Protein AF-A0A1H8M6S8-F1 (afdb_monomer_lite)

Radius of gyration: 30.57 Å; chains: 1; bounding box: 98×88×58 Å

pLDDT: mean 77.3, std 27.12, range [20.98, 98.62]

Foldseek 3Di:
DDDDDDDDDDDDPDDDDDWDWDWDFDDDPPDTDDIDIDTDDDPDPDFDFPDKDWDDADPVVRDTDIDTDTDDDDDDDDDDDDDDDDDDDDDDDDDDDDDDDDPPPDPPPPPDPPDPDPLFFFAAQDFPWWGFLDWPDFDADPVGGLQQCLFPVVLLVLLVVVQVVCVVPHDRPVHPDPSVRCDLVNLLCQCVDPPVVSVVSLVSSLLSSLVSVLVSVVVQCPDPSNDPAQEEEEAADQCVGPSNVSSQVNNQVVCVVVVNRHHYHYQPDDRLCLLFLLQVRSDDLVLCPPFQWEWEWQDDLFKIKIFIKGQPADPVSHSLVIDTPDMDMDGVNVVLDAPLVVLLVVLVRVQVRLVVCVVVVGQYRLEYEYAAAARQDRNQARQDGNVSPRHDRHDDVHHSQVSSQVSHDGHPNHRRSYHYHHNQNSSVSSCSSVCPVDQKHKYWYHHSGTIIIIIGTDDD

Secondary structure (DSSP, 8-state):
------------S-SPPPPPEEEEEEEETTEEEEEEEEE--TTS----EEEEEEEEEETTTTEEEEEEEE-PPP-------PPPP-PPP--------------------S----S---TT-TT-SB-SSEEEEEES---EETTEEGGGGGSHHHHHHHHHHHHHHHHHHS--TTTTS-GGG--HHHHHHHHTSS-HHHHHHHHHHHHHHHHHHHHHHHHHTTSGGGTT--EEEEESTTTTSHHHHHHHHHHHHHHHHTT---EEEE-SS-TTTHHHHGGGGTS-HHHHTT-SEEEEEEE-SS-EEEEEEE----TT---TT-EEEEEEEE-HHHH---HHHHHHHHHHHHHHHHHHHHHTT--EEEEEEEEESSEE-TTS-EEE--TTSSS--BSTT--HHHHHHTTSPPBTTBPPEEEEEEHHHHHHHTTGGG-TT-SEEEEEEESSSEEEEEEEEPP-

Structure (mmCIF, N/CA/C/O backbone):
data_AF-A0A1H8M6S8-F1
#
_entry.id   AF-A0A1H8M6S8-F1
#
loop_
_atom_site.group_PDB
_atom_site.id
_atom_site.type_symbol
_atom_site.label_atom_id
_atom_site.label_alt_id
_atom_site.label_comp_id
_atom_site.label_asym_id
_atom_site.label_entity_id
_atom_site.label_seq_id
_atom_site.pdbx_PDB_ins_code
_atom_site.Cartn_x
_atom_site.Cartn_y
_atom_site.Cartn_z
_atom_site.occupancy
_atom_site.B_iso_or_equiv
_atom_site.auth_seq_id
_atom_site.auth_comp_id
_atom_site.auth_asym_id
_atom_site.auth_atom_id
_atom_site.pdbx_PDB_model_num
ATOM 1 N N . MET A 1 1 ? -36.653 -21.580 -21.137 1.00 31.39 1 MET A N 1
ATOM 2 C CA . MET A 1 1 ? -37.613 -22.545 -20.557 1.00 31.39 1 MET A CA 1
ATOM 3 C C . MET A 1 1 ? -39.016 -22.078 -20.901 1.00 31.39 1 MET A C 1
ATOM 5 O O . MET A 1 1 ? -39.333 -20.941 -20.593 1.00 31.39 1 MET A O 1
ATOM 9 N N . GLN A 1 2 ? -39.829 -22.898 -21.565 1.00 21.34 2 GLN A N 1
ATOM 10 C CA . GLN A 1 2 ? -41.267 -22.637 -21.699 1.00 21.34 2 GLN A CA 1
ATOM 11 C C . GLN A 1 2 ? -41.998 -23.574 -20.738 1.00 21.34 2 GLN A C 1
ATOM 13 O O . GLN A 1 2 ? -41.839 -24.789 -20.835 1.00 21.34 2 GLN A O 1
ATOM 18 N N . PHE A 1 3 ? -42.768 -23.013 -19.808 1.00 25.53 3 PHE A N 1
ATOM 19 C CA . PHE A 1 3 ? -43.665 -23.776 -18.945 1.00 25.53 3 PHE A CA 1
ATOM 20 C C . PHE A 1 3 ? -45.050 -23.793 -19.594 1.00 25.53 3 PHE A C 1
ATOM 22 O O . PHE A 1 3 ? -45.657 -22.741 -19.775 1.00 25.53 3 PHE A O 1
ATOM 29 N N . ALA A 1 4 ? -45.547 -24.974 -19.963 1.00 23.89 4 ALA A N 1
ATOM 30 C CA . ALA A 1 4 ? -46.930 -25.154 -20.393 1.00 23.89 4 ALA A CA 1
ATOM 31 C C . ALA A 1 4 ? -47.717 -25.812 -19.253 1.00 23.89 4 ALA A C 1
ATOM 33 O O . ALA A 1 4 ? -47.432 -26.948 -18.877 1.00 23.89 4 ALA A O 1
ATOM 34 N N . ALA A 1 5 ? -48.697 -25.098 -18.697 1.00 26.52 5 ALA A N 1
ATOM 35 C CA . ALA A 1 5 ? -49.656 -25.667 -17.760 1.00 26.52 5 ALA A CA 1
ATOM 36 C C . ALA A 1 5 ? -50.760 -26.386 -18.552 1.00 26.52 5 ALA A C 1
ATOM 38 O O . ALA A 1 5 ? -51.519 -25.754 -19.284 1.00 26.52 5 ALA A O 1
ATOM 39 N N . LEU A 1 6 ? -50.844 -27.711 -18.421 1.00 24.84 6 LEU A N 1
ATOM 40 C CA . LEU A 1 6 ? -51.990 -28.481 -18.902 1.00 24.84 6 LEU A CA 1
ATOM 41 C C . LEU A 1 6 ? -53.147 -28.284 -17.916 1.00 24.84 6 LEU A C 1
ATOM 43 O O . LEU A 1 6 ? -53.099 -28.789 -16.797 1.00 24.84 6 LEU A O 1
ATOM 47 N N . SER A 1 7 ? -54.175 -27.542 -18.325 1.00 31.61 7 SER A N 1
ATOM 48 C CA . SER A 1 7 ? -55.458 -27.498 -17.624 1.00 31.61 7 SER A CA 1
ATOM 49 C C . SER A 1 7 ? -56.360 -28.632 -18.112 1.00 31.61 7 SER A C 1
ATOM 51 O O . SER A 1 7 ? -56.378 -28.946 -19.300 1.00 31.61 7 SER A O 1
ATOM 53 N N . LYS A 1 8 ? -57.127 -29.229 -17.199 1.00 31.64 8 LYS A N 1
ATOM 54 C CA . LYS A 1 8 ? -58.383 -29.962 -17.440 1.00 31.64 8 LYS A CA 1
ATOM 55 C C . LYS A 1 8 ? -59.079 -30.116 -16.086 1.00 31.64 8 LYS A C 1
ATOM 57 O O . LYS A 1 8 ? -58.393 -30.182 -15.076 1.00 31.64 8 LYS A O 1
ATOM 62 N N . ALA A 1 9 ? -60.385 -30.282 -15.950 1.00 26.91 9 ALA A N 1
ATOM 63 C CA . ALA A 1 9 ? -61.607 -30.072 -16.732 1.00 26.91 9 ALA A CA 1
ATOM 64 C C . ALA A 1 9 ? -62.713 -30.588 -15.778 1.00 26.91 9 ALA A C 1
ATOM 66 O O . ALA A 1 9 ? -62.442 -31.487 -14.984 1.00 26.91 9 ALA A O 1
ATOM 67 N N . GLY A 1 10 ? -63.913 -30.006 -15.801 1.00 32.91 10 GLY A N 1
ATOM 68 C CA . GLY A 1 10 ? -64.978 -30.280 -14.823 1.00 32.91 10 GLY A CA 1
ATOM 69 C C . GLY A 1 10 ? -65.394 -31.753 -14.657 1.00 32.91 10 GLY A C 1
ATOM 70 O O . GLY A 1 10 ? -65.395 -32.521 -15.618 1.00 32.91 10 GLY A O 1
ATOM 71 N N . GLY A 1 11 ? -65.807 -32.095 -13.431 1.00 27.08 11 GLY A N 1
ATOM 72 C CA . GLY A 1 11 ? -66.444 -33.354 -13.033 1.00 27.08 11 GLY A CA 1
ATOM 73 C C . GLY A 1 11 ? -67.078 -33.239 -11.634 1.00 27.08 11 GLY A C 1
ATOM 74 O O . GLY A 1 11 ? -66.533 -32.556 -10.774 1.00 27.08 11 GLY A O 1
ATOM 75 N N . SER A 1 12 ? -68.256 -33.848 -11.473 1.00 28.97 12 SER A N 1
ATOM 76 C CA . SER A 1 12 ? -69.196 -33.877 -10.328 1.00 28.97 12 SER A CA 1
ATOM 77 C C . SER A 1 12 ? -68.586 -34.330 -8.980 1.00 28.97 12 SER A C 1
ATOM 79 O O . SER A 1 12 ? -67.591 -35.052 -9.003 1.00 28.97 12 SER A O 1
ATOM 81 N N . PRO A 1 13 ? -69.167 -33.965 -7.812 1.00 35.94 13 PRO A N 1
ATOM 82 C CA . PRO A 1 13 ? -68.616 -34.305 -6.504 1.00 35.94 13 PRO A CA 1
ATOM 83 C C . PRO A 1 13 ? -69.117 -35.685 -6.076 1.00 35.94 13 PRO A C 1
ATOM 85 O O . PRO A 1 13 ? -70.292 -35.818 -5.771 1.00 35.94 13 PRO A O 1
ATOM 88 N N . ASP A 1 14 ? -68.256 -36.696 -6.164 1.00 35.78 14 ASP A N 1
ATOM 89 C CA . ASP A 1 14 ? -68.254 -37.946 -5.380 1.00 35.78 14 ASP A CA 1
ATOM 90 C C . ASP A 1 14 ? -67.374 -38.956 -6.125 1.00 35.78 14 ASP A C 1
ATOM 92 O O . ASP A 1 14 ? -67.864 -39.848 -6.803 1.00 35.78 14 ASP A O 1
ATOM 96 N N . ASP A 1 15 ? -66.054 -38.775 -6.052 1.00 30.12 15 ASP A N 1
ATOM 97 C CA . ASP A 1 15 ? -65.079 -39.805 -6.418 1.00 30.12 15 ASP A CA 1
ATOM 98 C C . ASP A 1 15 ? -63.737 -39.505 -5.735 1.00 30.12 15 ASP A C 1
ATOM 100 O O . ASP A 1 15 ? -63.281 -38.361 -5.667 1.00 30.12 15 ASP A O 1
ATOM 104 N N . VAL A 1 16 ? -63.117 -40.548 -5.184 1.00 34.69 16 VAL A N 1
ATOM 105 C CA . VAL A 1 16 ? -61.827 -40.512 -4.481 1.00 34.69 16 VAL A CA 1
ATOM 106 C C . VAL A 1 16 ? -60.769 -39.843 -5.370 1.00 34.69 16 VAL A C 1
ATOM 108 O O . VAL A 1 16 ? -60.471 -40.326 -6.461 1.00 34.69 16 VAL A O 1
ATOM 111 N N . ALA A 1 17 ? -60.196 -38.726 -4.909 1.00 33.12 17 ALA A N 1
ATOM 112 C CA . ALA A 1 17 ? -59.212 -37.960 -5.672 1.00 33.12 17 ALA A CA 1
ATOM 113 C C . ALA A 1 17 ? -57.986 -38.827 -6.043 1.00 33.12 17 ALA A C 1
ATOM 115 O O . ALA A 1 17 ? -57.390 -39.445 -5.154 1.00 33.12 17 ALA A O 1
ATOM 116 N N . PRO A 1 18 ? -57.561 -38.881 -7.320 1.00 32.94 18 PRO A N 1
ATOM 117 C CA . PRO A 1 18 ? -56.380 -39.642 -7.695 1.00 32.94 18 PRO A CA 1
ATOM 118 C C . PRO A 1 18 ? -55.102 -38.896 -7.286 1.00 32.94 18 PRO A C 1
ATOM 120 O O . PRO A 1 18 ? -55.025 -37.669 -7.359 1.00 32.94 18 PRO A O 1
ATOM 123 N N . LEU A 1 19 ? -54.079 -39.658 -6.885 1.00 31.25 19 LEU A N 1
ATOM 124 C CA . LEU A 1 19 ? -52.720 -39.179 -6.610 1.00 31.25 19 LEU A CA 1
ATOM 125 C C . LEU A 1 19 ? -52.225 -38.259 -7.743 1.00 31.25 19 LEU A C 1
ATOM 127 O O . LEU A 1 19 ? -52.161 -38.671 -8.904 1.00 31.25 19 LEU A O 1
ATOM 131 N N . ALA A 1 20 ? -51.843 -37.023 -7.416 1.00 36.19 20 ALA A N 1
ATOM 132 C CA . ALA A 1 20 ? -51.288 -36.093 -8.392 1.00 36.19 20 ALA A CA 1
ATOM 133 C C . ALA A 1 20 ? -49.833 -36.473 -8.714 1.00 36.19 20 ALA A C 1
ATOM 135 O O . ALA A 1 20 ? -48.957 -36.432 -7.852 1.00 36.19 20 ALA A O 1
ATOM 136 N N . ARG A 1 21 ? -49.563 -36.838 -9.972 1.00 31.94 21 ARG A N 1
ATOM 137 C CA . ARG A 1 21 ? -48.203 -37.053 -10.487 1.00 31.94 21 ARG A CA 1
ATOM 138 C C . ARG A 1 21 ? -47.682 -35.745 -11.072 1.00 31.94 21 ARG A C 1
ATOM 140 O O . ARG A 1 21 ? -48.231 -35.250 -12.054 1.00 31.94 21 ARG A O 1
ATOM 147 N N . VAL A 1 22 ? -46.604 -35.211 -10.505 1.00 37.09 22 VAL A N 1
ATOM 148 C CA . VAL A 1 22 ? -45.872 -34.079 -11.089 1.00 37.09 22 VAL A CA 1
ATOM 149 C C . VAL A 1 22 ? -44.601 -34.620 -11.729 1.00 37.09 22 VAL A C 1
ATOM 151 O O . VAL A 1 22 ? -43.763 -35.204 -11.041 1.00 37.09 22 VAL A O 1
ATOM 154 N N . SER A 1 23 ? -44.468 -34.441 -13.044 1.00 33.94 23 SER A N 1
ATOM 155 C CA . SER A 1 23 ? -43.299 -34.874 -13.811 1.00 33.94 23 SER A CA 1
ATOM 156 C C . SER A 1 23 ? -42.551 -33.663 -14.361 1.00 33.94 23 SER A C 1
ATOM 158 O O . SER A 1 23 ? -43.132 -32.842 -15.069 1.00 33.94 23 SER A O 1
ATOM 160 N N . CYS A 1 24 ? -41.255 -33.565 -14.064 1.00 35.41 24 CYS A N 1
ATOM 161 C CA . CYS A 1 24 ? -40.372 -32.568 -14.667 1.00 35.41 24 CYS A CA 1
ATOM 162 C C . CYS A 1 24 ? -39.568 -33.230 -15.791 1.00 35.41 24 CYS A C 1
ATOM 164 O O . CYS A 1 24 ? -38.924 -34.258 -15.569 1.00 35.41 24 CYS A O 1
ATOM 166 N N . VAL A 1 25 ? -39.640 -32.666 -17.000 1.00 39.12 25 VAL A N 1
ATOM 167 C CA . VAL A 1 25 ? -38.978 -33.197 -18.199 1.00 39.12 25 VAL A CA 1
ATOM 168 C C . VAL A 1 25 ? -37.913 -32.211 -18.655 1.00 39.12 25 VAL A C 1
ATOM 170 O O . VAL A 1 25 ? -38.226 -31.080 -19.026 1.00 39.12 25 VAL A O 1
ATOM 173 N N . VAL A 1 26 ? -36.658 -32.656 -18.676 1.00 35.97 26 VAL A N 1
ATOM 174 C CA . VAL A 1 26 ? -35.537 -31.867 -19.203 1.00 35.97 26 VAL A CA 1
ATOM 175 C C . VAL A 1 26 ? -35.274 -32.292 -20.650 1.00 35.97 26 VAL A C 1
ATOM 177 O O . VAL A 1 26 ? -35.052 -33.473 -20.931 1.00 35.97 26 VAL A O 1
ATOM 180 N N . ARG A 1 27 ? -35.328 -31.330 -21.582 1.00 35.59 27 ARG A N 1
ATOM 181 C CA . ARG A 1 27 ? -34.993 -31.520 -23.003 1.00 35.59 27 ARG A CA 1
ATOM 182 C C . ARG A 1 27 ? -33.782 -30.673 -23.380 1.00 35.59 27 ARG A C 1
ATOM 184 O O . ARG A 1 27 ? -33.786 -29.465 -23.155 1.00 35.59 27 ARG A O 1
ATOM 191 N N . LEU A 1 28 ? -32.806 -31.299 -24.028 1.00 33.97 28 LEU A N 1
ATOM 192 C CA . LEU A 1 28 ? -31.677 -30.652 -24.697 1.00 33.97 28 LEU A CA 1
ATOM 193 C C . LEU A 1 28 ? -31.716 -31.069 -26.173 1.00 33.97 28 LEU A C 1
ATOM 195 O O . LEU A 1 28 ? -31.823 -32.253 -26.480 1.00 33.97 28 LEU A O 1
ATOM 199 N N . GLY A 1 29 ? -31.705 -30.101 -27.095 1.00 32.81 29 GLY A N 1
ATOM 200 C CA . GLY A 1 29 ? -31.598 -30.374 -28.537 1.00 32.81 29 GLY A CA 1
ATOM 201 C C . GLY A 1 29 ? -32.727 -31.214 -29.159 1.00 32.81 29 GLY A C 1
ATOM 202 O O . GLY A 1 29 ? -32.492 -31.907 -30.141 1.00 32.81 29 GLY A O 1
ATOM 203 N N . GLY A 1 30 ? -33.943 -31.188 -28.601 1.00 39.06 30 GLY A N 1
ATOM 204 C CA . GLY A 1 30 ? -35.108 -31.883 -29.173 1.00 39.06 30 GLY A CA 1
ATOM 205 C C . GLY A 1 30 ? -35.330 -33.330 -28.711 1.00 39.06 30 GLY A C 1
ATOM 206 O O . GLY A 1 30 ? -36.375 -33.890 -29.033 1.00 39.06 30 GLY A O 1
ATOM 207 N N . PHE A 1 31 ? -34.444 -33.908 -27.891 1.00 30.59 31 PHE A N 1
ATOM 208 C CA . PHE A 1 31 ? -34.622 -35.248 -27.310 1.00 30.59 31 PHE A CA 1
ATOM 209 C C . PHE A 1 31 ? -34.883 -35.196 -25.792 1.00 30.59 31 PHE A C 1
ATOM 211 O O . PHE A 1 31 ? -34.401 -34.307 -25.087 1.00 30.59 31 PHE A O 1
ATOM 218 N N . VAL A 1 32 ? -35.696 -36.133 -25.284 1.00 36.91 32 VAL A N 1
ATOM 219 C CA . VAL A 1 32 ? -36.000 -36.297 -23.848 1.00 36.91 32 VAL A CA 1
ATOM 220 C C . VAL A 1 32 ? -34.941 -37.203 -23.222 1.00 36.91 32 VAL A C 1
ATOM 222 O O . VAL A 1 32 ? -34.809 -38.342 -23.657 1.00 36.91 32 VAL A O 1
ATOM 225 N N . GLN A 1 33 ? -34.212 -36.725 -22.207 1.00 41.03 33 GLN A N 1
ATOM 226 C CA . GLN A 1 33 ? -33.146 -37.509 -21.557 1.00 41.03 33 GLN A CA 1
ATOM 227 C C . GLN A 1 33 ? -33.447 -37.933 -20.112 1.00 41.03 33 GLN A C 1
ATOM 229 O O . GLN A 1 33 ? -32.894 -38.931 -19.665 1.00 41.03 33 GLN A O 1
ATOM 234 N N . ALA A 1 34 ? -34.337 -37.250 -19.383 1.00 36.44 34 ALA A N 1
ATOM 235 C CA . ALA A 1 34 ? -34.740 -37.680 -18.042 1.00 36.44 34 ALA A CA 1
ATOM 236 C C . ALA A 1 34 ? -36.137 -37.168 -17.662 1.00 36.44 34 ALA A C 1
ATOM 238 O O . ALA A 1 34 ? -36.517 -36.047 -18.015 1.00 36.44 34 ALA A O 1
ATOM 239 N N . ALA A 1 35 ? -36.878 -37.990 -16.913 1.00 31.95 35 ALA A N 1
ATOM 240 C CA . ALA A 1 35 ? -38.143 -37.633 -16.279 1.00 31.95 35 ALA A CA 1
ATOM 241 C C . ALA A 1 35 ? -38.077 -37.990 -14.789 1.00 31.95 35 ALA A C 1
ATOM 243 O O . ALA A 1 35 ? -37.890 -39.153 -14.438 1.00 31.95 35 ALA A O 1
ATOM 244 N N . VAL A 1 36 ? -38.250 -36.996 -13.916 1.00 35.16 36 VAL A N 1
ATOM 245 C CA . VAL A 1 36 ? -38.366 -37.208 -12.464 1.00 35.16 36 VAL A CA 1
ATOM 246 C C . VAL A 1 36 ? -39.832 -37.037 -12.088 1.00 35.16 36 VAL A C 1
ATOM 248 O O . VAL A 1 36 ? -40.436 -36.027 -12.452 1.00 35.16 36 VAL A O 1
ATOM 251 N N . SER A 1 37 ? -40.413 -38.032 -11.412 1.00 32.91 37 SER A N 1
ATOM 252 C CA . SER A 1 37 ? -41.811 -38.014 -10.966 1.00 32.91 37 SER A CA 1
ATOM 253 C C . SER A 1 37 ? -41.895 -38.176 -9.454 1.00 32.91 37 SER A C 1
ATOM 255 O O . SER A 1 37 ? -41.237 -39.053 -8.900 1.00 32.91 37 SER A O 1
ATOM 257 N N . TRP A 1 38 ? -42.746 -37.378 -8.815 1.00 40.31 38 TRP A N 1
ATOM 258 C CA . TRP A 1 38 ? -43.012 -37.438 -7.375 1.00 40.31 38 TRP A CA 1
ATOM 259 C C . TRP A 1 38 ? -44.455 -37.899 -7.122 1.00 40.31 38 TRP A C 1
ATOM 261 O O . TRP A 1 38 ? -45.334 -37.657 -7.954 1.00 40.31 38 TRP A O 1
ATOM 271 N N . MET A 1 39 ? -44.696 -38.560 -5.987 1.00 30.00 39 MET A N 1
ATOM 272 C CA . MET A 1 39 ? -46.035 -38.839 -5.453 1.00 30.00 39 MET A CA 1
ATOM 273 C C . MET A 1 39 ? -46.141 -38.185 -4.076 1.00 30.00 39 MET A C 1
ATOM 275 O O . MET A 1 39 ? -45.273 -38.416 -3.240 1.00 30.00 39 MET A O 1
ATOM 279 N N . SER A 1 40 ? -47.187 -37.395 -3.835 1.00 38.12 40 SER A N 1
ATOM 280 C CA . SER A 1 40 ? -47.488 -36.832 -2.511 1.00 38.12 40 SER A CA 1
ATOM 281 C C . SER A 1 40 ? -48.840 -37.340 -2.004 1.00 38.12 40 SER A C 1
ATOM 283 O O . SER A 1 40 ? -49.791 -37.453 -2.781 1.00 38.12 40 SER A O 1
ATOM 285 N N . ALA A 1 41 ? -48.929 -37.638 -0.705 1.00 30.56 41 ALA A N 1
ATOM 286 C CA . ALA A 1 41 ? -50.190 -37.948 -0.027 1.00 30.56 41 ALA A CA 1
ATOM 287 C C . ALA A 1 41 ? -51.030 -36.664 0.193 1.00 30.56 41 ALA A C 1
ATOM 289 O O . ALA A 1 41 ? -50.464 -35.571 0.207 1.00 30.56 41 ALA A O 1
ATOM 290 N N . PRO A 1 42 ? -52.367 -36.749 0.358 1.00 32.84 42 PRO A N 1
ATOM 291 C CA . PRO A 1 42 ? -53.267 -35.603 0.168 1.00 32.84 42 PRO A CA 1
ATOM 292 C C . PRO A 1 42 ? -53.278 -34.545 1.286 1.00 32.84 42 PRO A C 1
ATOM 294 O O . PRO A 1 42 ? -54.082 -33.621 1.213 1.00 32.84 42 PRO A O 1
ATOM 297 N N . THR A 1 43 ? -52.452 -34.666 2.328 1.00 32.81 43 THR A N 1
ATOM 298 C CA . THR A 1 43 ? -52.573 -33.844 3.550 1.00 32.81 43 THR A CA 1
ATOM 299 C C . THR A 1 43 ? -51.349 -32.988 3.882 1.00 32.81 43 THR A C 1
ATOM 301 O O . THR A 1 43 ? -51.282 -32.450 4.982 1.00 32.81 43 THR A O 1
ATOM 304 N N . GLU A 1 44 ? -50.405 -32.807 2.956 1.00 35.03 44 GLU A N 1
ATOM 305 C CA . GLU A 1 44 ? -49.246 -31.921 3.152 1.00 35.03 44 GLU A CA 1
ATOM 306 C C . GLU A 1 44 ? -49.244 -30.753 2.147 1.00 35.03 44 GLU A C 1
ATOM 308 O O . GLU A 1 44 ? -49.647 -30.933 0.991 1.00 35.03 44 GLU A O 1
ATOM 313 N N . PRO A 1 45 ? -48.817 -29.539 2.554 1.00 33.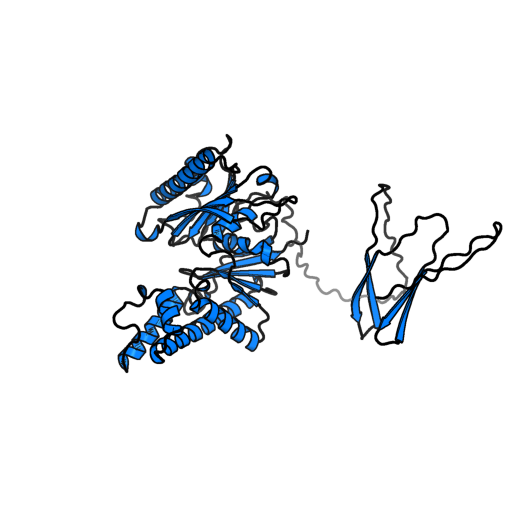38 45 PRO A N 1
ATOM 314 C CA . PRO A 1 45 ? -48.768 -28.387 1.664 1.00 33.38 45 PRO A CA 1
ATOM 315 C C . PRO A 1 45 ? -47.807 -28.648 0.496 1.00 33.38 45 PRO A C 1
ATOM 317 O O . PRO A 1 45 ? -46.700 -29.155 0.654 1.00 33.38 45 PRO A O 1
ATOM 320 N N . CYS A 1 46 ? -48.269 -28.314 -0.707 1.00 34.31 46 CYS A N 1
ATOM 321 C CA . CYS A 1 46 ? -47.618 -28.615 -1.977 1.00 34.31 46 CYS A CA 1
ATOM 322 C C . CYS A 1 46 ? -46.237 -27.930 -2.073 1.00 34.31 46 CYS A C 1
ATOM 324 O O . CYS A 1 46 ? -46.152 -26.749 -2.414 1.00 34.31 46 CYS A O 1
ATOM 326 N N . ILE A 1 47 ? -45.155 -28.666 -1.801 1.00 38.16 47 ILE A N 1
ATOM 327 C CA . ILE A 1 47 ? -43.775 -28.195 -1.981 1.00 38.16 47 ILE A CA 1
ATOM 328 C C . ILE A 1 47 ? -43.524 -28.014 -3.484 1.00 38.16 47 ILE A C 1
ATOM 330 O O . ILE A 1 47 ? -43.357 -28.985 -4.225 1.00 38.16 47 ILE A O 1
ATOM 334 N N . ARG A 1 48 ? -43.523 -26.766 -3.963 1.00 36.72 48 ARG A N 1
ATOM 335 C CA . ARG A 1 48 ? -43.171 -26.441 -5.352 1.00 36.72 48 ARG A CA 1
ATOM 336 C C . ARG A 1 48 ? -41.703 -26.009 -5.424 1.00 36.72 48 ARG A C 1
ATOM 338 O O . ARG A 1 48 ? -41.361 -25.007 -4.802 1.00 36.72 48 ARG A O 1
ATOM 345 N N . PRO A 1 49 ? -40.839 -26.695 -6.195 1.00 39.94 49 PRO A N 1
ATOM 346 C CA . PRO A 1 49 ? -39.498 -26.189 -6.465 1.00 39.94 49 PRO A CA 1
ATOM 347 C C . PRO A 1 49 ? -39.603 -24.913 -7.311 1.00 39.94 49 PRO A C 1
ATOM 349 O O . PRO A 1 49 ? -40.241 -24.914 -8.365 1.00 39.94 49 PRO A O 1
ATOM 352 N N . THR A 1 50 ? -39.003 -23.818 -6.845 1.00 40.06 50 THR A N 1
ATOM 353 C CA . THR A 1 50 ? -39.056 -22.507 -7.517 1.00 40.06 50 THR A CA 1
ATOM 354 C C . THR A 1 50 ? -37.990 -22.367 -8.604 1.00 40.06 50 THR A C 1
ATOM 356 O O . THR A 1 50 ? -38.201 -21.640 -9.572 1.00 40.06 50 THR A O 1
ATOM 359 N N . ALA A 1 51 ? -36.890 -23.120 -8.513 1.00 38.78 51 ALA A N 1
ATOM 360 C CA . ALA A 1 51 ? -35.891 -23.258 -9.570 1.00 38.78 51 ALA A CA 1
ATOM 361 C C . ALA A 1 51 ? -35.099 -24.565 -9.402 1.00 38.78 51 ALA A C 1
ATOM 363 O O . ALA A 1 51 ? -34.857 -25.014 -8.283 1.00 38.78 51 ALA A O 1
ATOM 364 N N . CYS A 1 52 ? -34.674 -25.179 -10.511 1.00 37.69 52 CYS A N 1
ATOM 365 C CA . CYS A 1 52 ? -33.736 -26.299 -10.472 1.00 37.69 52 CYS A CA 1
ATOM 366 C C . CYS A 1 52 ? -32.636 -26.091 -11.522 1.00 37.69 52 CYS A C 1
ATOM 368 O O . CYS A 1 52 ? -32.932 -25.808 -12.685 1.00 37.69 52 CYS A O 1
ATOM 370 N N . SER A 1 53 ? -31.374 -26.197 -11.104 1.00 39.97 53 SER A N 1
ATOM 371 C CA . SER A 1 53 ? -30.197 -25.987 -11.954 1.00 39.97 53 SER A CA 1
ATOM 372 C C . SER A 1 53 ? -29.272 -27.208 -11.939 1.00 39.97 53 SER A C 1
ATOM 374 O O . SER A 1 53 ? -29.145 -27.915 -10.936 1.00 39.97 53 SER A O 1
ATOM 376 N N . ILE A 1 54 ? -28.649 -27.486 -13.087 1.00 37.62 54 ILE A N 1
ATOM 377 C CA . ILE A 1 54 ? -27.662 -28.562 -13.241 1.00 37.62 54 ILE A CA 1
ATOM 378 C C . ILE A 1 54 ? -26.331 -28.048 -12.702 1.00 37.62 54 ILE A C 1
ATOM 380 O O . ILE A 1 54 ? -25.842 -27.026 -13.176 1.00 37.62 54 ILE A O 1
ATOM 384 N N . ARG A 1 55 ? -25.738 -28.756 -11.734 1.00 42.34 55 ARG A N 1
ATOM 385 C CA . ARG A 1 55 ? -24.411 -28.394 -11.211 1.00 42.34 55 ARG A CA 1
ATOM 386 C C . ARG A 1 55 ? -23.281 -29.067 -11.977 1.00 42.34 55 ARG A C 1
ATOM 388 O O . ARG A 1 55 ? -22.305 -28.406 -12.304 1.00 42.34 55 ARG A O 1
ATOM 395 N N . THR A 1 56 ? -23.406 -30.360 -12.269 1.00 37.22 56 THR A N 1
ATOM 396 C CA . THR A 1 56 ? -22.373 -31.130 -12.974 1.00 37.22 56 THR A CA 1
ATOM 397 C C . THR A 1 56 ? -22.984 -32.286 -13.765 1.00 37.22 56 THR A C 1
ATOM 399 O O . THR A 1 56 ? -23.994 -32.875 -13.368 1.00 37.22 56 THR A O 1
ATOM 402 N N . TRP A 1 57 ? -22.350 -32.621 -14.889 1.00 38.06 57 TRP A N 1
ATOM 403 C CA . TRP A 1 57 ? -22.611 -33.838 -15.656 1.00 38.06 57 TRP A CA 1
ATOM 404 C C . TRP A 1 57 ? -21.320 -34.652 -15.752 1.00 38.06 57 TRP A C 1
ATOM 406 O O . TRP A 1 57 ? -20.283 -34.123 -16.150 1.00 38.06 57 TRP A O 1
ATOM 416 N N . SER A 1 58 ? -21.385 -35.932 -15.377 1.00 36.81 58 SER A N 1
ATOM 417 C CA . SER A 1 58 ? -20.272 -36.874 -15.516 1.00 36.81 58 SER A CA 1
ATOM 418 C C . SER A 1 58 ? -20.549 -37.834 -16.668 1.00 36.81 58 SER A C 1
ATOM 420 O O . SER A 1 58 ? -21.408 -38.712 -16.565 1.00 36.81 58 SER A O 1
ATOM 422 N N . ALA A 1 59 ? -19.782 -37.703 -17.751 1.00 33.72 59 ALA A N 1
ATOM 423 C CA . ALA A 1 59 ? -19.856 -38.613 -18.893 1.00 33.72 59 ALA A CA 1
ATOM 424 C C . ALA A 1 59 ? -19.431 -40.051 -18.536 1.00 33.72 59 ALA A C 1
ATOM 426 O O . ALA A 1 59 ? -19.915 -41.004 -19.138 1.00 33.72 59 ALA A O 1
ATOM 427 N N . ALA A 1 60 ? -18.551 -40.217 -17.540 1.00 32.06 60 ALA A N 1
ATOM 428 C CA . ALA A 1 60 ? -17.996 -41.517 -17.158 1.00 32.06 60 ALA A CA 1
ATOM 429 C C . ALA A 1 60 ? -18.984 -42.395 -16.373 1.00 32.06 60 ALA A C 1
ATOM 431 O O . ALA A 1 60 ? -18.918 -43.618 -16.448 1.00 32.06 60 ALA A O 1
ATOM 432 N N . THR A 1 61 ? -19.901 -41.781 -15.623 1.00 36.25 61 THR A N 1
ATOM 433 C CA . THR A 1 61 ? -20.875 -42.495 -14.776 1.00 36.25 61 THR A CA 1
ATOM 434 C C . THR A 1 61 ? -22.318 -42.318 -15.238 1.00 36.25 61 THR A C 1
ATOM 436 O O . THR A 1 61 ? -23.222 -42.907 -14.653 1.00 36.25 61 THR A O 1
ATOM 439 N N . ASN A 1 62 ? -22.539 -41.510 -16.281 1.00 37.50 62 ASN A N 1
ATOM 440 C CA . ASN A 1 62 ? -23.851 -41.115 -16.790 1.00 37.50 62 ASN A CA 1
ATOM 441 C C . ASN A 1 62 ? -24.806 -40.630 -15.677 1.00 37.50 62 ASN A C 1
ATOM 443 O O . ASN A 1 62 ? -26.007 -40.898 -15.697 1.00 37.50 62 ASN A O 1
ATOM 447 N N . ALA A 1 63 ? -24.243 -39.937 -14.682 1.00 35.78 63 ALA A N 1
ATOM 448 C CA . ALA A 1 63 ? -24.948 -39.430 -13.513 1.00 35.78 63 ALA A CA 1
ATOM 449 C C . ALA A 1 63 ? -25.125 -37.909 -13.612 1.00 35.78 63 ALA A C 1
ATOM 451 O O . ALA A 1 63 ? -24.201 -37.182 -13.996 1.00 35.78 63 ALA A O 1
ATOM 452 N N . LEU A 1 64 ? -26.323 -37.439 -13.261 1.00 34.34 64 LEU A N 1
ATOM 453 C CA . LEU A 1 64 ? -26.702 -36.029 -13.276 1.00 34.34 64 LEU A CA 1
ATOM 454 C C . LEU A 1 64 ? -26.979 -35.556 -11.847 1.00 34.34 64 LEU A C 1
ATOM 456 O O . LEU A 1 64 ? -27.851 -36.109 -11.177 1.00 34.34 64 LEU A O 1
ATOM 460 N N . THR A 1 65 ? -26.288 -34.502 -11.413 1.00 38.69 65 THR A N 1
ATOM 461 C CA . THR A 1 65 ? -26.514 -33.893 -10.097 1.00 38.69 65 THR A CA 1
ATOM 462 C C . THR A 1 65 ? -27.273 -32.579 -10.262 1.00 38.69 65 THR A C 1
ATOM 464 O O . THR A 1 65 ? -26.780 -31.624 -10.872 1.00 38.69 65 THR A O 1
ATOM 467 N N . LEU A 1 66 ? -28.489 -32.532 -9.718 1.00 36.06 66 LEU A N 1
ATOM 468 C CA . LEU A 1 66 ? -29.373 -31.367 -9.749 1.00 36.06 66 LEU A CA 1
ATOM 469 C C . LEU A 1 66 ? -29.409 -30.692 -8.375 1.00 36.06 66 LEU A C 1
ATOM 471 O O . LEU A 1 66 ? -29.457 -31.375 -7.354 1.00 36.06 66 LEU A O 1
ATOM 475 N N . ARG A 1 67 ? -29.441 -29.356 -8.352 1.00 37.03 67 ARG A N 1
ATOM 476 C CA . ARG A 1 67 ? -29.811 -28.577 -7.164 1.00 37.03 67 ARG A CA 1
ATOM 477 C C . ARG A 1 67 ? -31.184 -27.970 -7.414 1.00 37.03 67 ARG A C 1
ATOM 479 O O . ARG A 1 67 ? -31.331 -27.199 -8.361 1.00 37.03 67 ARG A O 1
ATOM 486 N N . CYS A 1 68 ? -32.164 -28.320 -6.590 1.00 39.09 68 CYS A N 1
ATOM 487 C CA . CYS A 1 68 ? -33.456 -27.644 -6.578 1.00 39.09 68 CYS A CA 1
ATOM 488 C C . CYS A 1 68 ? -33.540 -26.769 -5.325 1.00 39.09 68 CYS A C 1
ATOM 490 O O . CYS A 1 68 ? -33.261 -27.250 -4.227 1.00 39.09 68 CYS A O 1
ATOM 492 N N . ASP A 1 69 ? -33.931 -25.510 -5.500 1.00 37.94 69 ASP A N 1
ATOM 493 C CA . ASP A 1 69 ? -34.196 -24.599 -4.391 1.00 37.94 69 ASP A CA 1
ATOM 494 C C . ASP A 1 69 ? -35.660 -24.765 -3.961 1.00 37.94 69 ASP A C 1
ATOM 496 O O . ASP A 1 69 ? -36.585 -24.720 -4.782 1.00 37.94 69 ASP A O 1
ATOM 500 N N . ILE A 1 70 ? -35.860 -25.010 -2.666 1.00 38.84 70 ILE A N 1
ATOM 501 C CA . ILE A 1 70 ? -37.175 -25.125 -2.038 1.00 38.84 70 ILE A CA 1
ATOM 502 C C . ILE A 1 70 ? -37.326 -23.923 -1.112 1.00 38.84 70 ILE A C 1
ATOM 504 O O . ILE A 1 70 ? -36.524 -23.741 -0.201 1.00 38.84 70 ILE A O 1
ATOM 508 N N . ALA A 1 71 ? -38.343 -23.097 -1.348 1.00 32.88 71 ALA A N 1
ATOM 509 C CA . ALA A 1 71 ? -38.713 -22.048 -0.408 1.00 32.88 71 ALA A CA 1
ATOM 510 C C . ALA A 1 71 ? -39.431 -22.695 0.790 1.00 32.88 71 ALA A C 1
ATOM 512 O O . ALA A 1 71 ? -40.527 -23.230 0.624 1.00 32.88 71 ALA A O 1
ATOM 513 N N . GLN A 1 72 ? -38.814 -22.677 1.973 1.00 36.50 72 GLN A N 1
ATOM 514 C CA . GLN A 1 72 ? -39.511 -22.915 3.238 1.00 36.50 72 GLN A CA 1
ATOM 515 C C . GLN A 1 72 ? -39.841 -21.559 3.869 1.00 36.50 72 GLN A C 1
ATOM 517 O O . GLN A 1 72 ? -38.938 -20.781 4.165 1.00 36.50 72 GLN A O 1
ATOM 522 N N . GLU A 1 73 ? -41.131 -21.276 4.060 1.00 28.73 73 GLU A N 1
ATOM 523 C CA . GLU A 1 73 ? -41.571 -20.328 5.087 1.00 28.73 73 GLU A CA 1
ATOM 524 C C . GLU A 1 73 ? -41.354 -20.994 6.454 1.00 28.73 73 GLU A C 1
ATOM 526 O O . GLU A 1 73 ? -41.805 -22.120 6.682 1.00 28.73 73 GLU A O 1
ATOM 531 N N . GLU A 1 74 ? -40.616 -20.323 7.338 1.00 26.47 74 GLU A N 1
ATOM 532 C CA . GLU A 1 74 ? -40.304 -20.792 8.689 1.00 26.47 74 GLU A CA 1
ATOM 533 C C . GLU A 1 74 ? -41.583 -21.034 9.502 1.00 26.47 74 GLU A C 1
ATOM 535 O O . GLU A 1 74 ? -42.339 -20.112 9.803 1.00 26.47 74 GLU A O 1
ATOM 540 N N . THR A 1 75 ? -41.793 -22.281 9.924 1.00 24.81 75 THR A N 1
ATOM 541 C CA . THR A 1 75 ? -42.554 -22.594 11.138 1.00 24.81 75 THR A CA 1
ATOM 542 C C . THR A 1 75 ? -41.783 -23.633 11.948 1.00 24.81 75 THR A C 1
ATOM 544 O O . THR A 1 75 ? -41.347 -24.665 11.443 1.00 24.81 75 THR A O 1
ATOM 547 N N . ASP A 1 76 ? -41.562 -23.285 13.209 1.00 25.73 76 ASP A N 1
ATOM 548 C CA . ASP A 1 76 ? -40.639 -23.889 14.163 1.00 25.73 76 ASP A CA 1
ATOM 549 C C . ASP A 1 76 ? -41.231 -25.176 14.772 1.00 25.73 76 ASP A C 1
ATOM 551 O O . ASP A 1 76 ? -42.137 -25.097 15.601 1.00 25.73 76 ASP A O 1
ATOM 555 N N . ILE A 1 77 ? -40.771 -26.368 14.358 1.00 24.52 77 ILE A N 1
ATOM 556 C CA . ILE A 1 77 ? -41.056 -27.643 15.049 1.00 24.52 77 ILE A CA 1
ATOM 557 C C . ILE A 1 77 ? -39.842 -28.580 14.933 1.00 24.52 77 ILE A C 1
ATOM 559 O O . ILE A 1 77 ? -39.502 -29.074 13.858 1.00 24.52 77 ILE A O 1
ATOM 563 N N . GLY A 1 78 ? -39.188 -28.841 16.067 1.00 27.66 78 GLY A N 1
ATOM 564 C CA . GLY A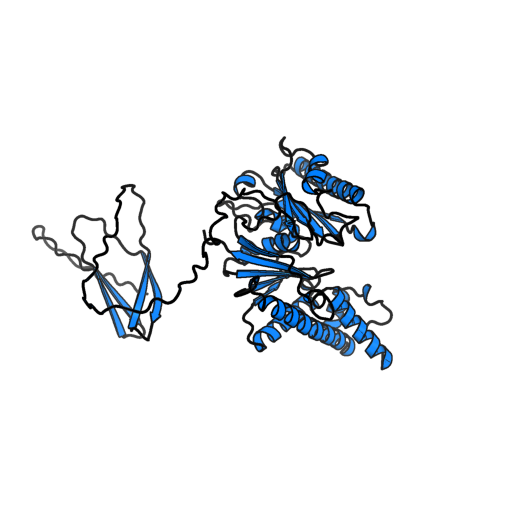 1 78 ? -37.995 -29.679 16.156 1.00 27.66 78 GLY A CA 1
ATOM 565 C C . GLY A 1 78 ? -38.240 -31.165 15.878 1.00 27.66 78 GLY A C 1
ATOM 566 O O . GLY A 1 78 ? -39.146 -31.781 16.436 1.00 27.66 78 GLY A O 1
ATOM 567 N N . LEU A 1 79 ? -37.344 -31.770 15.095 1.00 24.12 79 LEU A N 1
ATOM 568 C CA . LEU A 1 79 ? -37.167 -33.219 15.014 1.00 24.12 79 LEU A CA 1
ATOM 569 C C . LEU A 1 79 ? -35.679 -33.559 14.864 1.00 24.12 79 LEU A C 1
ATOM 571 O O . LEU A 1 79 ? -35.039 -33.261 13.859 1.00 24.12 79 LEU A O 1
ATOM 575 N N . ARG A 1 80 ? -35.131 -34.209 15.899 1.00 22.83 80 ARG A N 1
ATOM 576 C CA . ARG A 1 80 ? -33.841 -34.907 15.857 1.00 22.83 80 ARG A CA 1
ATOM 577 C C . ARG A 1 80 ? -33.971 -36.126 14.946 1.00 22.83 80 ARG A C 1
ATOM 579 O O . ARG A 1 80 ? -34.808 -36.984 15.211 1.00 22.83 80 ARG A O 1
ATOM 586 N N . ALA A 1 81 ? -33.087 -36.254 13.962 1.00 25.25 81 ALA A N 1
ATOM 587 C CA . ALA A 1 81 ? -32.869 -37.499 13.235 1.00 25.25 81 ALA A CA 1
ATOM 588 C C . ALA A 1 81 ? -31.414 -37.950 13.432 1.00 25.25 81 ALA A C 1
ATOM 590 O O . ALA A 1 81 ? -30.477 -37.299 12.978 1.00 25.25 81 ALA A O 1
ATOM 591 N N . THR A 1 82 ? -31.224 -39.055 14.151 1.00 20.98 82 THR A N 1
ATOM 592 C CA . THR A 1 82 ? -29.958 -39.792 14.229 1.00 20.98 82 THR A CA 1
ATOM 593 C C . THR A 1 82 ? -29.829 -40.713 13.010 1.00 20.98 82 THR A C 1
ATOM 595 O O . THR A 1 82 ? -30.790 -41.416 12.686 1.00 20.98 82 THR A O 1
ATOM 598 N N . PRO A 1 83 ? -28.671 -40.783 12.329 1.00 25.17 83 PRO A N 1
ATOM 599 C CA . PRO A 1 83 ? -28.483 -41.747 11.256 1.00 25.17 83 PRO A CA 1
ATOM 600 C C . PRO A 1 83 ? -28.119 -43.115 11.846 1.00 25.17 83 PRO A C 1
ATOM 602 O O . PRO A 1 83 ? -27.153 -43.258 12.592 1.00 25.17 83 PRO A O 1
ATOM 605 N N . THR A 1 84 ? -28.907 -44.132 11.500 1.00 22.47 84 THR A N 1
ATOM 606 C CA . THR A 1 84 ? -28.601 -45.537 11.792 1.00 22.47 84 THR A CA 1
ATOM 607 C C . THR A 1 84 ? -27.863 -46.113 10.586 1.00 22.47 84 THR A C 1
ATOM 609 O O . THR A 1 84 ? -28.421 -46.157 9.493 1.00 22.47 84 THR A O 1
ATOM 612 N N . VAL A 1 85 ? -26.609 -46.534 10.769 1.00 23.41 85 VAL A N 1
ATOM 613 C CA . VAL A 1 85 ? -25.812 -47.236 9.750 1.00 23.41 85 VAL A CA 1
ATOM 614 C C . VAL A 1 85 ? -26.032 -48.738 9.914 1.00 23.41 85 VAL A C 1
ATOM 616 O O . VAL A 1 85 ? -25.708 -49.306 10.956 1.00 23.41 85 VAL A O 1
ATOM 619 N N . THR A 1 86 ? -26.573 -49.396 8.891 1.00 23.19 86 THR A N 1
ATOM 620 C CA . THR A 1 86 ? -26.623 -50.858 8.793 1.00 23.19 86 THR A CA 1
ATOM 621 C C . THR A 1 86 ? -25.369 -51.369 8.082 1.00 23.19 86 THR A C 1
ATOM 623 O O . THR A 1 86 ? -25.136 -51.076 6.913 1.00 23.19 86 THR A O 1
ATOM 626 N N . ALA A 1 87 ? -24.543 -52.126 8.809 1.00 24.19 87 ALA A N 1
ATOM 627 C CA . ALA A 1 87 ? -23.382 -52.835 8.279 1.00 24.19 87 ALA A CA 1
ATOM 628 C C . ALA A 1 87 ? -23.794 -54.229 7.780 1.00 24.19 87 ALA A C 1
ATOM 630 O O . ALA A 1 87 ? -24.386 -55.007 8.533 1.00 24.19 87 ALA A O 1
ATOM 631 N N . ASP A 1 88 ? -23.465 -54.538 6.526 1.00 25.27 88 ASP A N 1
ATOM 632 C CA . ASP A 1 88 ? -23.646 -55.862 5.933 1.00 25.27 88 ASP A CA 1
ATOM 633 C C . ASP A 1 88 ? -22.436 -56.767 6.235 1.00 25.27 88 ASP A C 1
ATOM 635 O O . ASP A 1 88 ? -21.284 -56.324 6.252 1.00 25.27 88 ASP A O 1
ATOM 639 N N . ARG A 1 89 ? -22.712 -58.039 6.535 1.00 27.34 89 ARG A N 1
ATOM 640 C CA . ARG A 1 89 ? -21.748 -59.044 7.005 1.00 27.34 89 ARG A CA 1
ATOM 641 C C . ARG A 1 89 ? -21.232 -59.872 5.827 1.00 27.34 89 ARG A C 1
ATOM 643 O O . ARG A 1 89 ? -21.984 -60.650 5.254 1.00 27.34 89 ARG A O 1
ATOM 650 N N . GLY A 1 90 ? -19.926 -59.825 5.566 1.00 26.09 90 GLY A N 1
ATOM 651 C CA . GLY A 1 90 ? -19.225 -60.784 4.704 1.00 26.09 90 GLY A CA 1
ATOM 652 C C . GLY A 1 90 ? -17.947 -61.285 5.377 1.00 26.09 90 GLY A C 1
ATOM 653 O O . GLY A 1 90 ? -17.017 -60.514 5.585 1.00 26.09 90 GLY A O 1
ATOM 654 N N . GLY A 1 91 ? -17.935 -62.560 5.774 1.00 25.16 91 GLY A N 1
ATOM 655 C CA . GLY A 1 91 ? -16.859 -63.198 6.535 1.00 25.16 91 GLY A CA 1
ATOM 656 C C . GLY A 1 91 ? -15.604 -63.557 5.734 1.00 25.16 91 GLY A C 1
ATOM 657 O O . GLY A 1 91 ? -15.656 -63.826 4.537 1.00 25.16 91 GLY A O 1
ATOM 658 N N . GLY A 1 92 ? -14.484 -63.645 6.455 1.00 25.50 92 GLY A N 1
ATOM 659 C CA . GLY A 1 92 ? -13.227 -64.235 6.000 1.00 25.50 92 GLY A CA 1
ATOM 660 C C . GLY A 1 92 ? -12.224 -64.325 7.152 1.00 25.50 92 GLY A C 1
ATOM 661 O O . GLY A 1 92 ? -11.723 -63.311 7.623 1.00 25.50 92 GLY A O 1
ATOM 662 N N . VAL A 1 93 ? -11.964 -65.544 7.629 1.00 27.14 93 VAL A N 1
ATOM 663 C CA . VAL A 1 93 ? -10.955 -65.888 8.646 1.00 27.14 93 VAL A CA 1
ATOM 664 C C . VAL A 1 93 ? -9.663 -66.265 7.927 1.00 27.14 93 VAL A C 1
ATOM 666 O O . VAL A 1 93 ? -9.728 -67.171 7.108 1.00 27.14 93 VAL A O 1
ATOM 669 N N . PHE A 1 94 ? -8.514 -65.658 8.260 1.00 26.25 94 PHE A N 1
ATOM 670 C CA . PHE A 1 94 ? -7.191 -66.295 8.122 1.00 26.25 94 PHE A CA 1
ATOM 671 C C . PHE A 1 94 ? -6.123 -65.679 9.058 1.00 26.25 94 PHE A C 1
ATOM 673 O O . PHE A 1 94 ? -5.754 -64.515 8.948 1.00 26.25 94 PHE A O 1
ATOM 680 N N . ASP A 1 95 ? -5.709 -66.524 10.005 1.00 27.80 95 ASP A N 1
ATOM 681 C CA . ASP A 1 95 ? -4.385 -66.828 10.579 1.00 27.80 95 ASP A CA 1
ATOM 682 C C . ASP A 1 95 ? -3.238 -65.782 10.660 1.00 27.80 95 ASP A C 1
ATOM 684 O O . ASP A 1 95 ? -2.608 -65.403 9.678 1.00 27.80 95 ASP A O 1
ATOM 688 N N . GLY A 1 96 ? -2.909 -65.415 11.905 1.00 26.41 96 GLY A N 1
ATOM 689 C CA . GLY A 1 96 ? -1.619 -65.675 12.564 1.00 26.41 96 GLY A CA 1
ATOM 690 C C . GLY A 1 96 ? -0.275 -65.413 11.861 1.00 26.41 96 GLY A C 1
ATOM 691 O O . GLY A 1 96 ? 0.199 -66.197 11.048 1.00 26.41 96 GLY A O 1
ATOM 692 N N . ARG A 1 97 ? 0.463 -64.462 12.460 1.00 28.17 97 ARG A N 1
ATOM 693 C CA . ARG A 1 97 ? 1.933 -64.250 12.455 1.00 28.17 97 ARG A CA 1
ATOM 694 C C . ARG A 1 97 ? 2.505 -63.353 11.351 1.00 28.17 97 ARG A C 1
ATOM 696 O O . ARG A 1 97 ? 2.957 -63.819 10.313 1.00 28.17 97 ARG A O 1
ATOM 703 N N . ARG A 1 98 ? 2.702 -62.079 11.711 1.00 28.20 98 ARG A N 1
ATOM 704 C CA . ARG A 1 98 ? 3.989 -61.351 11.615 1.00 28.20 98 ARG A CA 1
ATOM 705 C C . ARG A 1 98 ? 3.848 -60.005 12.328 1.00 28.20 98 ARG A C 1
ATOM 707 O O . ARG A 1 98 ? 3.299 -59.058 11.783 1.00 28.20 98 ARG A O 1
ATOM 714 N N . ALA A 1 99 ? 4.349 -59.940 13.558 1.00 29.45 99 ALA A N 1
ATOM 715 C CA . ALA A 1 99 ? 4.582 -58.681 14.247 1.00 29.45 99 ALA A CA 1
ATOM 716 C C . ALA A 1 99 ? 5.779 -57.978 13.585 1.00 29.45 99 ALA A C 1
ATOM 718 O O . ALA A 1 99 ? 6.885 -58.519 13.567 1.00 29.45 99 ALA A O 1
ATOM 719 N N . ARG A 1 100 ? 5.542 -56.795 13.020 1.00 29.75 100 ARG A N 1
ATOM 720 C CA . ARG A 1 100 ? 6.568 -55.802 12.698 1.00 29.75 100 ARG A CA 1
ATOM 721 C C . ARG A 1 100 ? 6.082 -54.464 13.245 1.00 29.75 100 ARG A C 1
ATOM 723 O O . ARG A 1 100 ? 5.160 -53.875 12.701 1.00 29.75 100 ARG A O 1
ATOM 730 N N . GLU A 1 101 ? 6.644 -54.122 14.400 1.00 26.67 101 GLU A N 1
ATOM 731 C CA . GLU A 1 101 ? 7.031 -52.781 14.846 1.00 26.67 101 GLU A CA 1
ATOM 732 C C . GLU A 1 101 ? 6.261 -51.613 14.206 1.00 26.67 101 GLU A C 1
ATOM 734 O O . GLU A 1 101 ? 6.660 -51.049 13.189 1.00 26.67 101 GLU A O 1
ATOM 739 N N . LEU A 1 102 ? 5.139 -51.258 14.837 1.00 24.53 102 LEU A N 1
ATOM 740 C CA . LEU A 1 102 ? 4.461 -49.988 14.620 1.00 24.53 102 LEU A CA 1
ATOM 741 C C . LEU A 1 102 ? 5.206 -48.939 15.458 1.00 24.53 102 LEU A C 1
ATOM 743 O O . LEU A 1 102 ? 5.059 -48.887 16.679 1.00 24.53 102 LEU A O 1
ATOM 747 N N . VAL A 1 103 ? 6.040 -48.130 14.810 1.00 25.83 103 VAL A N 1
ATOM 748 C CA . VAL A 1 103 ? 6.528 -46.881 15.400 1.00 25.83 103 VAL A CA 1
ATOM 749 C C . VAL A 1 103 ? 5.320 -45.950 15.485 1.00 25.83 103 VAL A C 1
ATOM 751 O O . VAL A 1 103 ? 4.814 -45.486 14.466 1.00 25.83 103 VAL A O 1
ATOM 754 N N . LEU A 1 104 ? 4.822 -45.731 16.701 1.00 26.31 104 LEU A N 1
ATOM 755 C CA . LEU A 1 104 ? 3.819 -44.714 17.003 1.00 26.31 104 LEU A CA 1
ATOM 756 C C . LEU A 1 104 ? 4.465 -43.337 16.803 1.00 26.31 104 LEU A C 1
ATOM 758 O O . LEU A 1 104 ? 5.111 -42.806 17.703 1.00 26.31 104 LEU A O 1
ATOM 762 N N . SER A 1 105 ? 4.334 -42.769 15.606 1.00 27.95 105 SER A N 1
ATOM 763 C CA . SER A 1 105 ? 4.509 -41.333 15.412 1.00 27.95 105 SER A CA 1
ATOM 764 C C . SER A 1 105 ? 3.257 -40.645 15.952 1.00 27.95 105 SER A C 1
ATOM 766 O O . SER A 1 105 ? 2.182 -40.811 15.377 1.00 27.95 105 SER A O 1
ATOM 768 N N . ASN A 1 106 ? 3.392 -39.918 17.061 1.00 27.69 106 ASN A N 1
ATOM 769 C CA . ASN A 1 106 ? 2.336 -39.078 17.621 1.00 27.69 106 ASN A CA 1
ATOM 770 C C . ASN A 1 106 ? 1.851 -38.077 16.562 1.00 27.69 106 ASN A C 1
ATOM 772 O O . ASN A 1 106 ? 2.510 -37.078 16.291 1.00 27.69 106 ASN A O 1
ATOM 776 N N . THR A 1 107 ? 0.701 -38.350 15.959 1.00 32.22 107 THR A N 1
ATOM 777 C CA . THR A 1 107 ? -0.088 -37.380 15.202 1.00 32.22 107 THR A CA 1
ATOM 778 C C . THR A 1 107 ? -1.132 -36.797 16.145 1.00 32.22 107 THR A C 1
ATOM 780 O O . THR A 1 107 ? -2.278 -37.215 16.091 1.00 32.22 107 THR A O 1
ATOM 783 N N . ASP A 1 108 ? -0.714 -35.893 17.031 1.00 29.34 108 ASP A N 1
ATOM 784 C CA . ASP A 1 108 ? -1.596 -35.128 17.931 1.00 29.34 108 ASP A CA 1
ATOM 785 C C . ASP A 1 108 ? -1.027 -33.707 18.169 1.00 29.34 108 ASP A C 1
ATOM 787 O O . ASP A 1 108 ? -0.979 -33.203 19.285 1.00 29.34 108 ASP A O 1
ATOM 791 N N . GLU A 1 109 ? -0.574 -33.037 17.103 1.00 31.41 109 GLU A N 1
ATOM 792 C CA . GLU A 1 109 ? -0.231 -31.598 17.121 1.00 31.41 109 GLU A CA 1
ATOM 793 C C . GLU A 1 109 ? -0.889 -30.850 15.947 1.00 31.41 109 GLU A C 1
ATOM 795 O O . GLU A 1 109 ? -0.254 -30.075 15.239 1.00 31.41 109 GLU A O 1
ATOM 800 N N . ALA A 1 110 ? -2.177 -31.102 15.697 1.00 36.25 110 ALA A N 1
ATOM 801 C CA . ALA A 1 110 ? -2.921 -30.401 14.643 1.00 36.25 110 ALA A CA 1
ATOM 802 C C . ALA A 1 110 ? -4.207 -29.703 15.115 1.00 36.25 110 ALA A C 1
ATOM 804 O O . ALA A 1 110 ? -4.918 -29.164 14.276 1.00 36.25 110 ALA A O 1
ATOM 805 N N . ASP A 1 111 ? -4.508 -29.664 16.419 1.00 36.03 111 ASP A N 1
ATOM 806 C CA . ASP A 1 111 ? -5.781 -29.087 16.886 1.00 36.03 111 ASP A CA 1
ATOM 807 C C . ASP A 1 111 ? -5.691 -28.405 18.268 1.00 36.03 111 ASP A C 1
ATOM 809 O O . ASP A 1 111 ? -6.528 -28.591 19.149 1.00 36.03 111 ASP A O 1
ATOM 813 N N . ALA A 1 112 ? -4.625 -27.626 18.491 1.00 33.06 112 ALA A N 1
ATOM 814 C CA . ALA A 1 112 ? -4.352 -26.968 19.777 1.00 33.06 112 ALA A CA 1
ATOM 815 C C . ALA A 1 112 ? -4.613 -25.447 19.804 1.00 33.06 112 ALA A C 1
ATOM 817 O O . ALA A 1 112 ? -4.162 -24.784 20.739 1.00 33.06 112 ALA A O 1
ATOM 818 N N . ASP A 1 113 ? -5.347 -24.881 18.838 1.00 39.09 113 ASP A N 1
ATOM 819 C CA . ASP A 1 113 ? -5.633 -23.433 18.829 1.00 39.09 113 ASP A CA 1
ATOM 820 C C . ASP A 1 113 ? -7.100 -23.060 18.572 1.00 39.09 113 ASP A C 1
ATOM 822 O O . ASP A 1 113 ? -7.419 -22.052 17.952 1.00 39.09 113 ASP A O 1
ATOM 826 N N . ALA A 1 114 ? -8.030 -23.843 19.119 1.00 39.06 114 ALA A N 1
ATOM 827 C CA . ALA A 1 114 ? -9.432 -23.441 19.234 1.00 39.06 114 ALA A CA 1
ATOM 828 C C . ALA A 1 114 ? -9.671 -22.585 20.497 1.00 39.06 114 ALA A C 1
ATOM 830 O O . ALA A 1 114 ? -10.550 -22.880 21.312 1.00 39.06 114 ALA A O 1
ATOM 831 N N . ARG A 1 115 ? -8.878 -21.523 20.702 1.00 33.94 115 ARG A N 1
ATOM 832 C CA . ARG A 1 115 ? -9.261 -20.457 21.645 1.00 33.94 115 ARG A CA 1
ATOM 833 C C . ARG A 1 115 ? -10.190 -19.487 20.913 1.00 33.94 115 ARG A C 1
ATOM 835 O O . ARG A 1 115 ? -9.942 -19.200 19.745 1.00 33.94 115 ARG A O 1
ATOM 842 N N . PRO A 1 116 ? -11.246 -18.953 21.552 1.00 34.97 116 PRO A N 1
ATOM 843 C CA . PRO A 1 116 ? -12.057 -17.910 20.935 1.00 34.97 116 PRO A CA 1
ATOM 844 C C . PRO A 1 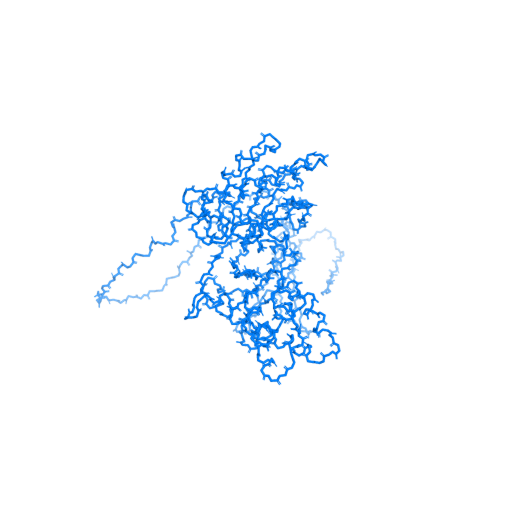116 ? -11.152 -16.719 20.600 1.00 34.97 116 PRO A C 1
ATOM 846 O O . PRO A 1 116 ? -10.647 -16.047 21.498 1.00 34.97 116 PRO A O 1
ATOM 849 N N . HIS A 1 117 ? -10.903 -16.505 19.307 1.00 47.12 117 HIS A N 1
ATOM 850 C CA . HIS A 1 117 ? -10.083 -15.402 18.825 1.00 47.12 117 HIS A CA 1
ATOM 851 C C . HIS A 1 117 ? -10.684 -14.085 19.313 1.00 47.12 117 HIS A C 1
ATOM 853 O O . HIS A 1 117 ? -11.852 -13.792 19.048 1.00 47.12 117 HIS A O 1
ATOM 859 N N . THR A 1 118 ? -9.891 -13.286 20.024 1.00 47.81 118 THR A N 1
ATOM 860 C CA . THR A 1 118 ? -10.278 -11.924 20.387 1.00 47.81 118 THR A CA 1
ATOM 861 C C . THR A 1 118 ? -10.486 -11.149 19.081 1.00 47.81 118 THR A C 1
ATOM 863 O O . THR A 1 118 ? -9.521 -11.001 18.331 1.00 47.81 118 THR A O 1
ATOM 866 N N . PRO A 1 119 ? -11.692 -10.633 18.774 1.00 54.97 119 PRO A N 1
ATOM 867 C CA . PRO A 1 119 ? -12.000 -10.011 17.475 1.00 54.97 119 PRO A CA 1
ATOM 868 C C . PRO A 1 119 ? -11.192 -8.742 17.149 1.00 54.97 119 PRO A C 1
ATOM 870 O O . PRO A 1 119 ? -11.423 -8.110 16.124 1.00 54.97 119 PRO A O 1
ATOM 873 N N . LEU A 1 120 ? -10.296 -8.333 18.049 1.00 74.19 120 LEU A N 1
ATOM 874 C CA . LEU A 1 120 ? -9.647 -7.029 18.110 1.00 74.19 120 LEU A CA 1
ATOM 875 C C . LEU A 1 120 ? -8.175 -7.151 18.538 1.00 74.19 120 LEU A C 1
ATOM 877 O O . LEU A 1 120 ? -7.698 -6.387 19.372 1.00 74.19 120 LEU A O 1
ATOM 881 N N . ALA A 1 121 ? -7.462 -8.145 18.009 1.00 88.38 121 ALA A N 1
ATOM 882 C CA . ALA A 1 121 ? -6.010 -8.233 18.159 1.00 88.38 121 ALA A CA 1
ATOM 883 C C . ALA A 1 121 ? -5.297 -7.427 17.061 1.00 88.38 121 ALA A C 1
ATOM 885 O O . ALA A 1 121 ? -5.783 -7.328 15.924 1.00 88.38 121 ALA A O 1
ATOM 886 N N . HIS A 1 122 ? -4.132 -6.868 17.390 1.00 94.19 122 HIS A N 1
ATOM 887 C CA . HIS A 1 122 ? -3.222 -6.330 16.380 1.00 94.19 122 HIS A CA 1
ATOM 888 C C . HIS A 1 122 ? -2.714 -7.466 15.482 1.00 94.19 122 HIS A C 1
ATOM 890 O O . HIS A 1 122 ? -2.719 -8.628 15.883 1.00 94.19 122 HIS A O 1
ATOM 896 N N . GLY A 1 123 ? -2.366 -7.159 14.231 1.00 93.75 123 GLY A N 1
ATOM 897 C CA . GLY A 1 123 ? -1.815 -8.155 13.302 1.00 93.75 123 GLY A CA 1
ATOM 898 C C . GLY A 1 123 ? -2.699 -9.392 13.064 1.00 93.75 123 GLY A C 1
ATOM 899 O O . GLY A 1 123 ? -2.197 -10.411 12.591 1.00 93.75 123 GLY A O 1
ATOM 900 N N . SER A 1 124 ? -4.002 -9.338 13.389 1.00 93.19 124 SER A N 1
ATOM 901 C CA . SER A 1 124 ? -4.876 -10.517 13.354 1.00 93.19 124 SER A CA 1
ATOM 902 C C . SER A 1 124 ? -4.867 -11.187 11.981 1.00 93.19 124 SER A C 1
ATOM 904 O O . SER A 1 124 ? -5.020 -10.538 10.943 1.00 93.19 124 SER A O 1
ATOM 906 N N . ARG A 1 125 ? -4.732 -12.515 11.980 1.00 93.88 125 ARG A N 1
ATOM 907 C CA . ARG A 1 125 ? -4.848 -13.334 10.768 1.00 93.88 125 ARG A CA 1
ATOM 908 C C . ARG A 1 125 ? -6.290 -13.608 10.383 1.00 93.88 125 ARG A C 1
ATOM 910 O O . ARG A 1 125 ? -6.553 -13.921 9.234 1.00 93.88 125 ARG A O 1
ATOM 917 N N . VAL A 1 126 ? -7.223 -13.504 11.318 1.00 93.56 126 VAL A N 1
ATOM 918 C CA . VAL A 1 126 ? -8.634 -13.808 11.086 1.00 93.56 126 VAL A CA 1
ATOM 919 C C . VAL A 1 126 ? -9.403 -12.496 11.188 1.00 93.56 126 VAL A C 1
ATOM 921 O O . VAL A 1 126 ? -9.618 -11.975 12.281 1.00 93.56 126 VAL A O 1
ATOM 924 N N . LEU A 1 127 ? -9.772 -11.940 10.034 1.00 93.12 127 LEU A N 1
ATOM 925 C CA . LEU A 1 127 ? -10.521 -10.689 9.901 1.00 93.12 127 LEU A CA 1
ATOM 926 C C . LEU A 1 127 ? -11.977 -10.988 9.511 1.00 93.12 127 LEU A C 1
ATOM 928 O O . LEU A 1 127 ? -12.272 -12.121 9.117 1.00 93.12 127 LEU A O 1
ATOM 932 N N . PRO A 1 128 ? -12.909 -10.021 9.616 1.00 90.38 128 PRO A N 1
ATOM 933 C CA . PRO A 1 128 ? -14.324 -10.267 9.337 1.00 90.38 128 PRO A CA 1
ATOM 934 C C . PRO A 1 128 ? -14.586 -10.896 7.960 1.00 90.38 128 PRO A C 1
ATOM 936 O O . PRO A 1 128 ? -15.282 -11.901 7.883 1.00 90.38 128 PRO A O 1
ATOM 939 N N . ALA A 1 129 ? -13.980 -10.359 6.896 1.00 92.06 129 ALA A N 1
ATOM 940 C CA . ALA A 1 129 ? -14.225 -10.810 5.522 1.00 92.06 129 ALA A CA 1
ATOM 941 C C . ALA A 1 129 ? -13.199 -11.829 4.990 1.00 92.06 129 ALA A C 1
ATOM 943 O O . ALA A 1 129 ? -13.485 -12.571 4.050 1.00 92.06 129 ALA A O 1
ATOM 944 N N . VAL A 1 130 ? -11.990 -11.863 5.560 1.00 95.75 130 VAL A N 1
ATOM 945 C CA . VAL A 1 130 ? -10.863 -12.641 5.025 1.00 95.75 130 VAL A CA 1
ATOM 946 C C . VAL A 1 130 ? -10.009 -13.254 6.128 1.00 95.75 130 VAL A C 1
ATOM 948 O O . VAL A 1 130 ? -9.944 -12.748 7.247 1.00 95.75 130 VAL A O 1
ATOM 951 N N . THR A 1 131 ? -9.300 -14.321 5.786 1.00 96.81 131 THR A N 1
ATOM 952 C CA . THR A 1 131 ? -8.144 -14.808 6.539 1.00 96.81 131 THR A CA 1
ATOM 953 C C . THR A 1 131 ? -6.872 -14.329 5.841 1.00 96.81 131 THR A C 1
ATOM 955 O O . THR A 1 131 ? -6.742 -14.496 4.633 1.00 96.81 131 THR A O 1
ATOM 958 N N . VAL A 1 132 ? -5.937 -13.735 6.581 1.00 97.44 132 VAL A N 1
ATOM 959 C CA . VAL A 1 132 ? -4.597 -13.354 6.119 1.00 97.44 132 VAL A CA 1
ATOM 960 C C . VAL A 1 132 ? -3.670 -14.563 6.264 1.00 97.44 132 VAL A C 1
ATOM 962 O O . VAL A 1 132 ? -3.223 -14.906 7.364 1.00 97.44 132 VAL A O 1
ATOM 965 N N . ASP A 1 133 ? -3.377 -15.229 5.151 1.00 96.50 133 ASP A N 1
ATOM 966 C CA . ASP A 1 133 ? -2.589 -16.466 5.151 1.00 96.50 133 ASP A CA 1
ATOM 967 C C . ASP A 1 133 ? -1.097 -16.182 5.334 1.00 96.50 133 ASP A C 1
ATOM 969 O O . ASP A 1 133 ? -0.398 -16.888 6.063 1.00 96.50 133 ASP A O 1
ATOM 973 N N . THR A 1 134 ? -0.600 -15.113 4.713 1.00 95.62 134 THR A N 1
ATOM 974 C CA . THR A 1 134 ? 0.769 -14.630 4.907 1.00 95.62 134 THR A CA 1
ATOM 975 C C . THR A 1 134 ? 0.895 -13.160 4.523 1.00 95.62 134 THR A C 1
ATOM 977 O O . THR A 1 134 ? 0.080 -12.636 3.764 1.00 95.62 134 THR A O 1
ATOM 980 N N . TYR A 1 135 ? 1.919 -12.496 5.044 1.00 95.06 135 TYR A N 1
ATOM 981 C CA . TYR A 1 135 ? 2.330 -11.151 4.658 1.00 95.06 135 TYR A CA 1
ATOM 982 C C . TYR A 1 135 ? 3.797 -10.935 5.013 1.00 95.06 135 TYR A C 1
ATOM 984 O O . TYR A 1 135 ? 4.361 -11.668 5.829 1.00 95.06 135 TYR A O 1
ATOM 992 N N . ASN A 1 136 ? 4.402 -9.910 4.412 1.00 89.38 136 ASN A N 1
ATOM 993 C CA . ASN A 1 136 ? 5.809 -9.568 4.626 1.00 89.38 136 ASN A CA 1
ATOM 994 C C . ASN A 1 136 ? 6.751 -10.760 4.335 1.00 89.38 136 ASN A C 1
ATOM 996 O O . ASN A 1 136 ? 7.721 -10.998 5.057 1.00 89.38 136 ASN A O 1
ATOM 1000 N N . GLU A 1 137 ? 6.452 -11.531 3.282 1.00 88.56 137 GLU A N 1
ATOM 1001 C CA . GLU A 1 137 ? 7.314 -12.626 2.833 1.00 88.56 137 GLU A CA 1
ATOM 1002 C C . GLU A 1 137 ? 8.627 -12.066 2.282 1.00 88.56 137 GLU A C 1
ATOM 1004 O O . GLU A 1 137 ? 8.645 -11.210 1.391 1.00 88.56 137 GLU A O 1
ATOM 1009 N N . GLU A 1 138 ? 9.733 -12.586 2.803 1.00 84.19 138 GLU A N 1
ATOM 1010 C CA . GLU A 1 138 ? 11.097 -12.171 2.488 1.00 84.19 138 GLU A CA 1
ATOM 1011 C C . GLU A 1 138 ? 11.773 -13.227 1.599 1.00 84.19 138 GLU A C 1
ATOM 1013 O O . GLU A 1 138 ? 12.609 -14.014 2.047 1.00 84.19 138 GLU A O 1
ATOM 1018 N N . LEU A 1 139 ? 11.409 -13.271 0.315 1.00 85.69 139 LEU A N 1
ATOM 1019 C CA . LEU A 1 139 ? 12.095 -14.132 -0.654 1.00 85.69 139 LEU A CA 1
ATOM 1020 C C . LEU A 1 139 ? 13.488 -13.583 -0.965 1.00 85.69 139 LEU A C 1
ATOM 1022 O O . LEU A 1 139 ? 13.619 -12.425 -1.362 1.00 85.69 139 LEU A O 1
ATOM 1026 N N . ARG A 1 140 ? 14.509 -14.439 -0.867 1.00 86.56 140 ARG A N 1
ATOM 1027 C CA . ARG A 1 140 ? 15.900 -14.107 -1.201 1.00 86.56 140 ARG A CA 1
ATOM 1028 C C . ARG A 1 140 ? 16.455 -14.971 -2.334 1.00 86.56 140 ARG A C 1
ATOM 1030 O O . ARG A 1 140 ? 16.038 -16.118 -2.519 1.00 86.56 140 ARG A O 1
ATOM 1037 N N . ASP A 1 141 ? 17.378 -14.400 -3.089 1.00 83.31 141 ASP A N 1
ATOM 1038 C CA . ASP A 1 141 ? 18.300 -15.074 -4.001 1.00 83.31 141 ASP A CA 1
ATOM 1039 C C . ASP A 1 141 ? 19.741 -14.609 -3.716 1.00 83.31 141 ASP A C 1
ATOM 1041 O O . ASP A 1 141 ? 19.984 -13.915 -2.724 1.00 83.31 141 ASP A O 1
ATOM 1045 N N . ASP A 1 142 ? 20.700 -15.040 -4.538 1.00 79.25 142 ASP A N 1
ATOM 1046 C CA . ASP A 1 142 ? 22.120 -14.708 -4.356 1.00 79.25 142 ASP A CA 1
ATOM 1047 C C . ASP A 1 142 ? 22.393 -13.193 -4.478 1.00 79.25 142 ASP A C 1
ATOM 1049 O O . ASP A 1 142 ? 23.374 -12.701 -3.921 1.00 79.25 142 ASP A O 1
ATOM 1053 N N . ASP A 1 143 ? 21.497 -12.449 -5.137 1.00 75.25 143 ASP A N 1
ATOM 1054 C CA . ASP A 1 143 ? 21.615 -11.011 -5.401 1.00 75.25 143 ASP A CA 1
ATOM 1055 C C . ASP A 1 143 ? 20.854 -10.142 -4.376 1.00 75.25 143 ASP A C 1
ATOM 1057 O O . ASP A 1 143 ? 20.959 -8.913 -4.397 1.00 75.25 143 ASP A O 1
ATOM 1061 N N . GLY A 1 144 ? 20.101 -10.750 -3.450 1.00 84.12 144 GLY A N 1
ATOM 1062 C CA . GLY A 1 144 ? 19.386 -10.047 -2.383 1.00 84.12 144 GLY A CA 1
ATOM 1063 C C . GLY A 1 144 ? 17.925 -10.465 -2.248 1.00 84.12 144 GLY A C 1
ATOM 1064 O O . GLY A 1 144 ? 17.597 -11.648 -2.276 1.00 84.12 144 GLY A O 1
ATOM 1065 N N . PHE A 1 145 ? 17.028 -9.504 -2.003 1.00 85.62 145 PHE A N 1
ATOM 1066 C CA . PHE A 1 145 ? 15.595 -9.787 -1.944 1.00 85.62 145 PHE A CA 1
ATOM 1067 C C . PHE A 1 145 ? 15.003 -9.838 -3.351 1.00 85.62 145 PHE A C 1
ATOM 1069 O O . PHE A 1 145 ? 15.067 -8.869 -4.104 1.00 85.62 145 PHE A O 1
ATOM 1076 N N . VAL A 1 146 ? 14.308 -10.930 -3.666 1.00 86.19 146 VAL A N 1
ATOM 1077 C CA . VAL A 1 146 ? 13.635 -11.118 -4.959 1.00 86.19 146 VAL A CA 1
ATOM 1078 C C . VAL A 1 146 ? 12.634 -9.990 -5.218 1.00 86.19 146 VAL A C 1
ATOM 1080 O O . VAL A 1 146 ? 12.521 -9.514 -6.343 1.00 86.19 146 VAL A O 1
ATOM 1083 N N . GLY A 1 147 ? 11.928 -9.529 -4.181 1.00 83.44 147 GLY A N 1
ATOM 1084 C CA . GLY A 1 147 ? 10.942 -8.456 -4.304 1.00 83.44 147 GLY A CA 1
ATOM 1085 C C . GLY A 1 147 ? 11.527 -7.108 -4.739 1.00 83.44 147 GLY A C 1
ATOM 1086 O O . GLY A 1 147 ? 10.843 -6.341 -5.417 1.00 83.44 147 GLY A O 1
ATOM 1087 N N . ASP A 1 148 ? 12.801 -6.834 -4.441 1.00 86.81 148 ASP A N 1
ATOM 1088 C CA . ASP A 1 148 ? 13.436 -5.558 -4.790 1.00 86.81 148 ASP A CA 1
ATOM 1089 C C . ASP A 1 148 ? 13.587 -5.376 -6.304 1.00 86.81 148 ASP A C 1
ATOM 1091 O O . ASP A 1 148 ? 13.592 -4.239 -6.783 1.00 86.81 148 ASP A O 1
ATOM 1095 N N . ARG A 1 149 ? 13.597 -6.481 -7.061 1.00 88.94 149 ARG A N 1
ATOM 1096 C CA . ARG A 1 149 ? 13.604 -6.511 -8.533 1.00 88.94 149 ARG A CA 1
ATOM 1097 C C . ARG A 1 149 ? 12.321 -5.945 -9.151 1.00 88.94 149 ARG A C 1
ATOM 1099 O O . ARG A 1 149 ? 12.343 -5.447 -10.269 1.00 88.94 149 ARG A O 1
ATOM 1106 N N . ALA A 1 150 ? 11.215 -5.956 -8.406 1.00 89.81 150 ALA A N 1
ATOM 1107 C CA . ALA A 1 150 ? 9.926 -5.389 -8.806 1.00 89.81 150 ALA A CA 1
ATOM 1108 C C . ALA A 1 150 ? 9.556 -4.166 -7.948 1.00 89.81 150 ALA A C 1
ATOM 1110 O O . ALA A 1 150 ? 8.419 -4.014 -7.507 1.00 89.81 150 ALA A O 1
ATOM 1111 N N . SER A 1 151 ? 10.527 -3.282 -7.701 1.00 90.81 151 SER A N 1
ATOM 1112 C CA . SER A 1 151 ? 10.348 -2.049 -6.926 1.00 90.81 151 SER A CA 1
ATOM 1113 C C . SER A 1 151 ? 10.412 -0.790 -7.798 1.00 90.81 151 SER A C 1
ATOM 1115 O O . SER A 1 151 ? 10.884 -0.806 -8.939 1.00 90.81 151 SER A O 1
ATOM 1117 N N . ARG A 1 152 ? 10.026 0.366 -7.232 1.00 88.44 152 ARG A N 1
ATOM 1118 C CA . ARG A 1 152 ? 10.275 1.667 -7.881 1.00 88.44 152 ARG A CA 1
ATOM 1119 C C . ARG A 1 152 ? 11.767 1.879 -8.158 1.00 88.44 152 ARG A C 1
ATOM 1121 O O . ARG A 1 152 ? 12.104 2.515 -9.154 1.00 88.44 152 ARG A O 1
ATOM 1128 N N . ARG A 1 153 ? 12.644 1.382 -7.280 1.00 88.94 153 ARG A N 1
ATOM 1129 C CA . ARG A 1 153 ? 14.101 1.491 -7.433 1.00 88.94 153 ARG A CA 1
ATOM 1130 C C . ARG A 1 153 ? 14.592 0.656 -8.610 1.00 88.94 153 ARG A C 1
ATOM 1132 O O . ARG A 1 153 ? 15.364 1.173 -9.404 1.00 88.94 153 ARG A O 1
ATOM 1139 N N . ALA A 1 154 ? 14.079 -0.562 -8.783 1.00 92.38 154 ALA A N 1
ATOM 1140 C CA . ALA A 1 154 ? 14.421 -1.402 -9.931 1.00 92.38 154 ALA A CA 1
ATOM 1141 C C . ALA A 1 154 ? 14.018 -0.757 -11.261 1.00 92.38 154 ALA A C 1
ATOM 1143 O O . ALA A 1 154 ? 14.846 -0.654 -12.160 1.00 92.38 154 ALA A O 1
ATOM 1144 N N . PHE A 1 155 ? 12.800 -0.211 -11.362 1.00 93.81 155 PHE A N 1
ATOM 1145 C CA . PHE A 1 155 ? 12.386 0.527 -12.563 1.00 93.81 155 PHE A CA 1
ATOM 1146 C C . PHE A 1 155 ? 13.347 1.690 -12.883 1.00 93.81 155 PHE A C 1
ATOM 1148 O O . PHE A 1 155 ? 13.704 1.927 -14.036 1.00 93.81 155 PHE A O 1
ATOM 1155 N N . ARG A 1 156 ? 13.786 2.428 -11.854 1.00 92.56 156 ARG A N 1
ATOM 1156 C CA . ARG A 1 156 ? 14.746 3.534 -12.008 1.00 92.56 156 ARG A CA 1
ATOM 1157 C C . ARG A 1 156 ? 16.136 3.053 -12.401 1.00 92.56 156 ARG A C 1
ATOM 1159 O O . ARG A 1 156 ? 16.765 3.713 -13.220 1.00 92.56 156 ARG A O 1
ATOM 1166 N N . ALA A 1 157 ? 16.586 1.929 -11.853 1.00 93.88 157 ALA A N 1
ATOM 1167 C CA . ALA A 1 157 ? 17.870 1.325 -12.181 1.00 93.88 157 ALA A CA 1
ATOM 1168 C C . ALA A 1 157 ? 17.915 0.878 -13.648 1.00 93.88 157 ALA A C 1
ATOM 1170 O O . ALA A 1 157 ? 18.853 1.240 -14.348 1.00 93.88 157 ALA A O 1
ATOM 1171 N N . ILE A 1 158 ? 16.859 0.214 -14.135 1.00 95.56 158 ILE A N 1
ATOM 1172 C CA . ILE A 1 158 ? 16.715 -0.159 -15.553 1.00 95.56 158 ILE A CA 1
ATOM 1173 C C . ILE A 1 158 ? 16.800 1.091 -16.440 1.00 95.56 158 ILE A C 1
ATOM 1175 O O . ILE A 1 158 ? 17.564 1.136 -17.400 1.00 95.56 158 ILE A O 1
ATOM 1179 N N . LEU A 1 159 ? 16.061 2.153 -16.095 1.00 95.50 159 LEU A N 1
ATOM 1180 C CA . LEU A 1 159 ? 16.128 3.408 -16.845 1.00 95.50 159 LEU A CA 1
ATOM 1181 C C . LEU A 1 159 ? 17.534 4.031 -16.815 1.00 95.50 159 LEU A C 1
ATOM 1183 O O . LEU A 1 159 ? 17.989 4.546 -17.831 1.00 95.50 159 LEU A O 1
ATOM 1187 N N . ALA A 1 160 ? 18.210 4.028 -15.666 1.00 94.56 160 ALA A N 1
ATOM 1188 C CA . ALA A 1 160 ? 19.551 4.592 -15.528 1.00 94.56 160 ALA A CA 1
ATOM 1189 C C . ALA A 1 160 ? 20.585 3.839 -16.377 1.00 94.56 160 ALA A C 1
ATOM 1191 O O . ALA A 1 160 ? 21.337 4.489 -17.101 1.00 94.56 160 ALA A O 1
ATOM 1192 N N . ASP A 1 161 ? 20.566 2.506 -16.338 1.00 95.31 161 ASP A N 1
ATOM 1193 C CA . ASP A 1 161 ? 21.450 1.636 -17.121 1.00 95.31 161 ASP A CA 1
ATOM 1194 C C . ASP A 1 161 ? 21.274 1.880 -18.628 1.00 95.31 161 ASP A C 1
ATOM 1196 O O . ASP A 1 161 ? 22.239 2.140 -19.347 1.00 95.31 161 ASP A O 1
ATOM 1200 N N . TRP A 1 162 ? 20.032 1.957 -19.115 1.00 94.75 162 TRP A N 1
ATOM 1201 C CA . TRP A 1 162 ? 19.785 2.290 -20.521 1.00 94.75 162 TRP A CA 1
ATOM 1202 C C . TRP A 1 162 ? 20.278 3.679 -20.917 1.00 94.75 162 TRP A C 1
ATOM 1204 O O . TRP A 1 162 ? 20.811 3.856 -22.013 1.00 94.75 162 TRP A O 1
ATOM 1214 N N . ARG A 1 163 ? 20.134 4.677 -20.043 1.00 93.56 163 ARG A N 1
ATOM 1215 C CA . ARG A 1 163 ? 20.666 6.018 -20.313 1.00 93.56 163 ARG A CA 1
ATOM 1216 C C . ARG A 1 163 ? 22.187 6.032 -20.382 1.00 93.56 163 ARG A C 1
ATOM 1218 O O . ARG A 1 163 ? 22.731 6.788 -21.180 1.00 93.56 163 ARG A O 1
ATOM 1225 N N . GLU A 1 164 ? 22.867 5.242 -19.557 1.00 92.62 164 GLU A N 1
ATOM 1226 C CA . GLU A 1 164 ? 24.325 5.102 -19.592 1.00 92.62 164 GLU A CA 1
ATOM 1227 C C . GLU A 1 164 ? 24.778 4.468 -20.910 1.00 92.62 164 GLU A C 1
ATOM 1229 O O . GLU A 1 164 ? 25.523 5.100 -21.659 1.00 92.62 164 GLU A O 1
ATOM 1234 N N . ARG A 1 165 ? 24.203 3.317 -21.279 1.00 91.75 165 ARG A N 1
ATOM 1235 C CA . ARG A 1 165 ? 24.477 2.635 -22.559 1.00 91.75 165 ARG A CA 1
ATOM 1236 C C . ARG A 1 165 ? 24.234 3.530 -23.776 1.00 91.75 165 ARG A C 1
ATOM 1238 O O . ARG A 1 165 ? 24.994 3.504 -24.741 1.00 91.75 165 ARG A O 1
ATOM 1245 N N . LEU A 1 166 ? 23.172 4.341 -23.750 1.00 90.69 166 LEU A N 1
ATOM 1246 C CA . LEU A 1 166 ? 22.882 5.279 -24.838 1.00 90.69 166 LEU A CA 1
ATOM 1247 C C . LEU A 1 166 ? 23.900 6.422 -24.911 1.00 90.69 166 LEU A C 1
ATOM 1249 O O . LEU A 1 166 ? 24.238 6.828 -26.017 1.00 90.69 166 LEU A O 1
ATOM 1253 N N . LYS A 1 167 ? 24.426 6.913 -23.782 1.00 89.50 167 LYS A N 1
ATOM 1254 C CA . LYS A 1 167 ? 25.463 7.964 -23.764 1.00 89.50 167 LYS A CA 1
ATOM 1255 C C . LYS A 1 167 ? 26.802 7.490 -24.317 1.00 89.50 167 LYS A C 1
ATOM 1257 O O . LYS A 1 167 ? 27.529 8.295 -24.891 1.00 89.50 167 LYS A O 1
ATOM 1262 N N . GLU A 1 168 ? 27.130 6.209 -24.164 1.00 87.12 168 GLU A N 1
ATOM 1263 C CA . GLU A 1 168 ? 28.365 5.635 -24.714 1.00 87.12 168 GLU A CA 1
ATOM 1264 C C . GLU A 1 168 ? 28.387 5.645 -26.249 1.00 87.12 168 GLU A C 1
ATOM 1266 O O . GLU A 1 168 ? 29.453 5.700 -26.867 1.00 87.12 168 GLU A O 1
ATOM 1271 N N . HIS A 1 169 ? 27.210 5.600 -26.879 1.00 80.44 169 HIS A N 1
ATOM 1272 C CA . HIS A 1 169 ? 27.076 5.351 -28.315 1.00 80.44 169 HIS A CA 1
ATOM 1273 C C . HIS A 1 169 ? 26.151 6.338 -29.048 1.00 80.44 169 HIS A C 1
ATOM 1275 O O . HIS A 1 169 ? 25.887 6.167 -30.240 1.00 80.44 169 HIS A O 1
ATOM 1281 N N . GLY A 1 170 ? 25.661 7.379 -28.372 1.00 81.56 170 GLY A N 1
ATOM 1282 C CA . GLY A 1 170 ? 24.711 8.333 -28.934 1.00 81.56 170 GLY A CA 1
ATOM 1283 C C . GLY A 1 170 ? 24.186 9.362 -27.931 1.00 81.56 170 GLY A C 1
ATOM 1284 O O . GLY A 1 170 ? 24.820 9.686 -26.930 1.00 81.56 170 GLY A O 1
ATOM 1285 N N . GLU A 1 171 ? 23.015 9.916 -28.243 1.00 84.62 171 GLU A N 1
ATOM 1286 C CA . GLU A 1 171 ? 22.344 10.914 -27.407 1.00 84.62 171 GLU A CA 1
ATOM 1287 C C . GLU A 1 171 ? 21.332 10.257 -26.463 1.00 84.62 171 GLU A C 1
ATOM 1289 O O . GLU A 1 171 ? 20.531 9.420 -26.881 1.00 84.62 171 GLU A O 1
ATOM 1294 N N . ASP A 1 172 ? 21.342 10.684 -25.198 1.00 88.19 172 ASP A N 1
ATOM 1295 C CA . ASP A 1 172 ? 20.332 10.338 -24.196 1.00 88.19 172 ASP A CA 1
ATOM 1296 C C . ASP A 1 172 ? 19.026 11.112 -24.473 1.00 88.19 172 ASP A C 1
ATOM 1298 O O . ASP A 1 172 ? 19.018 12.339 -24.316 1.00 88.19 172 ASP A O 1
ATOM 1302 N N . PRO A 1 173 ? 17.904 10.440 -24.807 1.00 87.12 173 PRO A N 1
ATOM 1303 C CA . PRO A 1 173 ? 16.621 11.103 -25.065 1.00 87.12 173 PRO A CA 1
ATOM 1304 C C . PRO A 1 173 ? 16.074 11.887 -23.861 1.00 87.12 173 PRO A C 1
ATOM 1306 O O . PRO A 1 173 ? 15.253 12.791 -24.014 1.00 87.12 173 PRO A O 1
ATOM 1309 N N . LEU A 1 174 ? 16.520 11.570 -22.640 1.00 86.75 174 LEU A N 1
ATOM 1310 C CA . LEU A 1 174 ? 16.149 12.304 -21.427 1.00 86.75 174 LEU A CA 1
ATOM 1311 C C . LEU A 1 174 ? 17.023 13.538 -21.169 1.00 86.75 174 LEU A C 1
ATOM 1313 O O . LEU A 1 174 ? 16.699 14.333 -20.275 1.00 86.75 174 LEU A O 1
ATOM 1317 N N . GLY A 1 175 ? 18.089 13.716 -21.951 1.00 86.12 175 GLY A N 1
ATOM 1318 C CA . GLY A 1 175 ? 19.028 14.823 -21.854 1.00 86.12 175 GLY A CA 1
ATOM 1319 C C . GLY A 1 175 ? 19.711 14.899 -20.488 1.00 86.12 175 GLY A C 1
ATOM 1320 O O . GLY A 1 175 ? 20.059 13.891 -19.874 1.00 86.12 175 GLY A O 1
ATOM 1321 N N . ALA A 1 176 ? 19.896 16.121 -19.989 1.00 85.44 176 ALA A N 1
ATOM 1322 C CA . ALA A 1 176 ? 20.626 16.372 -18.747 1.00 85.44 176 ALA A CA 1
ATOM 1323 C C . ALA A 1 176 ? 19.822 16.098 -17.460 1.00 85.44 176 ALA A C 1
ATOM 1325 O O . ALA A 1 176 ? 20.404 16.119 -16.380 1.00 85.44 176 ALA A O 1
ATOM 1326 N N . THR A 1 177 ? 18.506 15.849 -17.534 1.00 88.31 177 THR A N 1
ATOM 1327 C CA . THR A 1 177 ? 17.683 15.627 -16.330 1.00 88.31 177 THR A CA 1
ATOM 1328 C C . THR A 1 177 ? 18.174 14.384 -15.577 1.00 88.31 177 THR A C 1
ATOM 1330 O O . THR A 1 177 ? 18.181 13.307 -16.175 1.00 88.31 177 THR A O 1
ATOM 1333 N N . PRO A 1 178 ? 18.550 14.460 -14.290 1.00 88.31 178 PRO A N 1
ATOM 1334 C CA . PRO A 1 178 ? 18.920 13.285 -13.501 1.00 88.31 178 PRO A CA 1
ATOM 1335 C C . PRO A 1 178 ? 17.805 12.234 -13.475 1.00 88.31 178 PRO A C 1
ATOM 1337 O O . PRO A 1 178 ? 16.626 12.583 -13.457 1.00 88.31 178 PRO A O 1
ATOM 1340 N N . THR A 1 179 ? 18.147 10.940 -13.472 1.00 89.50 179 THR A N 1
ATOM 1341 C CA . THR A 1 179 ? 17.142 9.856 -13.554 1.00 89.50 179 THR A CA 1
ATOM 1342 C C . THR A 1 179 ? 16.122 9.937 -12.426 1.00 89.50 179 THR A C 1
ATOM 1344 O O . THR A 1 179 ? 14.944 9.698 -12.667 1.00 89.50 179 THR A O 1
ATOM 1347 N N . GLU A 1 180 ? 16.533 10.346 -11.228 1.00 85.19 180 GLU A N 1
ATOM 1348 C CA . GLU A 1 180 ? 15.647 10.489 -10.066 1.00 85.19 180 GLU A CA 1
ATOM 1349 C C . GLU A 1 180 ? 14.614 11.616 -10.208 1.00 85.19 180 GLU A C 1
ATOM 1351 O O . GLU A 1 180 ? 13.519 11.534 -9.651 1.00 85.19 180 GLU A O 1
ATOM 1356 N N . GLU A 1 181 ? 14.921 12.636 -11.010 1.00 87.00 181 GLU A N 1
ATOM 1357 C CA . GLU A 1 181 ? 14.059 13.801 -11.234 1.00 87.00 181 GLU A CA 1
ATOM 1358 C C . GLU A 1 181 ? 13.074 13.599 -12.392 1.00 87.00 181 GLU A C 1
ATOM 1360 O O . GLU A 1 181 ? 12.127 14.368 -12.566 1.00 87.00 181 GLU A O 1
ATOM 1365 N N . VAL A 1 182 ? 13.255 12.548 -13.197 1.00 89.25 182 VAL A N 1
ATOM 1366 C CA . VAL A 1 182 ? 12.348 12.245 -14.307 1.00 89.25 182 VAL A CA 1
ATOM 1367 C C . VAL A 1 182 ? 10.986 11.825 -13.745 1.00 89.25 182 VAL A C 1
ATOM 1369 O O . VAL A 1 182 ? 10.837 10.750 -13.169 1.00 89.25 182 VAL A O 1
ATOM 1372 N N . SER A 1 183 ? 9.953 12.648 -13.895 1.00 90.50 183 SER A N 1
ATOM 1373 C CA . SER A 1 183 ? 8.617 12.304 -13.396 1.00 90.50 183 SER A CA 1
ATOM 1374 C C . SER A 1 183 ? 7.972 11.170 -14.207 1.00 90.50 183 SER A C 1
ATOM 1376 O O . SER A 1 183 ? 8.278 10.975 -15.383 1.00 90.50 183 SER A O 1
ATOM 1378 N N . LYS A 1 184 ? 7.034 10.433 -13.596 1.00 90.38 184 LYS A N 1
ATOM 1379 C CA . LYS A 1 184 ? 6.243 9.404 -14.303 1.00 90.38 184 LYS A CA 1
ATOM 1380 C C . LYS A 1 184 ? 5.457 10.013 -15.464 1.00 90.38 184 LYS A C 1
ATOM 1382 O O . LYS A 1 184 ? 5.532 9.514 -16.572 1.00 90.38 184 LYS A O 1
ATOM 1387 N N . ALA A 1 185 ? 4.854 11.182 -15.236 1.00 90.25 185 ALA A N 1
ATOM 1388 C CA . ALA A 1 185 ? 4.158 11.937 -16.272 1.00 90.25 185 ALA A CA 1
ATOM 1389 C C . ALA A 1 185 ? 5.068 12.329 -17.453 1.00 90.25 185 ALA A C 1
ATOM 1391 O O . ALA A 1 185 ? 4.592 12.421 -18.582 1.00 90.25 185 ALA A O 1
ATOM 1392 N N . LYS A 1 186 ? 6.371 12.568 -17.227 1.00 92.31 186 LYS A N 1
ATOM 1393 C CA . LYS A 1 186 ? 7.332 12.787 -18.321 1.00 92.31 186 LYS A CA 1
ATOM 1394 C C . LYS A 1 186 ? 7.543 11.501 -19.124 1.00 92.31 186 LYS A C 1
ATOM 1396 O O . LYS A 1 186 ? 7.509 11.567 -20.345 1.00 92.31 186 LYS A O 1
ATOM 1401 N N . LEU A 1 187 ? 7.707 10.357 -18.458 1.00 93.50 187 LEU A N 1
ATOM 1402 C CA . LEU A 1 187 ? 7.839 9.054 -19.123 1.00 93.50 187 LEU A CA 1
ATOM 1403 C C . LEU A 1 187 ? 6.575 8.673 -19.906 1.00 93.50 187 LEU A C 1
ATOM 1405 O O . LEU A 1 187 ? 6.688 8.251 -21.050 1.00 93.50 187 LEU A O 1
ATOM 1409 N N . ASP A 1 188 ? 5.386 8.901 -19.341 1.00 92.25 188 ASP A N 1
ATOM 1410 C CA . ASP A 1 188 ? 4.108 8.671 -20.026 1.00 92.25 188 ASP A CA 1
ATOM 1411 C C . ASP A 1 188 ? 4.006 9.528 -21.304 1.00 92.25 188 ASP A C 1
ATOM 1413 O O . ASP A 1 188 ? 3.652 9.031 -22.371 1.00 92.25 188 ASP A O 1
ATOM 1417 N N . LYS A 1 189 ? 4.388 10.812 -21.226 1.00 92.81 189 LYS A N 1
ATOM 1418 C CA . LYS A 1 189 ? 4.431 11.709 -22.395 1.00 92.81 189 LYS A CA 1
ATOM 1419 C C . LYS A 1 189 ? 5.460 11.275 -23.435 1.00 92.81 189 LYS A C 1
ATOM 1421 O O . LYS A 1 189 ? 5.193 11.404 -24.620 1.00 92.81 189 LYS A O 1
ATOM 1426 N N . MET A 1 190 ? 6.628 10.800 -23.002 1.00 93.19 190 MET A N 1
ATOM 1427 C CA . MET A 1 190 ? 7.674 10.316 -23.906 1.00 93.19 190 MET A CA 1
ATOM 1428 C C . MET A 1 190 ? 7.273 9.032 -24.619 1.00 93.19 190 MET A C 1
ATOM 1430 O O . MET A 1 190 ? 7.609 8.870 -25.782 1.00 93.19 190 MET A O 1
ATOM 1434 N N . MET A 1 191 ? 6.541 8.142 -23.951 1.00 92.38 191 MET A N 1
ATOM 1435 C CA . MET A 1 191 ? 6.000 6.946 -24.589 1.00 92.38 191 MET A CA 1
ATOM 1436 C C . MET A 1 191 ? 4.995 7.296 -25.692 1.00 92.38 191 MET A C 1
ATOM 1438 O O . MET A 1 191 ? 4.968 6.642 -26.726 1.00 92.38 191 MET A O 1
ATOM 1442 N N . ALA A 1 192 ? 4.173 8.324 -25.472 1.00 91.19 192 ALA A N 1
ATOM 1443 C CA . ALA A 1 192 ? 3.176 8.788 -26.433 1.00 91.19 192 ALA A CA 1
ATOM 1444 C C . ALA A 1 192 ? 3.714 9.829 -27.434 1.00 91.19 192 ALA A C 1
ATOM 1446 O O . ALA A 1 192 ? 2.918 10.425 -28.160 1.00 91.19 192 ALA A O 1
ATOM 1447 N N . SER A 1 193 ? 5.020 10.116 -27.436 1.00 90.44 193 SER A N 1
ATOM 1448 C CA . SER A 1 193 ? 5.586 11.158 -28.291 1.00 90.44 193 SER A CA 1
ATOM 1449 C C . SER A 1 193 ? 5.846 10.654 -29.710 1.00 90.44 193 SER A C 1
ATOM 1451 O O . SER A 1 193 ? 6.072 9.467 -29.940 1.00 90.44 193 SER A O 1
ATOM 1453 N N . ASP A 1 194 ? 5.885 11.590 -30.659 1.00 90.62 194 ASP A N 1
ATOM 1454 C CA . ASP A 1 194 ? 6.258 11.305 -32.048 1.00 90.62 194 ASP A CA 1
ATOM 1455 C C . ASP A 1 194 ? 7.775 11.111 -32.239 1.00 90.62 194 ASP A C 1
ATOM 1457 O O . ASP A 1 194 ? 8.209 10.832 -33.354 1.00 90.62 194 ASP A O 1
ATOM 1461 N N . ASP A 1 195 ? 8.596 11.266 -31.187 1.00 91.56 195 ASP A N 1
ATOM 1462 C CA . ASP A 1 195 ? 10.030 10.963 -31.248 1.00 91.56 195 ASP A CA 1
ATOM 1463 C C . ASP A 1 195 ? 10.261 9.456 -31.033 1.00 91.56 195 ASP A C 1
ATOM 1465 O O . ASP A 1 195 ? 10.175 8.977 -29.893 1.00 91.56 195 ASP A O 1
ATOM 1469 N N . PRO A 1 196 ? 10.626 8.693 -32.085 1.00 91.94 196 PRO A N 1
ATOM 1470 C CA . PRO A 1 196 ? 10.713 7.243 -31.990 1.00 91.94 196 PRO A CA 1
ATOM 1471 C C . PRO A 1 196 ? 11.766 6.774 -30.986 1.00 91.94 196 PRO A C 1
ATOM 1473 O O . PRO A 1 196 ? 11.600 5.713 -30.391 1.00 91.94 196 PRO A O 1
ATOM 1476 N N . LYS A 1 197 ? 12.845 7.543 -30.773 1.00 90.69 197 LYS A N 1
ATOM 1477 C CA . LYS A 1 197 ? 13.908 7.163 -29.829 1.00 90.69 197 LYS A CA 1
ATOM 1478 C C . LYS A 1 197 ? 13.453 7.314 -28.381 1.00 90.69 197 LYS A C 1
ATOM 1480 O O . LYS A 1 197 ? 13.675 6.403 -27.584 1.00 90.69 197 LYS A O 1
ATOM 1485 N N . SER A 1 198 ? 12.798 8.427 -28.047 1.00 91.12 198 SER A N 1
ATOM 1486 C CA . SER A 1 198 ? 12.194 8.630 -26.727 1.00 91.12 198 SER A CA 1
ATOM 1487 C C . SER A 1 198 ? 11.159 7.558 -26.412 1.00 91.12 198 SER A C 1
ATOM 1489 O O . SER A 1 198 ? 11.227 6.950 -25.344 1.00 91.12 198 SER A O 1
ATOM 1491 N N . ALA A 1 199 ? 10.241 7.291 -27.345 1.00 93.50 199 ALA A N 1
ATOM 1492 C CA . ALA A 1 199 ? 9.222 6.267 -27.157 1.00 93.50 199 ALA A CA 1
ATOM 1493 C C . ALA A 1 199 ? 9.852 4.873 -27.003 1.00 93.50 199 ALA A C 1
ATOM 1495 O O . ALA A 1 199 ? 9.522 4.152 -26.060 1.00 93.50 199 ALA A O 1
ATOM 1496 N N . ALA A 1 200 ? 10.815 4.518 -27.866 1.00 93.56 200 ALA A N 1
ATOM 1497 C CA . ALA A 1 200 ? 11.512 3.234 -27.807 1.00 93.56 200 ALA A CA 1
ATOM 1498 C C . ALA A 1 200 ? 12.237 3.021 -26.472 1.00 93.56 200 ALA A C 1
ATOM 1500 O O . ALA A 1 200 ? 12.120 1.942 -25.900 1.00 93.56 200 ALA A O 1
ATOM 1501 N N . LEU A 1 201 ? 12.920 4.041 -25.934 1.00 94.94 201 LEU A N 1
ATOM 1502 C CA . LEU A 1 201 ? 13.567 3.949 -24.620 1.00 94.94 201 LEU A CA 1
ATOM 1503 C C . LEU A 1 201 ? 12.559 3.575 -23.527 1.00 94.94 201 LEU A C 1
ATOM 1505 O O . LEU A 1 201 ? 12.807 2.658 -22.746 1.00 94.94 201 LEU A O 1
ATOM 1509 N N . VAL A 1 202 ? 11.411 4.257 -23.473 1.00 95.56 202 VAL A N 1
ATOM 1510 C CA . VAL A 1 202 ? 10.402 3.966 -22.445 1.00 95.56 202 VAL A CA 1
ATOM 1511 C C . VAL A 1 202 ? 9.799 2.573 -22.647 1.00 95.56 202 VAL A C 1
ATOM 1513 O O . VAL A 1 202 ? 9.621 1.851 -21.667 1.00 95.56 202 VAL A O 1
ATOM 1516 N N . HIS A 1 203 ? 9.537 2.161 -23.891 1.00 95.62 203 HIS A N 1
ATOM 1517 C CA . HIS A 1 203 ? 9.072 0.805 -24.196 1.00 95.62 203 HIS A CA 1
ATOM 1518 C C . HIS A 1 203 ? 10.052 -0.272 -23.726 1.00 95.62 203 HIS A C 1
ATOM 1520 O O . HIS A 1 203 ? 9.620 -1.238 -23.101 1.00 95.62 203 HIS A O 1
ATOM 1526 N N . THR A 1 204 ? 11.352 -0.091 -23.963 1.00 96.31 204 THR A N 1
ATOM 1527 C CA . THR A 1 204 ? 12.390 -1.025 -23.509 1.00 96.31 204 THR A CA 1
ATOM 1528 C C . THR A 1 204 ? 12.403 -1.149 -21.987 1.00 96.31 204 THR A C 1
ATOM 1530 O O . THR A 1 204 ? 12.376 -2.256 -21.458 1.00 96.31 204 THR A O 1
ATOM 1533 N N . VAL A 1 205 ? 12.358 -0.023 -21.270 1.00 96.94 205 VAL A N 1
ATOM 1534 C CA . VAL A 1 205 ? 12.339 -0.022 -19.797 1.00 96.94 205 VAL A CA 1
ATOM 1535 C C . VAL A 1 205 ? 11.080 -0.705 -19.253 1.00 96.94 205 VAL A C 1
ATOM 1537 O O . VAL A 1 205 ? 11.152 -1.451 -18.278 1.00 96.94 205 VAL A O 1
ATOM 1540 N N . VAL A 1 206 ? 9.923 -0.476 -19.883 1.00 97.06 206 VAL A N 1
ATOM 1541 C CA . VAL A 1 206 ? 8.658 -1.130 -19.515 1.00 97.06 206 VAL A CA 1
ATOM 1542 C C . VAL A 1 206 ? 8.716 -2.637 -19.754 1.00 97.06 206 VAL A C 1
ATOM 1544 O O . VAL A 1 206 ? 8.263 -3.391 -18.895 1.00 97.06 206 VAL A O 1
ATOM 1547 N N . GLU A 1 207 ? 9.283 -3.080 -20.877 1.00 97.69 207 GLU A N 1
ATOM 1548 C CA . GLU A 1 207 ? 9.452 -4.502 -21.191 1.00 97.69 207 GLU A CA 1
ATOM 1549 C C . GLU A 1 207 ? 10.356 -5.197 -20.167 1.00 97.69 207 GLU A C 1
ATOM 1551 O O . GLU A 1 207 ? 9.974 -6.222 -19.603 1.00 97.69 207 GLU A O 1
ATOM 1556 N N . GLU A 1 208 ? 11.525 -4.626 -19.876 1.00 98.00 208 GLU A N 1
ATOM 1557 C CA . GLU A 1 208 ? 12.463 -5.211 -18.914 1.00 98.00 208 GLU A CA 1
ATOM 1558 C C . GLU A 1 208 ? 11.876 -5.257 -17.504 1.00 98.00 208 GLU A C 1
ATOM 1560 O O . GLU A 1 208 ? 11.921 -6.296 -16.843 1.00 98.00 208 GLU A O 1
ATOM 1565 N N . PHE A 1 209 ? 11.223 -4.179 -17.061 1.00 97.25 209 PHE A N 1
ATOM 1566 C CA . PHE A 1 209 ? 10.549 -4.182 -15.766 1.00 97.25 209 PHE A CA 1
ATOM 1567 C C . PHE A 1 209 ? 9.400 -5.203 -15.710 1.00 97.25 209 PHE A C 1
ATOM 1569 O O . PHE A 1 209 ? 9.193 -5.841 -14.679 1.00 97.25 209 PHE A O 1
ATOM 1576 N N . ALA A 1 210 ? 8.663 -5.406 -16.805 1.00 98.00 210 ALA A N 1
ATOM 1577 C CA . ALA A 1 210 ? 7.606 -6.413 -16.871 1.00 98.00 210 ALA A CA 1
ATOM 1578 C C . ALA A 1 210 ? 8.147 -7.848 -16.747 1.00 98.00 210 ALA A C 1
ATOM 1580 O O . ALA A 1 210 ? 7.524 -8.686 -16.090 1.00 98.00 210 ALA A O 1
ATOM 1581 N N . VAL A 1 211 ? 9.310 -8.136 -17.341 1.00 98.19 211 VAL A N 1
ATOM 1582 C CA . VAL A 1 211 ? 10.006 -9.426 -17.189 1.00 98.19 211 VAL A CA 1
ATOM 1583 C C . VAL A 1 211 ? 10.425 -9.652 -15.736 1.00 98.19 211 VAL A C 1
ATOM 1585 O O . VAL A 1 211 ? 10.243 -10.754 -15.203 1.00 98.19 211 VAL A O 1
ATOM 1588 N N . GLU A 1 212 ? 10.934 -8.613 -15.076 1.00 97.00 212 GLU A N 1
ATOM 1589 C CA . GLU A 1 212 ? 11.291 -8.659 -13.658 1.00 97.00 212 GLU A CA 1
ATOM 1590 C C . GLU A 1 212 ? 10.062 -8.889 -12.773 1.00 97.00 212 GLU A C 1
ATOM 1592 O O . GLU A 1 212 ? 10.037 -9.835 -11.984 1.00 97.00 212 GLU A O 1
ATOM 1597 N N . LEU A 1 213 ? 8.985 -8.129 -12.980 1.00 97.25 213 LEU A N 1
ATOM 1598 C CA . LEU A 1 213 ? 7.718 -8.310 -12.271 1.00 97.25 213 LEU A CA 1
ATOM 1599 C C . LEU A 1 213 ? 7.155 -9.729 -12.451 1.00 97.25 213 LEU A C 1
ATOM 1601 O O . LEU A 1 213 ? 6.800 -10.382 -11.470 1.00 97.25 213 LEU A O 1
ATOM 1605 N N . ALA A 1 214 ? 7.128 -10.255 -13.680 1.00 97.94 214 ALA A N 1
ATOM 1606 C CA . ALA A 1 214 ? 6.697 -11.628 -13.943 1.00 97.94 214 ALA A CA 1
ATOM 1607 C C . ALA A 1 214 ? 7.605 -12.662 -13.254 1.00 97.94 214 ALA A C 1
ATOM 1609 O O . ALA A 1 214 ? 7.150 -13.719 -12.813 1.00 97.94 214 ALA A O 1
ATOM 1610 N N . THR A 1 215 ? 8.903 -12.383 -13.141 1.00 96.38 215 THR A N 1
ATOM 1611 C CA . THR A 1 215 ? 9.845 -13.235 -12.408 1.00 96.38 215 THR A CA 1
ATOM 1612 C C . THR A 1 215 ? 9.542 -13.241 -10.918 1.00 96.38 215 THR A C 1
ATOM 1614 O O . THR A 1 215 ? 9.430 -14.324 -10.342 1.00 96.38 215 THR A O 1
ATOM 1617 N N . VAL A 1 216 ? 9.317 -12.073 -10.320 1.00 95.88 216 VAL A N 1
ATOM 1618 C CA . VAL A 1 216 ? 8.918 -11.951 -8.916 1.00 95.88 216 VAL A CA 1
ATOM 1619 C C . VAL A 1 216 ? 7.611 -12.698 -8.658 1.00 95.88 216 VAL A C 1
ATOM 1621 O O . VAL A 1 216 ? 7.588 -13.589 -7.810 1.00 95.88 216 VAL A O 1
ATOM 1624 N N . VAL A 1 217 ? 6.559 -12.450 -9.447 1.00 97.06 217 VAL A N 1
ATOM 1625 C CA . VAL A 1 217 ? 5.266 -13.144 -9.300 1.00 97.06 217 VAL A CA 1
ATOM 1626 C C . VAL A 1 217 ? 5.437 -14.663 -9.378 1.00 97.06 217 VAL A C 1
ATOM 1628 O O . VAL A 1 217 ? 4.945 -15.381 -8.511 1.00 97.06 217 VAL A O 1
ATOM 1631 N N . ARG A 1 218 ? 6.207 -15.185 -10.344 1.00 96.12 218 ARG A N 1
ATOM 1632 C CA . ARG A 1 218 ? 6.487 -16.633 -10.436 1.00 96.12 218 ARG A CA 1
ATOM 1633 C C . ARG A 1 218 ? 7.175 -17.191 -9.199 1.00 96.12 218 ARG A C 1
ATOM 1635 O O . ARG A 1 218 ? 6.927 -18.339 -8.842 1.00 96.12 218 ARG A O 1
ATOM 1642 N N . ARG A 1 219 ? 8.073 -16.427 -8.574 1.00 95.19 219 ARG A N 1
ATOM 1643 C CA . ARG A 1 219 ? 8.774 -16.854 -7.356 1.00 95.19 219 ARG A CA 1
ATOM 1644 C C . ARG A 1 219 ? 7.816 -16.927 -6.173 1.00 95.19 219 ARG A C 1
ATOM 1646 O O . ARG A 1 219 ? 7.851 -17.927 -5.465 1.00 95.19 219 ARG A O 1
ATOM 1653 N N . PHE A 1 220 ? 6.928 -15.947 -6.028 1.00 95.31 220 PHE A N 1
ATOM 1654 C CA . PHE A 1 220 ? 5.862 -15.982 -5.027 1.00 95.31 220 PHE A CA 1
ATOM 1655 C C . PHE A 1 220 ? 4.909 -17.157 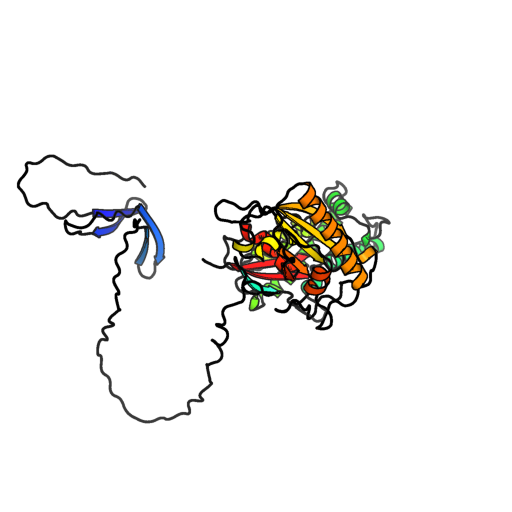-5.253 1.00 95.31 220 PHE A C 1
ATOM 1657 O O . PHE A 1 220 ? 4.712 -17.946 -4.341 1.00 95.31 220 PHE A O 1
ATOM 1664 N N . MET A 1 221 ? 4.426 -17.375 -6.479 1.00 95.56 221 MET A N 1
ATOM 1665 C CA . MET A 1 221 ? 3.508 -18.479 -6.813 1.00 95.56 221 MET A CA 1
ATOM 1666 C C . MET A 1 221 ? 4.083 -19.890 -6.572 1.00 95.56 221 MET A C 1
ATOM 1668 O O . MET A 1 221 ? 3.340 -20.868 -6.599 1.00 95.56 221 MET A O 1
ATOM 1672 N N . ARG A 1 222 ? 5.399 -20.026 -6.348 1.00 94.31 222 ARG A N 1
ATOM 1673 C CA . ARG A 1 222 ? 6.041 -21.295 -5.956 1.00 94.31 222 ARG A CA 1
ATOM 1674 C C . ARG A 1 222 ? 6.016 -21.548 -4.448 1.00 94.31 222 ARG A C 1
ATOM 1676 O O . ARG A 1 222 ? 6.294 -22.671 -4.034 1.00 94.31 222 ARG A O 1
ATOM 1683 N N . LEU A 1 223 ? 5.736 -20.532 -3.634 1.00 94.94 223 LEU A N 1
ATOM 1684 C CA . LEU A 1 223 ? 5.615 -20.687 -2.190 1.00 94.94 223 LEU A CA 1
ATOM 1685 C C . LEU A 1 223 ? 4.355 -21.482 -1.852 1.00 94.94 223 LEU A C 1
ATOM 1687 O O . LEU A 1 223 ? 3.290 -21.256 -2.425 1.00 94.94 223 LEU A O 1
ATOM 1691 N N . ALA A 1 224 ? 4.458 -22.365 -0.858 1.00 94.44 224 ALA A N 1
ATOM 1692 C CA . ALA A 1 224 ? 3.306 -23.114 -0.363 1.00 94.44 224 ALA A CA 1
ATOM 1693 C C . ALA A 1 224 ? 2.196 -22.180 0.158 1.00 94.44 224 ALA A C 1
ATOM 1695 O O . ALA A 1 224 ? 1.023 -22.446 -0.085 1.00 94.44 224 ALA A O 1
ATOM 1696 N N . SER A 1 225 ? 2.565 -21.058 0.789 1.00 94.69 225 SER A N 1
ATOM 1697 C CA . SER A 1 225 ? 1.637 -20.034 1.297 1.00 94.69 225 SER A CA 1
ATOM 1698 C C . SER A 1 225 ? 0.902 -19.250 0.200 1.00 94.69 225 SER A C 1
ATOM 1700 O O . SER A 1 225 ? -0.130 -18.642 0.469 1.00 94.69 225 SER A O 1
ATOM 1702 N N . TRP A 1 226 ? 1.391 -19.288 -1.043 1.00 96.69 226 TRP A N 1
ATOM 1703 C CA . TRP A 1 226 ? 0.806 -18.598 -2.202 1.00 96.69 226 TRP A CA 1
ATOM 1704 C C . TRP A 1 226 ? 0.150 -19.549 -3.199 1.00 96.69 226 TRP A C 1
ATOM 1706 O O . TRP A 1 226 ? -0.339 -19.119 -4.250 1.00 96.69 226 TRP A O 1
ATOM 1716 N N . LYS A 1 227 ? 0.124 -20.844 -2.884 1.00 92.94 227 LYS A N 1
ATOM 1717 C CA . LYS A 1 227 ? -0.500 -21.851 -3.729 1.00 92.94 227 LYS A CA 1
ATOM 1718 C C . LYS A 1 227 ? -1.972 -21.499 -3.981 1.00 92.94 227 LYS A C 1
ATOM 1720 O O . LYS A 1 227 ? -2.660 -20.949 -3.116 1.00 92.94 227 LYS A O 1
ATOM 1725 N N . ASP A 1 228 ? -2.424 -21.807 -5.194 1.00 94.69 228 ASP A N 1
ATOM 1726 C CA . ASP A 1 228 ? -3.810 -21.648 -5.643 1.00 94.69 228 ASP A CA 1
ATOM 1727 C C . ASP A 1 228 ? -4.320 -20.190 -5.627 1.00 94.69 228 ASP A C 1
ATOM 1729 O O . ASP A 1 228 ? -5.521 -19.952 -5.712 1.00 94.69 228 ASP A O 1
ATOM 1733 N N . THR A 1 229 ? -3.418 -19.200 -5.553 1.00 98.19 229 THR A N 1
ATOM 1734 C CA . THR A 1 229 ? -3.765 -17.774 -5.672 1.00 98.19 229 THR A CA 1
ATOM 1735 C C . THR A 1 229 ? -4.304 -17.482 -7.071 1.00 98.19 229 THR A C 1
ATOM 1737 O O . THR A 1 229 ? -3.614 -17.688 -8.067 1.00 98.19 229 THR A O 1
ATOM 1740 N N . GLN A 1 230 ? -5.539 -16.988 -7.146 1.00 98.25 230 GLN A N 1
ATOM 1741 C CA . GLN A 1 230 ? -6.256 -16.783 -8.408 1.00 98.25 230 GLN A CA 1
ATOM 1742 C C . GLN A 1 230 ? -6.027 -15.385 -8.982 1.00 98.25 230 GLN A C 1
ATOM 1744 O O . GLN A 1 230 ? -5.951 -15.228 -10.200 1.00 98.25 230 GLN A O 1
ATOM 1749 N N . ARG A 1 231 ? -5.889 -14.378 -8.112 1.00 98.44 231 ARG A N 1
ATOM 1750 C CA . ARG A 1 231 ? -5.680 -12.979 -8.495 1.00 98.44 231 ARG A CA 1
ATOM 1751 C C . ARG A 1 231 ? -4.656 -12.312 -7.586 1.00 98.44 231 ARG A C 1
ATOM 1753 O O . ARG A 1 231 ? -4.677 -12.525 -6.377 1.00 98.44 231 ARG A O 1
ATOM 1760 N N . ILE A 1 232 ? -3.772 -11.504 -8.155 1.00 98.44 232 ILE A N 1
ATOM 1761 C CA . ILE A 1 232 ? -2.854 -10.639 -7.414 1.00 98.44 232 ILE A CA 1
ATOM 1762 C C . ILE A 1 232 ? -3.155 -9.200 -7.802 1.00 98.44 232 ILE A C 1
ATOM 1764 O O . ILE A 1 232 ? -3.023 -8.818 -8.967 1.00 98.44 232 ILE A O 1
ATOM 1768 N N . VAL A 1 233 ? -3.523 -8.402 -6.808 1.00 97.50 233 VAL A N 1
ATOM 1769 C CA . VAL A 1 233 ? -3.745 -6.978 -6.989 1.00 97.50 233 VAL A CA 1
ATOM 1770 C C . VAL A 1 233 ? -2.434 -6.221 -6.791 1.00 97.50 233 VAL A C 1
ATOM 1772 O O . VAL A 1 233 ? -1.748 -6.380 -5.780 1.00 97.50 233 VAL A O 1
ATOM 1775 N N . LEU A 1 234 ? -2.058 -5.398 -7.763 1.00 96.69 234 LEU A N 1
ATOM 1776 C CA . LEU A 1 234 ? -0.838 -4.608 -7.732 1.00 96.69 234 LEU A CA 1
ATOM 1777 C C . LEU A 1 234 ? -1.134 -3.175 -7.295 1.00 96.69 234 LEU A C 1
ATOM 1779 O O . LEU A 1 234 ? -1.877 -2.437 -7.940 1.00 96.69 234 LEU A O 1
ATOM 1783 N N . GLY A 1 235 ? -0.519 -2.784 -6.185 1.00 92.06 235 GLY A N 1
ATOM 1784 C CA . GLY A 1 235 ? -0.607 -1.451 -5.612 1.00 92.06 235 GLY A CA 1
ATOM 1785 C C . GLY A 1 235 ? 0.645 -0.613 -5.835 1.00 92.06 235 GLY A C 1
ATOM 1786 O O . GLY A 1 235 ? 1.666 -1.058 -6.363 1.00 92.06 235 GLY A O 1
ATOM 1787 N N . GLY A 1 236 ? 0.584 0.617 -5.335 1.00 87.56 236 GLY A N 1
ATOM 1788 C CA . GLY A 1 236 ? 1.709 1.543 -5.329 1.00 87.56 236 GLY A CA 1
ATOM 1789 C C . GLY A 1 236 ? 1.720 2.491 -6.523 1.00 87.56 236 GLY A C 1
ATOM 1790 O O . GLY A 1 236 ? 1.175 2.237 -7.595 1.00 87.56 236 GLY A O 1
ATOM 1791 N N . GLY A 1 237 ? 2.358 3.646 -6.332 1.00 86.12 237 GLY A N 1
ATOM 1792 C CA . GLY A 1 237 ? 2.217 4.746 -7.281 1.00 86.12 237 GLY A CA 1
ATOM 1793 C C . GLY A 1 237 ? 2.811 4.477 -8.668 1.00 86.12 237 GLY A C 1
ATOM 1794 O O . GLY A 1 237 ? 2.572 5.282 -9.562 1.00 86.12 237 GLY A O 1
ATOM 1795 N N . LEU A 1 238 ? 3.673 3.467 -8.854 1.00 88.56 238 LEU A N 1
ATOM 1796 C CA . LEU A 1 238 ? 4.166 3.110 -10.193 1.00 88.56 238 LEU A CA 1
ATOM 1797 C C . LEU A 1 238 ? 3.042 2.482 -11.024 1.00 88.56 238 LEU A C 1
ATOM 1799 O O . LEU A 1 238 ? 2.831 2.913 -12.150 1.00 88.56 238 LEU A O 1
ATOM 1803 N N . ILE A 1 239 ? 2.295 1.536 -10.452 1.00 91.31 239 ILE A N 1
ATOM 1804 C CA . ILE A 1 239 ? 1.209 0.825 -11.139 1.00 91.31 239 ILE A CA 1
ATOM 1805 C C . ILE A 1 239 ? 0.077 1.772 -11.545 1.00 91.31 239 ILE A C 1
ATOM 1807 O O . ILE A 1 239 ? -0.473 1.613 -12.623 1.00 91.31 239 ILE A O 1
ATOM 1811 N N . ALA A 1 240 ? -0.181 2.823 -10.763 1.00 87.88 240 ALA A N 1
ATOM 1812 C CA . ALA A 1 240 ? -1.163 3.858 -11.103 1.00 87.88 240 ALA A CA 1
ATOM 1813 C C . ALA A 1 240 ? -0.753 4.806 -12.253 1.00 87.88 240 ALA A C 1
ATOM 1815 O O . ALA A 1 240 ? -1.494 5.728 -12.579 1.00 87.88 240 ALA A O 1
ATOM 1816 N N . SER A 1 241 ? 0.440 4.647 -12.838 1.00 91.38 241 SER A N 1
ATOM 1817 C CA . SER A 1 241 ? 0.848 5.387 -14.043 1.00 91.38 241 SER A CA 1
ATOM 1818 C C . SER A 1 241 ? 0.665 4.537 -15.294 1.00 91.38 241 SER A C 1
ATOM 1820 O O . SER A 1 241 ? 0.712 3.309 -15.215 1.00 91.38 241 SER A O 1
ATOM 1822 N N . ARG A 1 242 ? 0.534 5.170 -16.467 1.00 92.19 242 ARG A N 1
ATOM 1823 C CA . ARG A 1 242 ? 0.279 4.441 -17.717 1.00 92.19 242 ARG A CA 1
ATOM 1824 C C . ARG A 1 242 ? 1.405 3.464 -18.056 1.00 92.19 242 ARG A C 1
ATOM 1826 O O . ARG A 1 242 ? 1.136 2.333 -18.458 1.00 92.19 242 ARG A O 1
ATOM 1833 N N . ILE A 1 243 ? 2.659 3.862 -17.843 1.00 93.88 243 ILE A N 1
ATOM 1834 C CA . ILE A 1 243 ? 3.811 2.956 -17.977 1.00 93.88 243 ILE A CA 1
ATOM 1835 C C . ILE A 1 243 ? 3.731 1.738 -17.039 1.00 93.88 243 ILE A C 1
ATOM 1837 O O . ILE A 1 243 ? 4.141 0.644 -17.420 1.00 93.88 243 ILE A O 1
ATOM 1841 N N . GLY A 1 244 ? 3.192 1.908 -15.827 1.00 93.62 244 GLY A N 1
ATOM 1842 C CA . GLY A 1 244 ? 3.050 0.835 -14.843 1.00 93.62 244 GLY A CA 1
ATOM 1843 C C . GLY A 1 244 ? 1.935 -0.140 -15.199 1.00 93.62 244 GLY A C 1
ATOM 1844 O O . GLY A 1 244 ? 2.149 -1.349 -15.138 1.00 93.62 244 GLY A O 1
ATOM 1845 N N . GLU A 1 245 ? 0.786 0.369 -15.648 1.00 94.00 245 GLU A N 1
ATOM 1846 C CA . GLU A 1 245 ? -0.304 -0.453 -16.187 1.00 94.00 245 GLU A CA 1
ATOM 1847 C C . GLU A 1 245 ? 0.170 -1.320 -17.357 1.00 94.00 245 GLU A C 1
ATOM 1849 O O . GLU A 1 245 ? -0.137 -2.510 -17.420 1.00 94.00 245 GLU A O 1
ATOM 1854 N N . LEU A 1 246 ? 0.947 -0.740 -18.278 1.00 95.88 246 LEU A N 1
ATOM 1855 C CA . LEU A 1 246 ? 1.498 -1.470 -19.418 1.00 95.88 246 LEU A CA 1
ATOM 1856 C C . LEU A 1 246 ? 2.504 -2.532 -18.979 1.00 95.88 246 LEU A C 1
ATOM 1858 O O . LEU A 1 246 ? 2.454 -3.650 -19.491 1.00 95.88 246 LEU A O 1
ATOM 1862 N N . ALA A 1 247 ? 3.369 -2.224 -18.009 1.00 97.06 247 ALA A N 1
ATOM 1863 C CA . ALA A 1 247 ? 4.290 -3.211 -17.459 1.00 97.06 247 ALA A CA 1
ATOM 1864 C C . ALA A 1 247 ? 3.550 -4.379 -16.786 1.00 97.06 247 ALA A C 1
ATOM 1866 O O . ALA A 1 247 ? 3.906 -5.536 -16.997 1.00 97.06 247 ALA A O 1
ATOM 1867 N N . MET A 1 248 ? 2.483 -4.101 -16.031 1.00 97.12 248 MET A N 1
ATOM 1868 C CA . MET A 1 248 ? 1.621 -5.131 -15.444 1.00 97.12 248 MET A CA 1
ATOM 1869 C C . MET A 1 248 ? 0.925 -5.970 -16.522 1.00 97.12 248 MET A C 1
ATOM 1871 O O . MET A 1 248 ? 0.960 -7.198 -16.456 1.00 97.12 248 MET A O 1
ATOM 1875 N N . GLY A 1 249 ? 0.329 -5.332 -17.533 1.00 97.12 249 GLY A N 1
ATOM 1876 C CA . GLY A 1 249 ? -0.311 -6.035 -18.647 1.00 97.12 249 GLY A CA 1
ATOM 1877 C C . GLY A 1 249 ? 0.680 -6.929 -19.393 1.00 97.12 249 GLY A C 1
ATOM 1878 O O . GLY A 1 249 ? 0.384 -8.084 -19.702 1.00 97.12 249 GLY A O 1
ATOM 1879 N N . ARG A 1 250 ? 1.905 -6.443 -19.608 1.00 98.00 250 ARG A N 1
ATOM 1880 C CA . ARG A 1 250 ? 2.979 -7.228 -20.215 1.00 98.00 250 ARG A CA 1
ATOM 1881 C C . ARG A 1 250 ? 3.424 -8.390 -19.327 1.00 98.00 250 ARG A C 1
ATOM 1883 O O . ARG A 1 250 ? 3.563 -9.504 -19.832 1.00 98.00 250 ARG A O 1
ATOM 1890 N N . ALA A 1 251 ? 3.580 -8.171 -18.023 1.00 98.38 251 ALA A N 1
ATOM 1891 C CA . ALA A 1 251 ? 3.888 -9.231 -17.067 1.00 98.38 251 ALA A CA 1
ATOM 1892 C C . ALA A 1 251 ? 2.797 -10.315 -17.063 1.00 98.38 251 ALA A C 1
ATOM 1894 O O . ALA A 1 251 ? 3.115 -11.502 -17.084 1.00 98.38 251 ALA A O 1
ATOM 1895 N N . SER A 1 252 ? 1.520 -9.926 -17.132 1.00 97.69 252 SER A N 1
ATOM 1896 C CA . SER A 1 252 ? 0.385 -10.852 -17.246 1.00 97.69 252 SER A CA 1
ATOM 1897 C C . SER A 1 252 ? 0.463 -11.720 -18.511 1.00 97.69 252 SER A C 1
ATOM 1899 O O . SER A 1 252 ? 0.280 -12.939 -18.437 1.00 97.69 252 SER A O 1
ATOM 1901 N N . LEU A 1 253 ? 0.833 -11.142 -19.661 1.00 97.94 253 LEU A N 1
ATOM 1902 C CA . LEU A 1 253 ? 1.059 -11.907 -20.895 1.00 97.94 253 LEU A CA 1
ATOM 1903 C C . LEU A 1 253 ? 2.223 -12.899 -20.763 1.00 97.94 253 LEU A C 1
ATOM 1905 O O . LEU A 1 253 ? 2.106 -14.040 -21.209 1.00 97.94 253 LEU A O 1
ATOM 1909 N N . ILE A 1 254 ? 3.331 -12.488 -20.136 1.00 98.50 254 ILE A N 1
ATOM 1910 C CA . ILE A 1 254 ? 4.492 -13.359 -19.887 1.00 98.50 254 ILE A CA 1
ATOM 1911 C C . ILE A 1 254 ? 4.097 -14.538 -18.987 1.00 98.50 254 ILE A C 1
ATOM 1913 O O . ILE A 1 254 ? 4.452 -15.681 -19.275 1.00 98.50 254 ILE A O 1
ATOM 1917 N N . LEU A 1 255 ? 3.343 -14.276 -17.917 1.00 98.19 255 LEU A N 1
ATOM 1918 C CA . LEU A 1 255 ? 2.845 -15.300 -16.995 1.00 98.19 255 LEU A CA 1
ATOM 1919 C C . LEU A 1 255 ? 1.908 -16.287 -17.697 1.00 98.19 255 LEU A C 1
ATOM 1921 O O . LEU A 1 255 ? 2.097 -17.498 -17.580 1.00 98.19 255 LEU A O 1
ATOM 1925 N N . THR A 1 256 ? 0.971 -15.770 -18.494 1.00 97.00 256 THR A N 1
ATOM 1926 C CA . THR A 1 256 ? 0.042 -16.579 -19.293 1.00 97.00 256 THR A CA 1
ATOM 1927 C C . THR A 1 256 ? 0.797 -17.473 -20.277 1.00 97.00 256 THR A C 1
ATOM 1929 O O . THR A 1 256 ? 0.553 -18.677 -20.337 1.00 97.00 256 THR A O 1
ATOM 1932 N N . GLY A 1 257 ? 1.772 -16.918 -21.005 1.00 97.00 257 GLY A N 1
ATOM 1933 C CA . GLY A 1 257 ? 2.615 -17.677 -21.934 1.00 97.00 257 GLY A CA 1
ATOM 1934 C C . GLY A 1 257 ? 3.478 -18.744 -21.251 1.00 97.00 257 GLY A C 1
ATOM 1935 O O . GLY A 1 257 ? 3.812 -19.752 -21.868 1.00 97.00 257 GLY A O 1
ATOM 1936 N N . ALA A 1 258 ? 3.800 -18.558 -19.968 1.00 96.50 258 ALA A N 1
ATOM 1937 C CA . ALA A 1 258 ? 4.504 -19.534 -19.140 1.00 96.50 258 ALA A CA 1
ATOM 1938 C C . ALA A 1 258 ? 3.573 -20.563 -18.463 1.00 96.50 258 ALA A C 1
ATOM 1940 O O . ALA A 1 258 ? 4.053 -21.383 -17.681 1.00 96.50 258 ALA A O 1
ATOM 1941 N N . GLY A 1 259 ? 2.262 -20.524 -18.731 1.00 95.88 259 GLY A N 1
ATOM 1942 C CA . GLY A 1 259 ? 1.277 -21.433 -18.138 1.00 95.88 259 GLY A CA 1
ATOM 1943 C C . GLY A 1 259 ? 0.991 -21.173 -16.656 1.00 95.88 259 GLY A C 1
ATOM 1944 O O . GLY A 1 259 ? 0.541 -22.076 -15.956 1.00 95.88 259 GLY A O 1
ATOM 1945 N N . VAL A 1 260 ? 1.276 -19.966 -16.156 1.00 96.12 260 VAL A N 1
ATOM 1946 C CA . VAL A 1 260 ? 0.983 -19.578 -14.771 1.00 96.12 260 VAL A CA 1
ATOM 1947 C C . VAL A 1 260 ? -0.430 -19.010 -14.707 1.00 96.12 260 VAL A C 1
ATOM 1949 O O . VAL A 1 260 ? -0.692 -17.923 -15.217 1.00 96.12 260 VAL A O 1
ATOM 1952 N N . THR A 1 261 ? -1.338 -19.741 -14.066 1.00 93.38 261 THR A N 1
ATOM 1953 C CA . THR A 1 261 ? -2.739 -19.333 -13.906 1.00 93.38 261 THR A CA 1
ATOM 1954 C C . THR A 1 261 ? -2.882 -18.351 -12.745 1.00 93.38 261 THR A C 1
ATOM 1956 O O . THR A 1 261 ? -3.138 -18.759 -11.616 1.00 93.38 261 THR A O 1
ATOM 1959 N N . VAL A 1 262 ? -2.692 -17.060 -13.015 1.00 97.19 262 VAL A N 1
ATOM 1960 C CA . VAL A 1 262 ? -2.963 -15.971 -12.066 1.00 97.19 262 VAL A CA 1
ATOM 1961 C C . VAL A 1 262 ? -3.365 -14.708 -12.822 1.00 97.19 262 VAL A C 1
ATOM 1963 O O . VAL A 1 262 ? -2.740 -14.343 -13.819 1.00 97.19 262 VAL A O 1
ATOM 1966 N N . GLU A 1 263 ? -4.412 -14.036 -12.358 1.00 97.88 263 GLU A N 1
ATOM 1967 C CA . GLU A 1 263 ? -4.820 -12.732 -12.876 1.00 97.88 263 GLU A CA 1
ATOM 1968 C C . GLU A 1 263 ? -4.029 -11.619 -12.174 1.00 97.88 263 GLU A C 1
ATOM 1970 O O . GLU A 1 263 ? -3.895 -11.630 -10.951 1.00 97.88 263 GLU A O 1
ATOM 1975 N N . LEU A 1 264 ? -3.512 -10.651 -12.936 1.00 98.00 264 LEU A N 1
ATOM 1976 C CA . LEU A 1 264 ? -2.939 -9.424 -12.382 1.00 98.00 264 LEU A CA 1
ATOM 1977 C C . LEU A 1 264 ? -3.901 -8.269 -12.637 1.00 98.00 264 LEU A C 1
ATOM 1979 O O . LEU A 1 264 ? -4.248 -8.005 -13.788 1.00 98.00 264 LEU A O 1
ATOM 1983 N N . SER A 1 265 ? -4.286 -7.562 -11.580 1.00 95.88 265 SER A N 1
ATOM 1984 C CA . SER A 1 265 ? -5.144 -6.379 -11.662 1.00 95.88 265 SER A CA 1
ATOM 1985 C C . SER A 1 265 ? -4.532 -5.228 -10.861 1.00 95.88 265 SER A C 1
ATOM 1987 O O . SER A 1 265 ? -3.804 -5.478 -9.903 1.00 95.88 265 SER A O 1
ATOM 1989 N N . PRO A 1 266 ? -4.785 -3.960 -11.211 1.00 95.50 266 PRO A N 1
ATOM 1990 C CA . PRO A 1 266 ? -4.356 -2.848 -10.373 1.00 95.50 266 PRO A CA 1
ATOM 1991 C C . PRO A 1 266 ? -5.283 -2.723 -9.155 1.00 95.50 266 PRO A C 1
ATOM 1993 O O . PRO A 1 266 ? -6.444 -3.132 -9.219 1.00 95.50 266 PRO A O 1
ATOM 1996 N N . ILE A 1 267 ? -4.790 -2.131 -8.063 1.00 93.44 267 ILE A N 1
ATOM 1997 C CA . ILE A 1 267 ? -5.671 -1.606 -7.006 1.00 93.44 267 ILE A CA 1
ATOM 1998 C C . ILE A 1 267 ? -6.570 -0.543 -7.646 1.00 93.44 267 ILE A C 1
ATOM 2000 O O . ILE A 1 267 ? -6.072 0.329 -8.362 1.00 93.44 267 ILE A O 1
ATOM 2004 N N . GLN A 1 268 ? -7.879 -0.637 -7.417 1.00 90.88 268 GLN A N 1
ATOM 2005 C CA . GLN A 1 268 ? -8.863 0.287 -7.981 1.00 90.88 268 GLN A CA 1
ATOM 2006 C C . GLN A 1 268 ? -8.893 1.607 -7.217 1.00 90.88 268 GLN A C 1
ATOM 2008 O O . GLN A 1 268 ? -9.014 2.675 -7.819 1.00 90.88 268 GLN A O 1
ATOM 2013 N N . ASN A 1 269 ? -8.746 1.534 -5.894 1.00 89.75 269 ASN A N 1
ATOM 2014 C CA . ASN A 1 269 ? -8.644 2.715 -5.050 1.00 89.75 269 ASN A CA 1
ATOM 2015 C C . ASN A 1 269 ? -7.368 3.508 -5.359 1.00 89.75 269 ASN A C 1
ATOM 2017 O O . ASN A 1 269 ? -6.317 2.949 -5.691 1.00 89.75 269 ASN A O 1
ATOM 2021 N N . HIS A 1 270 ? -7.422 4.831 -5.195 1.00 87.56 270 HIS A N 1
ATOM 2022 C CA . HIS A 1 270 ? -6.238 5.659 -5.396 1.00 87.56 270 HIS A CA 1
ATOM 2023 C C . HIS A 1 270 ? -5.100 5.188 -4.459 1.00 87.56 270 HIS A C 1
ATOM 2025 O O . HIS A 1 270 ? -5.343 4.965 -3.271 1.00 87.56 270 HIS A O 1
ATOM 2031 N N . PRO A 1 271 ? -3.839 5.047 -4.922 1.00 82.50 271 PRO A N 1
ATOM 2032 C CA . PRO A 1 271 ? -2.766 4.470 -4.103 1.00 82.50 271 PRO A CA 1
ATOM 2033 C C . PRO A 1 271 ? -2.482 5.204 -2.788 1.00 82.50 271 PRO A C 1
ATOM 2035 O O . PRO A 1 271 ? -1.992 4.587 -1.849 1.00 82.50 271 PRO A O 1
ATOM 2038 N N . ASP A 1 272 ? -2.761 6.510 -2.727 1.00 86.25 272 ASP A N 1
ATOM 2039 C CA . ASP A 1 272 ? -2.616 7.313 -1.502 1.00 86.25 272 ASP A CA 1
ATOM 2040 C C . ASP A 1 272 ? -3.781 7.136 -0.509 1.00 86.25 272 ASP A C 1
ATOM 2042 O O . ASP A 1 272 ? -3.725 7.668 0.597 1.00 86.25 272 ASP A O 1
ATOM 2046 N N . GLU A 1 273 ? -4.842 6.435 -0.903 1.00 93.31 273 GLU A N 1
ATOM 2047 C CA . GLU A 1 273 ? -6.097 6.313 -0.153 1.00 93.31 273 GLU A CA 1
ATOM 2048 C C . GLU A 1 273 ? -6.436 4.856 0.163 1.00 93.31 273 GLU A C 1
ATOM 2050 O O . GLU A 1 273 ? -7.022 4.593 1.206 1.00 93.31 273 GLU A O 1
ATOM 2055 N N . ALA A 1 274 ? -5.977 3.901 -0.649 1.00 94.06 274 ALA A N 1
ATOM 2056 C CA . ALA A 1 274 ? -6.198 2.469 -0.451 1.00 94.06 274 ALA A CA 1
ATOM 2057 C C . ALA A 1 274 ? -5.829 1.980 0.967 1.00 94.06 274 ALA A C 1
ATOM 2059 O O . ALA A 1 274 ? -6.598 1.252 1.587 1.00 94.06 274 ALA A O 1
ATOM 2060 N N . GLY A 1 275 ? -4.695 2.422 1.527 1.00 94.75 275 GLY A N 1
ATOM 2061 C CA . GLY A 1 275 ? -4.309 2.084 2.907 1.00 94.75 275 GLY A CA 1
ATOM 2062 C C . GLY A 1 275 ? -5.226 2.694 3.979 1.00 94.75 275 GLY A C 1
ATOM 2063 O O . GLY A 1 275 ? -5.435 2.100 5.033 1.00 94.75 275 GLY A O 1
ATOM 2064 N N . LEU A 1 276 ? -5.831 3.854 3.708 1.00 97.69 276 LEU A N 1
ATOM 2065 C CA . LEU A 1 276 ? -6.827 4.445 4.603 1.00 97.69 276 LEU A CA 1
ATOM 2066 C C . LEU A 1 276 ? -8.151 3.681 4.490 1.00 97.69 276 LEU A C 1
ATOM 2068 O O . LEU A 1 276 ? -8.671 3.222 5.501 1.00 97.69 276 LEU A O 1
ATOM 2072 N N . ILE A 1 277 ? -8.647 3.475 3.267 1.00 97.31 277 ILE A N 1
ATOM 2073 C CA . ILE A 1 277 ? -9.916 2.789 2.991 1.00 97.31 277 ILE A CA 1
ATOM 2074 C C . ILE A 1 277 ? -9.904 1.377 3.567 1.00 97.31 277 ILE A C 1
ATOM 2076 O O . ILE A 1 277 ? -10.826 1.003 4.279 1.00 97.31 277 ILE A O 1
ATOM 2080 N N . GLY A 1 278 ? -8.840 0.600 3.356 1.00 96.50 278 GLY A N 1
ATOM 2081 C CA . GLY A 1 278 ? -8.772 -0.773 3.857 1.00 96.50 278 GLY A CA 1
ATOM 2082 C C . GLY A 1 278 ? -8.842 -0.904 5.384 1.00 96.50 278 GLY A C 1
ATOM 2083 O O . GLY A 1 278 ? -9.176 -1.976 5.888 1.00 96.50 278 GLY A O 1
ATOM 2084 N N . SER A 1 279 ? -8.626 0.184 6.134 1.00 97.06 279 SER A N 1
ATOM 2085 C CA . SER A 1 279 ? -8.763 0.200 7.596 1.00 97.06 279 SER A CA 1
ATOM 2086 C C . SER A 1 279 ? -10.192 -0.091 8.070 1.00 97.06 279 SER A C 1
ATOM 2088 O O . SER A 1 279 ? -10.363 -0.612 9.172 1.00 97.06 279 SER A O 1
ATOM 2090 N N . VAL A 1 280 ? -11.219 0.168 7.247 1.00 95.12 280 VAL A N 1
ATOM 2091 C CA . VAL A 1 280 ? -12.618 -0.159 7.593 1.00 95.12 280 VAL A CA 1
ATOM 2092 C C . VAL A 1 280 ? -12.849 -1.665 7.722 1.00 95.12 280 VAL A C 1
ATOM 2094 O O . VAL A 1 280 ? -13.761 -2.085 8.423 1.00 95.12 280 VAL A O 1
ATOM 2097 N N . GLN A 1 281 ? -12.012 -2.481 7.073 1.00 94.38 281 GLN A N 1
ATOM 2098 C CA . GLN A 1 281 ? -12.126 -3.942 7.075 1.00 94.38 281 GLN A CA 1
ATOM 2099 C C . GLN A 1 281 ? -11.455 -4.595 8.292 1.00 94.38 281 GLN A C 1
ATOM 2101 O O . GLN A 1 281 ? -11.574 -5.806 8.480 1.00 94.38 281 GLN A O 1
ATOM 2106 N N . LEU A 1 282 ? -10.728 -3.822 9.109 1.00 94.25 282 LEU A N 1
ATOM 2107 C CA . LEU A 1 282 ? -10.108 -4.319 10.341 1.00 94.25 282 LEU A CA 1
ATOM 2108 C C . LEU A 1 282 ? -11.139 -4.481 11.465 1.00 94.25 282 LEU A C 1
ATOM 2110 O O . LEU A 1 282 ? -11.056 -5.421 12.257 1.00 94.25 282 LEU A O 1
ATOM 2114 N N . ALA A 1 283 ? -12.129 -3.588 11.509 1.00 88.06 283 ALA A N 1
ATOM 2115 C CA . ALA A 1 283 ? -13.157 -3.581 12.536 1.00 88.06 283 ALA A CA 1
ATOM 2116 C C . ALA A 1 283 ? -14.344 -4.488 12.168 1.00 88.06 283 ALA A C 1
ATOM 2118 O O . ALA A 1 283 ? -14.840 -4.450 11.040 1.00 88.06 283 ALA A O 1
ATOM 2119 N N . PRO A 1 284 ? -14.891 -5.249 13.130 1.00 84.12 284 PRO A N 1
ATOM 2120 C CA . PRO A 1 284 ? -16.214 -5.843 12.992 1.00 84.12 284 PRO A CA 1
ATOM 2121 C C . PRO A 1 284 ? -17.307 -4.785 12.765 1.00 84.12 284 PRO A C 1
ATOM 2123 O O . PRO A 1 284 ? -17.263 -3.695 13.338 1.00 84.12 284 PRO A O 1
ATOM 2126 N N . SER A 1 285 ? -18.357 -5.141 12.019 1.00 84.62 285 SER A N 1
ATOM 2127 C CA . SER A 1 285 ? -19.452 -4.224 11.652 1.00 84.62 285 SER A CA 1
ATOM 2128 C C . SER A 1 285 ? -20.169 -3.580 12.846 1.00 84.62 285 SER A C 1
ATOM 2130 O O . SER A 1 285 ? -20.639 -2.450 12.742 1.00 84.62 285 SER A O 1
ATOM 2132 N N . TRP A 1 286 ? -20.221 -4.247 14.004 1.00 84.12 286 TRP A N 1
ATOM 2133 C CA . TRP A 1 286 ? -20.857 -3.709 15.211 1.00 84.12 286 TRP A CA 1
ATOM 2134 C C . TRP A 1 286 ? -20.091 -2.537 15.845 1.00 84.12 286 TRP A C 1
ATOM 2136 O O . TRP A 1 286 ? -20.721 -1.719 16.508 1.00 84.12 286 TRP A O 1
ATOM 2146 N N . ILE A 1 287 ? -18.773 -2.413 15.626 1.00 86.31 287 ILE A N 1
ATOM 2147 C CA . ILE A 1 287 ? -17.998 -1.228 16.051 1.00 86.31 287 ILE A CA 1
ATOM 2148 C C . ILE A 1 287 ? -18.373 -0.015 15.200 1.00 86.31 287 ILE A C 1
ATOM 2150 O O . ILE A 1 287 ? -18.429 1.113 15.683 1.00 86.31 287 ILE A O 1
ATOM 2154 N N . LEU A 1 288 ? -18.636 -0.266 13.921 1.00 88.56 288 LEU A N 1
ATOM 2155 C CA . LEU A 1 288 ? -18.917 0.751 12.915 1.00 88.56 288 LEU A CA 1
ATOM 2156 C C . LEU A 1 288 ? -20.386 1.201 12.945 1.00 88.56 288 LEU A C 1
ATOM 2158 O O . LEU A 1 288 ? -20.717 2.302 12.510 1.00 88.56 288 LEU A O 1
ATOM 2162 N N . ALA A 1 289 ? -21.275 0.368 13.490 1.00 87.06 289 ALA A N 1
ATOM 2163 C CA . ALA A 1 289 ? -22.703 0.635 13.558 1.00 87.06 289 ALA A CA 1
ATOM 2164 C C . ALA A 1 289 ? -23.014 1.956 14.287 1.00 87.06 289 ALA A C 1
ATOM 2166 O O . ALA A 1 289 ? -22.561 2.200 15.404 1.00 87.06 289 ALA A O 1
ATOM 2167 N N . GLY A 1 290 ? -23.832 2.801 13.652 1.00 88.81 290 GLY A N 1
ATOM 2168 C CA . GLY A 1 290 ? -24.283 4.079 14.217 1.00 88.81 290 GLY A CA 1
ATOM 2169 C C . GLY A 1 290 ? -23.323 5.260 14.032 1.00 88.81 290 GLY A C 1
ATOM 2170 O O . GLY A 1 290 ? -23.666 6.367 14.456 1.00 88.81 290 GLY A O 1
ATOM 2171 N N . HIS A 1 291 ? -22.180 5.046 13.380 1.00 93.94 291 HIS A N 1
ATOM 2172 C CA . HIS A 1 291 ? -21.187 6.072 13.070 1.00 93.94 291 HIS A CA 1
ATOM 2173 C C . HIS A 1 291 ? -21.131 6.343 11.563 1.00 93.94 291 HIS A C 1
ATOM 2175 O O . HIS A 1 291 ? -21.500 5.492 10.755 1.00 93.94 291 HIS A O 1
ATOM 2181 N N . ASP A 1 292 ? -20.670 7.536 11.196 1.00 95.12 292 ASP A N 1
ATOM 2182 C CA . ASP A 1 292 ? -20.552 7.967 9.800 1.00 95.12 292 ASP A CA 1
ATOM 2183 C C . ASP A 1 292 ? -19.161 7.627 9.235 1.00 95.12 292 ASP A C 1
ATOM 2185 O O . ASP A 1 292 ? -19.020 7.324 8.049 1.00 95.12 292 ASP A O 1
ATOM 2189 N N . ALA A 1 293 ? -18.126 7.662 10.083 1.00 97.31 293 ALA A N 1
ATOM 2190 C CA . ALA A 1 293 ? -16.734 7.546 9.660 1.00 97.31 293 ALA A CA 1
ATOM 2191 C C . ALA A 1 293 ? -15.798 6.991 10.753 1.00 97.31 293 ALA A C 1
ATOM 2193 O O . ALA A 1 293 ? -16.134 6.984 11.940 1.00 97.31 293 ALA A O 1
ATOM 2194 N N . ILE A 1 294 ? -14.595 6.569 10.350 1.00 97.69 294 ILE A N 1
ATOM 2195 C CA . ILE A 1 294 ? -13.487 6.172 11.240 1.00 97.69 294 ILE A CA 1
ATOM 2196 C C . ILE A 1 294 ? -12.241 7.023 10.996 1.00 97.69 294 ILE A C 1
ATOM 2198 O O . ILE A 1 294 ? -12.085 7.628 9.933 1.00 97.69 294 ILE A O 1
ATOM 2202 N N . LEU A 1 295 ? -11.315 7.015 11.955 1.00 98.19 295 LEU A N 1
ATOM 2203 C CA . LEU A 1 295 ? -9.948 7.472 11.716 1.00 98.19 295 LEU A CA 1
ATOM 2204 C C . LEU A 1 295 ? -9.119 6.360 11.066 1.00 98.19 295 LEU A C 1
ATOM 2206 O O . LEU A 1 295 ? -9.269 5.180 11.385 1.00 98.19 295 LEU A O 1
ATOM 2210 N N . ALA A 1 296 ? -8.198 6.744 10.192 1.00 98.38 296 ALA A N 1
ATOM 2211 C CA . ALA A 1 296 ? -7.251 5.823 9.584 1.00 98.38 296 ALA A CA 1
ATOM 2212 C C . ALA A 1 296 ? -5.864 6.456 9.449 1.00 98.38 296 ALA A C 1
ATOM 2214 O O . ALA A 1 296 ? -5.735 7.669 9.251 1.00 98.38 296 ALA A O 1
ATOM 2215 N N . ALA A 1 297 ? -4.825 5.626 9.517 1.00 98.25 297 ALA A N 1
ATOM 2216 C CA . ALA A 1 297 ? -3.466 6.007 9.158 1.00 98.25 297 ALA A CA 1
ATOM 2217 C C . ALA A 1 297 ? -2.815 4.964 8.245 1.00 98.25 297 ALA A C 1
ATOM 2219 O O . ALA A 1 297 ? -2.892 3.767 8.495 1.00 98.25 297 ALA A O 1
ATOM 2220 N N . ASP A 1 298 ? -2.132 5.441 7.213 1.00 97.00 298 ASP A N 1
ATOM 2221 C CA . ASP A 1 298 ? -1.249 4.669 6.344 1.00 97.00 298 ASP A CA 1
ATOM 2222 C C . ASP A 1 298 ? 0.171 5.211 6.526 1.00 97.00 298 ASP A C 1
ATOM 2224 O O . ASP A 1 298 ? 0.514 6.312 6.078 1.00 97.00 298 ASP A O 1
ATOM 2228 N N . ILE A 1 299 ? 0.983 4.463 7.263 1.00 95.56 299 ILE A N 1
ATOM 2229 C CA . ILE A 1 299 ? 2.368 4.801 7.554 1.00 95.56 299 ILE A CA 1
ATOM 2230 C C . ILE A 1 299 ? 3.234 3.934 6.649 1.00 95.56 299 ILE A C 1
ATOM 2232 O O . ILE A 1 299 ? 3.205 2.715 6.721 1.00 95.56 299 ILE A O 1
ATOM 2236 N N . GLY A 1 300 ? 4.037 4.571 5.804 1.00 90.75 300 GLY A N 1
ATOM 2237 C CA . GLY A 1 300 ? 5.032 3.910 4.971 1.00 90.75 300 GLY A CA 1
ATOM 2238 C C . GLY A 1 300 ? 6.445 4.370 5.310 1.00 90.75 300 GLY A C 1
ATOM 2239 O O . GLY A 1 300 ? 6.660 5.348 6.027 1.00 90.75 300 GLY A O 1
ATOM 2240 N N . GLY A 1 301 ? 7.446 3.743 4.693 1.00 87.31 301 GLY A N 1
ATOM 2241 C CA . GLY A 1 301 ? 8.863 4.089 4.894 1.00 87.31 301 GLY A CA 1
ATOM 2242 C C . GLY A 1 301 ? 9.308 5.458 4.351 1.00 87.31 301 GLY A C 1
ATOM 2243 O O . GLY A 1 301 ? 10.493 5.758 4.298 1.00 87.31 301 GLY A O 1
ATOM 2244 N N . THR A 1 302 ? 8.398 6.290 3.846 1.00 88.88 302 THR A N 1
ATOM 2245 C CA . THR A 1 302 ? 8.737 7.619 3.288 1.00 88.88 302 THR A CA 1
ATOM 2246 C C . THR A 1 302 ? 7.659 8.660 3.568 1.00 88.88 302 THR A C 1
ATOM 2248 O O . THR A 1 302 ? 7.944 9.855 3.634 1.00 88.88 302 THR A O 1
ATOM 2251 N N . ASN A 1 303 ? 6.412 8.214 3.704 1.00 92.62 303 ASN A N 1
ATOM 2252 C CA . ASN A 1 303 ? 5.255 9.068 3.892 1.00 92.62 303 ASN A CA 1
ATOM 2253 C C . ASN A 1 303 ? 4.413 8.522 5.041 1.00 92.62 303 ASN A C 1
ATOM 2255 O O . ASN A 1 303 ? 4.335 7.311 5.210 1.00 92.62 303 ASN A O 1
ATOM 2259 N N . ALA A 1 304 ? 3.754 9.414 5.765 1.00 96.00 304 ALA A N 1
ATOM 2260 C CA . ALA A 1 304 ? 2.632 9.098 6.628 1.00 96.00 304 ALA A CA 1
ATOM 2261 C C . ALA A 1 304 ? 1.400 9.817 6.077 1.00 96.00 304 ALA A C 1
ATOM 2263 O O . ALA A 1 304 ? 1.457 10.996 5.709 1.00 96.00 304 ALA A O 1
ATOM 2264 N N . ARG A 1 305 ? 0.287 9.101 5.996 1.00 97.38 305 ARG A N 1
ATOM 2265 C CA . ARG A 1 305 ? -1.017 9.637 5.625 1.00 97.38 305 ARG A CA 1
ATOM 2266 C C . ARG A 1 305 ? -1.968 9.347 6.762 1.00 97.38 305 ARG A C 1
ATOM 2268 O O . ARG A 1 305 ? -1.960 8.251 7.309 1.00 97.38 305 ARG A O 1
ATOM 2275 N N . VAL A 1 306 ? -2.780 10.328 7.109 1.00 98.50 306 VAL A N 1
ATOM 2276 C CA . VAL A 1 306 ? -3.868 10.151 8.067 1.00 98.50 306 VAL A CA 1
ATOM 2277 C C . VAL A 1 306 ? -5.139 10.696 7.458 1.00 98.50 306 VAL A C 1
ATOM 2279 O O . VAL A 1 306 ? -5.095 11.660 6.690 1.00 98.50 306 VAL A O 1
ATOM 2282 N N . GLY A 1 307 ? -6.270 10.091 7.778 1.00 98.12 307 GLY A N 1
ATOM 2283 C CA . GLY A 1 307 ? -7.535 10.502 7.202 1.00 98.12 307 GLY A CA 1
ATOM 2284 C C . GLY A 1 307 ? -8.735 10.094 8.025 1.00 98.12 307 GLY A C 1
ATOM 2285 O O . GLY A 1 307 ? -8.640 9.328 8.981 1.00 98.12 307 GLY A O 1
ATOM 2286 N N . ILE A 1 308 ? -9.864 10.651 7.614 1.00 98.31 308 ILE A N 1
ATOM 2287 C CA . ILE A 1 308 ? -11.192 10.227 8.019 1.00 98.31 308 ILE A CA 1
ATOM 2288 C C . ILE A 1 308 ? -11.791 9.494 6.831 1.00 98.31 308 ILE A C 1
ATOM 2290 O O . ILE A 1 308 ? -11.844 10.048 5.730 1.00 98.31 308 ILE A O 1
ATOM 2294 N N . VAL A 1 309 ? -12.213 8.260 7.072 1.00 98.00 309 VAL A N 1
ATOM 2295 C CA . VAL A 1 309 ? -12.820 7.392 6.065 1.00 98.00 309 VAL A CA 1
ATOM 2296 C C . VAL A 1 309 ? -14.302 7.289 6.373 1.00 98.00 309 VAL A C 1
ATOM 2298 O O . VAL A 1 309 ? -14.675 6.773 7.428 1.00 98.00 309 VAL A O 1
ATOM 2301 N N . GLU A 1 310 ? -15.129 7.812 5.476 1.00 96.81 310 GLU A N 1
ATOM 2302 C CA . GLU A 1 310 ? -16.576 7.643 5.523 1.00 96.81 310 GLU A CA 1
ATOM 2303 C C . GLU A 1 310 ? -16.914 6.189 5.221 1.00 96.81 310 GLU A C 1
ATOM 2305 O O . GLU A 1 310 ? -16.388 5.587 4.288 1.00 96.81 310 GLU A O 1
ATOM 2310 N N . LEU A 1 311 ? -17.782 5.610 6.046 1.00 93.75 311 LEU A N 1
ATOM 2311 C CA . LEU A 1 311 ? -18.117 4.192 5.960 1.00 93.75 311 LEU A CA 1
ATOM 2312 C C . LEU A 1 311 ? -19.048 3.893 4.789 1.00 93.75 311 LEU A C 1
ATOM 2314 O O . LEU A 1 311 ? -19.013 2.783 4.260 1.00 93.75 311 LEU A O 1
ATOM 2318 N N . ASN A 1 312 ? -19.914 4.858 4.449 1.00 89.38 312 ASN A N 1
ATOM 2319 C CA . ASN A 1 312 ? -20.978 4.727 3.449 1.00 89.38 312 ASN A CA 1
ATOM 2320 C C . ASN A 1 312 ? -21.717 3.386 3.562 1.00 89.38 312 ASN A C 1
ATOM 2322 O O . ASN A 1 312 ? -22.027 2.728 2.568 1.00 89.38 312 ASN A O 1
ATOM 2326 N N . ALA A 1 313 ? -21.958 2.967 4.810 1.00 84.56 313 ALA A N 1
ATOM 2327 C CA . ALA A 1 313 ? -22.452 1.637 5.098 1.00 84.56 313 ALA A CA 1
ATOM 2328 C C . ALA A 1 313 ? -23.872 1.465 4.553 1.00 84.56 313 ALA A C 1
ATOM 2330 O O . ALA A 1 313 ? -24.761 2.286 4.801 1.00 84.56 313 ALA A O 1
ATOM 2331 N N . ASP A 1 314 ? -24.101 0.373 3.826 1.00 78.62 314 ASP A N 1
ATOM 2332 C CA . ASP A 1 314 ? -25.439 0.044 3.352 1.00 78.62 314 ASP A CA 1
ATOM 2333 C C . ASP A 1 314 ? -26.351 -0.433 4.502 1.00 78.62 314 ASP A C 1
ATOM 2335 O O . ASP A 1 314 ? -25.952 -0.580 5.660 1.00 78.62 314 ASP A O 1
ATOM 2339 N N . LYS A 1 315 ? -27.615 -0.737 4.184 1.00 72.00 315 LYS A N 1
ATOM 2340 C CA . LYS A 1 315 ? -28.590 -1.231 5.177 1.00 72.00 315 LYS A CA 1
ATOM 2341 C C . LYS A 1 315 ? -28.183 -2.550 5.850 1.00 72.00 315 LYS A C 1
ATOM 2343 O O . LYS A 1 315 ? -28.778 -2.905 6.863 1.00 72.00 315 LYS A O 1
ATOM 2348 N N . ARG A 1 316 ? -27.243 -3.299 5.268 1.00 70.69 316 ARG A N 1
ATOM 2349 C CA . ARG A 1 316 ? -26.713 -4.568 5.786 1.00 70.69 316 ARG A CA 1
ATOM 2350 C C . ARG A 1 316 ? -25.401 -4.365 6.555 1.00 70.69 316 ARG A C 1
ATOM 2352 O O . ARG A 1 316 ? -24.848 -5.341 7.049 1.00 70.69 316 ARG A O 1
ATOM 2359 N N . GLY A 1 317 ? -24.919 -3.126 6.673 1.00 74.00 317 GLY A N 1
ATOM 2360 C CA . GLY A 1 317 ? -23.660 -2.786 7.331 1.00 74.00 317 GLY A CA 1
ATOM 2361 C C . GLY A 1 317 ? -22.423 -3.044 6.468 1.00 74.00 317 GLY A C 1
ATOM 2362 O O . GLY A 1 317 ? -21.318 -3.091 7.005 1.00 74.00 317 GLY A O 1
ATOM 2363 N N . SER A 1 318 ? -22.581 -3.240 5.154 1.00 80.31 318 SER A N 1
ATOM 2364 C CA . SER A 1 318 ? -21.447 -3.395 4.244 1.00 80.31 318 SER A CA 1
ATOM 2365 C C . SER A 1 318 ? -20.781 -2.048 3.988 1.00 80.31 318 SER A C 1
ATOM 2367 O O . SER A 1 318 ? -21.448 -1.102 3.586 1.00 80.31 318 SER A O 1
ATOM 2369 N N . VAL A 1 319 ? -19.461 -1.994 4.161 1.00 84.31 319 VAL A N 1
ATOM 2370 C CA . VAL A 1 319 ? -18.610 -0.805 3.958 1.00 84.31 319 VAL A CA 1
ATOM 2371 C C . VAL A 1 319 ? -17.907 -0.827 2.594 1.00 84.31 319 VAL A C 1
ATOM 2373 O O . VAL A 1 319 ? -16.759 -0.420 2.456 1.00 84.31 319 VAL A O 1
ATOM 2376 N N . ALA A 1 320 ? -18.571 -1.392 1.581 1.00 85.62 320 ALA A N 1
ATOM 2377 C CA . ALA A 1 320 ? -18.005 -1.540 0.239 1.00 85.62 320 ALA A CA 1
ATOM 2378 C C . ALA A 1 320 ? -17.796 -0.199 -0.482 1.00 85.62 320 ALA A C 1
ATOM 2380 O O . ALA A 1 320 ? -16.891 -0.094 -1.299 1.00 85.62 320 ALA A O 1
ATOM 2381 N N . GLU A 1 321 ? -18.602 0.808 -0.146 1.00 89.38 321 GLU A N 1
ATOM 2382 C CA . GLU A 1 321 ? -18.565 2.155 -0.731 1.00 89.38 321 GLU A CA 1
ATOM 2383 C C . GLU A 1 321 ? -17.746 3.138 0.128 1.00 89.38 321 GLU A C 1
ATOM 2385 O O . GLU A 1 321 ? -17.931 4.352 0.038 1.00 89.38 321 GLU A O 1
ATOM 2390 N N . ALA A 1 322 ? -16.899 2.628 1.031 1.00 94.12 322 ALA A N 1
ATOM 2391 C CA . ALA A 1 322 ? -16.100 3.466 1.915 1.00 94.12 322 ALA A CA 1
ATOM 2392 C C . ALA A 1 322 ? -15.152 4.375 1.118 1.00 94.12 322 ALA A C 1
ATOM 2394 O O . ALA A 1 322 ? -14.488 3.921 0.188 1.00 94.12 322 ALA A O 1
ATOM 2395 N N . ASP A 1 323 ? -15.065 5.645 1.514 1.00 95.62 323 ASP A N 1
ATOM 2396 C CA . ASP A 1 323 ? -14.303 6.666 0.790 1.00 95.62 323 ASP A CA 1
ATOM 2397 C C . ASP A 1 323 ? -13.588 7.627 1.751 1.00 95.62 323 ASP A C 1
ATOM 2399 O O . ASP A 1 323 ? -13.946 7.770 2.924 1.00 95.62 323 ASP A O 1
ATOM 2403 N N . VAL A 1 324 ? -12.534 8.289 1.278 1.00 97.25 324 VAL A N 1
ATOM 2404 C CA . VAL A 1 324 ? -11.744 9.221 2.085 1.00 97.25 324 VAL A CA 1
ATOM 2405 C C . VAL A 1 324 ? -12.380 10.609 2.068 1.00 97.25 324 VAL A C 1
ATOM 2407 O O . VAL A 1 324 ? -12.240 11.375 1.119 1.00 97.25 324 VAL A O 1
ATOM 2410 N N . TRP A 1 325 ? -12.989 10.999 3.188 1.00 97.31 325 TRP A N 1
ATOM 2411 C CA . TRP A 1 325 ? -13.611 12.317 3.336 1.00 97.31 325 TRP A CA 1
ATOM 2412 C C . TRP A 1 325 ? -12.587 13.453 3.405 1.00 97.31 325 TRP A C 1
ATOM 2414 O O . TRP A 1 325 ? -12.680 14.478 2.715 1.00 97.31 325 TRP A O 1
ATOM 2424 N N . LYS A 1 326 ? -11.587 13.288 4.279 1.00 97.00 326 LYS A N 1
ATOM 2425 C CA . LYS A 1 326 ? -10.473 14.227 4.470 1.00 97.00 326 LYS A CA 1
ATOM 2426 C C . LYS A 1 326 ? -9.207 13.459 4.773 1.00 97.00 326 LYS A C 1
ATOM 2428 O O . LYS A 1 326 ? -9.223 12.503 5.540 1.00 97.00 326 LYS A O 1
ATOM 2433 N N . ARG A 1 327 ? -8.088 13.949 4.245 1.00 97.25 327 ARG A N 1
ATOM 2434 C CA . ARG A 1 327 ? -6.761 13.410 4.535 1.00 97.25 327 ARG A CA 1
ATOM 2435 C C . ARG A 1 327 ? -5.719 14.496 4.713 1.00 97.25 327 ARG A C 1
ATOM 2437 O O . ARG A 1 327 ? -5.804 15.567 4.115 1.00 97.25 327 ARG A O 1
ATOM 2444 N N . GLN A 1 328 ? -4.702 14.171 5.493 1.00 97.62 328 GLN A N 1
ATOM 2445 C CA . GLN A 1 328 ? -3.435 14.880 5.550 1.00 97.62 328 GLN A CA 1
ATOM 2446 C C . GLN A 1 328 ? -2.326 13.933 5.100 1.00 97.62 328 GLN A C 1
ATOM 2448 O O . GLN A 1 328 ? -2.349 12.735 5.379 1.00 97.62 328 GLN A O 1
ATOM 2453 N N . HIS A 1 329 ? -1.360 14.478 4.370 1.00 96.56 329 HIS A N 1
ATOM 2454 C CA . HIS A 1 329 ? -0.214 13.740 3.855 1.00 96.56 329 HIS A CA 1
ATOM 2455 C C . HIS A 1 329 ? 1.059 14.450 4.290 1.00 96.56 329 HIS A C 1
ATOM 2457 O O . HIS A 1 329 ? 1.203 15.659 4.114 1.00 96.56 329 HIS A O 1
ATOM 2463 N N . TRP A 1 330 ? 1.981 13.678 4.849 1.00 97.06 330 TRP A N 1
ATOM 2464 C CA . TRP A 1 330 ? 3.286 14.144 5.262 1.00 97.06 330 TRP A CA 1
ATOM 2465 C C . TRP A 1 330 ? 4.383 13.235 4.712 1.00 97.06 330 TRP A C 1
ATOM 2467 O O . TRP A 1 330 ? 4.397 12.028 4.948 1.00 97.06 330 TRP A O 1
ATOM 2477 N N . ARG A 1 331 ? 5.342 13.826 3.998 1.00 93.94 331 ARG A N 1
ATOM 2478 C CA . ARG A 1 331 ? 6.549 13.142 3.538 1.00 93.94 331 ARG A CA 1
ATOM 2479 C C . ARG A 1 331 ? 7.660 13.250 4.585 1.00 93.94 331 ARG A C 1
ATOM 2481 O O . ARG A 1 331 ? 8.572 14.058 4.456 1.00 93.94 331 ARG A O 1
ATOM 2488 N N . HIS A 1 332 ? 7.574 12.426 5.630 1.00 92.88 332 HIS A N 1
ATOM 2489 C CA . HIS A 1 332 ? 8.520 12.433 6.760 1.00 92.88 332 HIS A CA 1
ATOM 2490 C C . HIS A 1 332 ? 9.982 12.223 6.355 1.00 92.88 332 HIS A C 1
ATOM 2492 O O . HIS A 1 332 ? 10.879 12.729 7.025 1.00 92.88 332 HIS A O 1
ATOM 2498 N N . PHE A 1 333 ? 10.225 11.559 5.223 1.00 89.62 333 PHE A N 1
ATOM 2499 C CA . PHE A 1 333 ? 11.566 11.350 4.681 1.00 89.62 333 PHE A CA 1
ATOM 2500 C C . PHE A 1 333 ? 12.334 12.652 4.425 1.00 89.62 333 PHE A C 1
ATOM 2502 O O . PHE A 1 333 ? 13.559 12.674 4.553 1.00 89.62 333 PHE A O 1
ATOM 2509 N N . ASP A 1 334 ? 11.623 13.722 4.065 1.00 91.94 334 ASP A N 1
ATOM 2510 C CA . ASP A 1 334 ? 12.238 15.018 3.772 1.00 91.94 334 ASP A CA 1
ATOM 2511 C C . ASP A 1 334 ? 12.665 15.737 5.066 1.00 91.94 334 ASP A C 1
ATOM 2513 O O . ASP A 1 334 ? 13.663 16.456 5.069 1.00 91.94 334 ASP A O 1
ATOM 2517 N N . ASP A 1 335 ? 11.971 15.465 6.176 1.00 92.81 335 ASP A N 1
ATOM 2518 C CA . ASP A 1 335 ? 12.175 16.134 7.466 1.00 92.81 335 ASP A CA 1
ATOM 2519 C C . ASP A 1 335 ? 13.094 15.346 8.417 1.00 92.81 335 ASP A C 1
ATOM 2521 O O . ASP A 1 335 ? 13.647 15.921 9.351 1.00 92.81 335 ASP A O 1
ATOM 2525 N N . LYS A 1 336 ? 13.271 14.036 8.181 1.00 90.88 336 LYS A N 1
ATOM 2526 C CA . LYS A 1 336 ? 14.104 13.109 8.980 1.00 90.88 336 LYS A CA 1
ATOM 2527 C C . LYS A 1 336 ? 13.898 13.239 10.504 1.00 90.88 336 LYS A C 1
ATOM 2529 O O . LYS A 1 336 ? 14.875 13.407 11.237 1.00 90.88 336 LYS A O 1
ATOM 2534 N N . PRO A 1 337 ? 12.648 13.157 10.988 1.00 96.25 337 PRO A N 1
ATOM 2535 C CA . PRO A 1 337 ? 12.346 13.325 12.403 1.00 96.25 337 PRO A CA 1
ATOM 2536 C C . PRO A 1 337 ? 12.900 12.161 13.235 1.00 96.25 337 PRO A C 1
ATOM 2538 O O . PRO A 1 337 ? 13.136 11.056 12.738 1.00 96.25 337 PRO A O 1
ATOM 2541 N N . SER A 1 338 ? 13.056 12.380 14.535 1.00 96.56 338 SER A N 1
ATOM 2542 C CA . SER A 1 338 ? 13.149 11.291 15.506 1.00 96.56 338 SER A CA 1
ATOM 2543 C C . SER A 1 338 ? 11.817 10.533 15.611 1.00 96.56 338 SER A C 1
ATOM 2545 O O . SER A 1 338 ? 10.776 10.984 15.125 1.00 96.56 338 SER A O 1
ATOM 2547 N N . ARG A 1 339 ? 11.826 9.372 16.283 1.00 96.00 339 ARG A N 1
ATOM 2548 C CA . ARG A 1 339 ? 10.596 8.607 16.546 1.00 96.00 339 ARG A CA 1
ATOM 2549 C C . ARG A 1 339 ? 9.551 9.456 17.265 1.00 96.00 339 ARG A C 1
ATOM 2551 O O . ARG A 1 339 ? 8.402 9.463 16.847 1.00 96.00 339 ARG A O 1
ATOM 2558 N N . GLU A 1 340 ? 9.950 10.167 18.316 1.00 96.12 340 GLU A N 1
ATOM 2559 C CA . GLU A 1 340 ? 9.020 10.942 19.143 1.00 96.12 340 GLU A CA 1
ATOM 2560 C C . GLU A 1 340 ? 8.380 12.084 18.348 1.00 96.12 340 GLU A C 1
ATOM 2562 O O . GLU A 1 340 ? 7.157 12.180 18.294 1.00 96.12 340 GLU A O 1
ATOM 2567 N N . GLU A 1 341 ? 9.192 12.859 17.620 1.00 97.44 341 GLU A N 1
ATOM 2568 C CA . GLU A 1 341 ? 8.708 13.936 16.744 1.00 97.44 341 GLU A CA 1
ATOM 2569 C C . GLU A 1 341 ? 7.766 13.409 15.653 1.00 97.44 341 GLU A C 1
ATOM 2571 O O . GLU A 1 341 ? 6.809 14.084 15.267 1.00 97.44 341 GLU A O 1
ATOM 2576 N N . ALA A 1 342 ? 8.008 12.191 15.153 1.00 97.44 342 ALA A N 1
ATOM 2577 C CA . ALA A 1 342 ? 7.116 11.554 14.195 1.00 97.44 342 ALA A CA 1
ATOM 2578 C C . ALA A 1 342 ? 5.759 11.196 14.808 1.00 97.44 342 ALA A C 1
ATOM 2580 O O . ALA A 1 342 ? 4.732 11.452 14.178 1.00 97.44 342 ALA A O 1
ATOM 2581 N N . ILE A 1 343 ? 5.735 10.646 16.026 1.00 97.75 343 ILE A N 1
ATOM 2582 C CA . ILE A 1 343 ? 4.482 10.330 16.722 1.00 97.75 343 ILE A CA 1
ATOM 2583 C C . ILE A 1 343 ? 3.714 11.607 17.068 1.00 97.75 343 ILE A C 1
ATOM 2585 O O . ILE A 1 343 ? 2.509 11.658 16.825 1.00 97.75 343 ILE A O 1
ATOM 2589 N N . ASP A 1 344 ? 4.397 12.641 17.563 1.00 98.25 344 ASP A N 1
ATOM 2590 C CA . ASP A 1 344 ? 3.786 13.938 17.869 1.00 98.25 344 ASP A CA 1
ATOM 2591 C C . ASP A 1 344 ? 3.142 14.546 16.622 1.00 98.25 344 ASP A C 1
ATOM 2593 O O . ASP A 1 344 ? 1.962 14.892 16.630 1.00 98.25 344 ASP A O 1
ATOM 2597 N N . ARG A 1 345 ? 3.864 14.576 15.498 1.00 98.25 345 ARG A N 1
ATOM 2598 C CA . ARG A 1 345 ? 3.324 15.136 14.257 1.00 98.25 345 ARG A CA 1
ATOM 2599 C C . ARG A 1 345 ? 2.169 14.319 13.678 1.00 98.25 345 ARG A C 1
ATOM 2601 O O . ARG A 1 345 ? 1.235 14.904 13.131 1.00 98.25 345 ARG A O 1
ATOM 2608 N N . ILE A 1 346 ? 2.210 12.987 13.764 1.00 98.44 346 ILE A N 1
ATOM 2609 C CA . ILE A 1 346 ? 1.083 12.137 13.346 1.00 98.44 346 ILE A CA 1
ATOM 2610 C C . ILE A 1 346 ? -0.139 12.416 14.225 1.00 98.44 346 ILE A C 1
ATOM 2612 O O . ILE A 1 346 ? -1.234 12.594 13.689 1.00 98.44 346 ILE A O 1
ATOM 2616 N N . ALA A 1 347 ? 0.048 12.516 15.543 1.00 98.50 347 ALA A N 1
ATOM 2617 C CA . ALA A 1 347 ? -1.021 12.871 16.465 1.00 98.50 347 ALA A CA 1
ATOM 2618 C C . ALA A 1 347 ? -1.601 14.256 16.148 1.00 98.50 347 ALA A C 1
ATOM 2620 O O . ALA A 1 347 ? -2.812 14.367 16.002 1.00 98.50 347 ALA A O 1
ATOM 2621 N N . ASP A 1 348 ? -0.772 15.274 15.913 1.00 98.62 348 ASP A N 1
ATOM 2622 C CA . ASP A 1 348 ? -1.230 16.618 15.536 1.00 98.62 348 ASP A CA 1
ATOM 2623 C C . ASP A 1 348 ? -2.073 16.615 14.254 1.00 98.62 348 ASP A C 1
ATOM 2625 O O . ASP A 1 348 ? -3.071 17.334 14.146 1.00 98.62 348 ASP A O 1
ATOM 2629 N N . MET A 1 349 ? -1.685 15.816 13.253 1.00 98.56 349 MET A N 1
ATOM 2630 C CA . MET A 1 349 ? -2.492 15.664 12.042 1.00 98.56 349 MET A CA 1
ATOM 2631 C C . MET A 1 349 ? -3.844 15.001 12.356 1.00 98.56 349 MET A C 1
ATOM 2633 O O . MET A 1 349 ? -4.871 15.448 11.849 1.00 98.56 349 MET A O 1
ATOM 2637 N N . LEU A 1 350 ? -3.875 13.974 13.207 1.00 98.56 350 LEU A N 1
ATOM 2638 C CA . LEU A 1 350 ? -5.116 13.303 13.610 1.00 98.56 350 LEU A CA 1
ATOM 2639 C C . LEU A 1 350 ? -6.028 14.218 14.434 1.00 98.56 350 LEU A C 1
ATOM 2641 O O . LEU A 1 350 ? -7.219 14.288 14.149 1.00 98.56 350 LEU A O 1
ATOM 2645 N N . VAL A 1 351 ? -5.482 14.976 15.387 1.00 98.56 351 VAL A N 1
ATOM 2646 C CA . VAL A 1 351 ? -6.234 15.937 16.212 1.00 98.56 351 VAL A CA 1
ATOM 2647 C C . VAL A 1 351 ? -6.949 16.958 15.334 1.00 98.56 351 VAL A C 1
ATOM 2649 O O . VAL A 1 351 ? -8.158 17.129 15.458 1.00 98.56 351 VAL A O 1
ATOM 2652 N N . LYS A 1 352 ? -6.247 17.553 14.362 1.00 98.38 352 LYS A N 1
ATOM 2653 C CA . LYS A 1 352 ? -6.854 18.502 13.412 1.00 98.38 352 LYS A CA 1
ATOM 2654 C C . LYS A 1 352 ? -7.993 17.886 12.596 1.00 98.38 352 LYS A C 1
ATOM 2656 O O . LYS A 1 352 ? -8.929 18.588 12.218 1.00 98.38 352 LYS A O 1
ATOM 2661 N N . LEU A 1 353 ? -7.906 16.593 12.271 1.00 98.31 353 LEU A N 1
ATOM 2662 C CA . LEU A 1 353 ? -8.986 15.884 11.581 1.00 98.31 353 LEU A CA 1
ATOM 2663 C C . LEU A 1 353 ? -10.182 15.658 12.511 1.00 98.31 353 LEU A C 1
ATOM 2665 O O . LEU A 1 353 ? -11.308 15.910 12.091 1.00 98.31 353 LEU A O 1
ATOM 2669 N N . ILE A 1 354 ? -9.946 15.251 13.761 1.00 98.00 354 ILE A N 1
ATOM 2670 C CA . ILE A 1 354 ? -10.997 15.065 14.773 1.00 98.00 354 ILE A CA 1
ATOM 2671 C C . ILE A 1 354 ? -11.745 16.381 15.017 1.00 98.00 354 ILE A C 1
ATOM 2673 O O . ILE A 1 354 ? -12.964 16.417 14.881 1.00 98.00 354 ILE A O 1
ATOM 2677 N N . GLU A 1 355 ? -11.027 17.479 15.273 1.00 97.69 355 GLU A N 1
ATOM 2678 C CA . GLU A 1 355 ? -11.615 18.815 15.473 1.00 97.69 355 GLU A CA 1
ATOM 2679 C C . GLU A 1 355 ? -12.481 19.240 14.280 1.00 97.69 355 GLU A C 1
ATOM 2681 O O . GLU A 1 355 ? -13.565 19.812 14.430 1.00 97.69 355 GLU A O 1
ATOM 2686 N N . ARG A 1 356 ? -12.019 18.932 13.065 1.00 97.50 356 ARG A N 1
ATOM 2687 C CA . ARG A 1 356 ? -12.771 19.214 11.846 1.00 97.50 356 ARG A CA 1
ATOM 2688 C C . ARG A 1 356 ? -14.040 18.368 11.746 1.00 97.50 356 ARG A C 1
ATOM 2690 O O . ARG A 1 356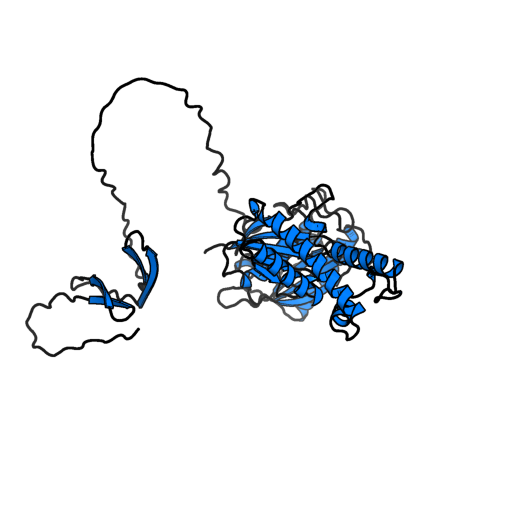 ? -15.084 18.902 11.380 1.00 97.50 356 ARG A O 1
ATOM 2697 N N . ALA A 1 357 ? -13.960 17.076 12.055 1.00 97.19 357 ALA A N 1
ATOM 2698 C CA . ALA A 1 357 ? -15.114 16.182 12.062 1.00 97.19 357 ALA A CA 1
ATOM 2699 C C . ALA A 1 357 ? -16.182 16.655 13.054 1.00 97.19 357 ALA A C 1
ATOM 2701 O O . ALA A 1 357 ? -17.360 16.701 12.707 1.00 97.19 357 ALA A O 1
ATOM 2702 N N . GLU A 1 358 ? -15.770 17.084 14.249 1.00 95.38 358 GLU A N 1
ATOM 2703 C CA . GLU A 1 358 ? -16.662 17.657 15.259 1.00 95.38 358 GLU A CA 1
ATOM 2704 C C . GLU A 1 358 ? -17.331 18.946 14.764 1.00 95.38 358 GLU A C 1
ATOM 2706 O O . GLU A 1 358 ? -18.553 19.090 14.863 1.00 95.38 358 GLU A O 1
ATOM 2711 N N . GLY A 1 359 ? -16.553 19.860 14.173 1.00 96.19 359 GLY A N 1
ATOM 2712 C CA . GLY A 1 359 ? -17.067 21.108 13.604 1.00 96.19 359 GLY A CA 1
ATOM 2713 C C . GLY A 1 359 ? -18.075 20.891 12.468 1.00 96.19 359 GLY A C 1
ATOM 2714 O O . GLY A 1 359 ? -19.060 21.625 12.368 1.00 96.19 359 GLY A O 1
ATOM 2715 N N . GLU A 1 360 ? -17.864 19.861 11.645 1.00 97.06 360 GLU A N 1
ATOM 2716 C CA . GLU A 1 360 ? -18.751 19.478 10.537 1.00 97.06 360 GLU A CA 1
ATOM 2717 C C . GLU A 1 360 ? -19.822 18.437 10.949 1.00 97.06 360 GLU A C 1
ATOM 2719 O O . GLU A 1 360 ? -20.656 18.053 10.132 1.00 97.06 360 GLU A O 1
ATOM 2724 N N . LYS A 1 361 ? -19.873 18.050 12.235 1.00 95.50 361 LYS A N 1
ATOM 2725 C CA . LYS A 1 361 ? -20.834 17.102 12.838 1.00 95.50 361 LYS A CA 1
ATOM 2726 C C . LYS A 1 361 ? -20.813 15.686 12.245 1.00 95.50 361 LYS A C 1
ATOM 2728 O O . LYS A 1 361 ? -21.839 15.005 12.258 1.00 95.50 361 LYS A O 1
ATOM 2733 N N . VAL A 1 362 ? -19.655 15.234 11.773 1.00 96.50 362 VAL A N 1
ATOM 2734 C CA . VAL A 1 362 ? -19.427 13.843 11.360 1.00 96.50 362 VAL A CA 1
ATOM 2735 C C . VAL A 1 362 ? -19.327 12.969 12.610 1.00 96.50 362 VAL A C 1
ATOM 2737 O O . VAL A 1 362 ? -18.502 13.227 13.490 1.00 96.50 362 VAL A O 1
ATOM 2740 N N . LYS A 1 363 ? -20.150 11.921 12.715 1.00 96.12 363 LYS A N 1
ATOM 2741 C CA . LYS A 1 363 ? -20.095 10.987 13.847 1.00 96.12 363 LYS A CA 1
ATOM 2742 C C . LYS A 1 363 ? -18.932 10.018 13.673 1.00 96.12 363 LYS A C 1
ATOM 2744 O O . LYS A 1 363 ? -19.084 8.963 13.060 1.00 96.12 363 LYS A O 1
ATOM 2749 N N . LEU A 1 364 ? -17.777 10.368 14.227 1.00 96.81 364 LEU A N 1
ATOM 2750 C CA . LEU A 1 364 ? -16.625 9.470 14.271 1.00 96.81 364 LEU A CA 1
ATOM 2751 C C . LEU A 1 364 ? -16.858 8.322 15.254 1.00 96.81 364 LEU A C 1
ATOM 2753 O O . LEU A 1 364 ? -17.255 8.549 16.398 1.00 96.81 364 LEU A O 1
ATOM 2757 N N . ALA A 1 365 ? -16.556 7.099 14.826 1.00 95.94 365 ALA A N 1
ATOM 2758 C CA . ALA A 1 365 ? -16.409 5.983 15.749 1.00 95.94 365 ALA A CA 1
ATOM 2759 C C . ALA A 1 365 ? -15.161 6.188 16.626 1.00 95.94 365 ALA A C 1
ATOM 2761 O O . ALA A 1 365 ? -14.147 6.691 16.131 1.00 95.94 365 ALA A O 1
ATOM 2762 N N . PRO A 1 366 ? -15.169 5.748 17.898 1.00 95.56 366 PRO A N 1
ATOM 2763 C CA . PRO A 1 366 ? -13.976 5.710 18.745 1.00 95.56 366 PRO A CA 1
ATOM 2764 C C . PRO A 1 366 ? -13.041 4.554 18.335 1.00 95.56 366 PRO A C 1
ATOM 2766 O O . PRO A 1 366 ? -12.590 3.768 19.164 1.00 95.56 366 PRO A O 1
ATOM 2769 N N . PHE A 1 367 ? -12.770 4.437 17.034 1.00 96.38 367 PHE A N 1
ATOM 2770 C CA . PHE A 1 367 ? -11.955 3.410 16.401 1.00 96.38 367 PHE A CA 1
ATOM 2771 C C . PHE A 1 367 ? -10.999 4.050 15.391 1.00 96.38 367 PHE A C 1
ATOM 2773 O O . PHE A 1 367 ? -11.371 4.964 14.648 1.00 96.38 367 PHE A O 1
ATOM 2780 N N . MET A 1 368 ? -9.780 3.522 15.337 1.00 97.06 368 MET A N 1
ATOM 2781 C CA . MET A 1 368 ? -8.769 3.895 14.365 1.00 97.06 368 MET A CA 1
ATOM 2782 C C . MET A 1 368 ? -8.043 2.659 13.834 1.00 97.06 368 MET A C 1
ATOM 2784 O O . MET A 1 368 ? -7.480 1.887 14.610 1.00 97.06 368 MET A O 1
ATOM 2788 N N . GLY A 1 369 ? -7.992 2.510 12.511 1.00 97.69 369 GLY A N 1
ATOM 2789 C CA . GLY A 1 369 ? -7.133 1.520 11.858 1.00 97.69 369 GLY A CA 1
ATOM 2790 C C . GLY A 1 369 ? -5.794 2.120 11.429 1.00 97.69 369 GLY A C 1
ATOM 2791 O O . GLY A 1 369 ? -5.722 3.285 11.033 1.00 97.69 369 GLY A O 1
ATOM 2792 N N . ILE A 1 370 ? -4.720 1.337 11.519 1.00 98.06 370 ILE A N 1
ATOM 2793 C CA . ILE A 1 370 ? -3.375 1.743 11.103 1.00 98.06 370 ILE A CA 1
ATOM 2794 C C . ILE A 1 370 ? -2.755 0.656 10.228 1.00 98.06 370 ILE A C 1
ATOM 2796 O O . ILE A 1 370 ? -2.537 -0.461 10.695 1.00 98.06 370 ILE A O 1
ATOM 2800 N N . GLY A 1 371 ? -2.404 1.010 8.993 1.00 97.12 371 GLY A N 1
ATOM 2801 C CA . GLY A 1 371 ? -1.425 0.285 8.186 1.00 97.12 371 GLY A CA 1
ATOM 2802 C C . GLY A 1 371 ? -0.018 0.769 8.527 1.00 97.12 371 GLY A C 1
ATOM 2803 O O . GLY A 1 371 ? 0.261 1.964 8.435 1.00 97.12 371 GLY A O 1
ATOM 2804 N N . CYS A 1 372 ? 0.860 -0.136 8.956 1.00 95.31 372 CYS A N 1
ATOM 2805 C CA . CYS A 1 372 ? 2.241 0.178 9.323 1.00 95.31 372 CYS A CA 1
ATOM 2806 C C . CYS A 1 372 ? 3.199 -0.898 8.786 1.00 95.31 372 CYS A C 1
ATOM 2808 O O . CYS A 1 372 ? 2.845 -2.078 8.818 1.00 95.31 372 CYS A O 1
ATOM 2810 N N . PRO A 1 373 ? 4.407 -0.561 8.303 1.00 92.19 373 PRO A N 1
ATOM 2811 C CA . PRO A 1 373 ? 5.308 -1.540 7.724 1.00 92.19 373 PRO A CA 1
ATOM 2812 C C . PRO A 1 373 ? 5.859 -2.468 8.805 1.00 92.19 373 PRO A C 1
ATOM 2814 O O . PRO A 1 373 ? 6.136 -2.046 9.930 1.00 92.19 373 PRO A O 1
ATOM 2817 N N . GLY A 1 374 ? 6.065 -3.725 8.425 1.00 91.38 374 GLY A N 1
ATOM 2818 C CA . GLY A 1 374 ? 6.680 -4.736 9.274 1.00 91.38 374 GLY A CA 1
ATOM 2819 C C . GLY A 1 374 ? 5.739 -5.836 9.757 1.00 91.38 374 GLY A C 1
ATOM 2820 O O . GLY A 1 374 ? 4.553 -5.891 9.419 1.00 91.38 374 GLY A O 1
ATOM 2821 N N . LEU A 1 375 ? 6.323 -6.754 10.525 1.00 92.94 375 LEU A N 1
ATOM 2822 C CA . LEU A 1 375 ? 5.651 -7.880 11.156 1.00 92.94 375 LEU A CA 1
ATOM 2823 C C . LEU A 1 375 ? 5.071 -7.434 12.501 1.00 92.94 375 LEU A C 1
ATOM 2825 O O . LEU A 1 375 ? 5.820 -7.228 13.453 1.00 92.94 375 LEU A O 1
ATOM 2829 N N . ILE A 1 376 ? 3.751 -7.279 12.553 1.00 94.62 376 ILE A N 1
ATOM 2830 C CA . ILE A 1 376 ? 3.010 -6.847 13.746 1.00 94.62 376 ILE A CA 1
ATOM 2831 C C . ILE A 1 376 ? 2.567 -8.074 14.550 1.00 94.62 376 ILE A C 1
ATOM 2833 O O . ILE A 1 376 ? 1.981 -8.984 13.961 1.00 94.62 376 ILE A O 1
ATOM 2837 N N . ASP A 1 377 ? 2.846 -8.105 15.853 1.00 93.12 377 ASP A N 1
ATOM 2838 C CA . ASP A 1 377 ? 2.324 -9.135 16.763 1.00 93.12 377 ASP A CA 1
ATOM 2839 C C . ASP A 1 377 ? 0.906 -8.805 17.276 1.00 93.12 377 ASP A C 1
ATOM 2841 O O . ASP A 1 377 ? 0.319 -7.777 16.931 1.00 93.12 377 ASP A O 1
ATOM 2845 N N . ASP A 1 378 ? 0.339 -9.684 18.102 1.00 93.19 378 ASP A N 1
ATOM 2846 C CA . ASP A 1 378 ? -1.005 -9.537 18.672 1.00 93.19 378 ASP A CA 1
ATOM 2847 C C . ASP A 1 378 ? -1.133 -8.381 19.681 1.00 93.19 378 ASP A C 1
ATOM 2849 O O . ASP A 1 378 ? -2.235 -7.863 19.898 1.00 93.19 378 ASP A O 1
ATOM 2853 N N . HIS A 1 379 ? -0.011 -7.925 20.238 1.00 91.62 379 HIS A N 1
ATOM 2854 C CA . HIS A 1 379 ? 0.095 -6.783 21.144 1.00 91.62 379 HIS A CA 1
ATOM 2855 C C . HIS A 1 379 ? 0.355 -5.448 20.425 1.00 91.62 379 HIS A C 1
ATOM 2857 O O . HIS A 1 379 ? 0.305 -4.388 21.055 1.00 91.62 379 HIS A O 1
ATOM 2863 N N . GLY A 1 380 ? 0.590 -5.467 19.112 1.00 92.12 380 GLY A N 1
ATOM 2864 C CA . GLY A 1 380 ? 0.857 -4.279 18.302 1.00 92.12 380 GLY A CA 1
ATOM 2865 C C . GLY A 1 380 ? 2.322 -3.845 18.297 1.00 92.12 380 GLY A C 1
ATOM 2866 O O . GLY A 1 380 ? 2.627 -2.734 17.853 1.00 92.12 380 GLY A O 1
ATOM 2867 N N . THR A 1 381 ? 3.224 -4.697 18.779 1.00 94.38 381 THR A N 1
ATOM 2868 C CA . THR A 1 381 ? 4.671 -4.522 18.654 1.00 94.38 381 THR A CA 1
ATOM 2869 C C . THR A 1 381 ? 5.088 -4.804 17.216 1.00 94.38 381 THR A C 1
ATOM 2871 O O . THR A 1 381 ? 4.650 -5.774 16.593 1.00 94.38 381 THR A O 1
ATOM 2874 N N . ILE A 1 382 ? 5.968 -3.961 16.677 1.00 94.75 382 ILE A N 1
ATOM 2875 C CA . ILE A 1 382 ? 6.592 -4.196 15.373 1.00 94.75 382 ILE A CA 1
ATOM 2876 C C . ILE A 1 382 ? 7.830 -5.057 15.619 1.00 94.75 382 ILE A C 1
ATOM 2878 O O . ILE A 1 382 ? 8.815 -4.589 16.181 1.00 94.75 382 ILE A O 1
ATOM 2882 N N . LEU A 1 383 ? 7.792 -6.330 15.236 1.00 92.88 383 LEU A N 1
ATOM 2883 C CA . LEU A 1 383 ? 8.887 -7.264 15.510 1.00 92.88 383 LEU A CA 1
ATOM 2884 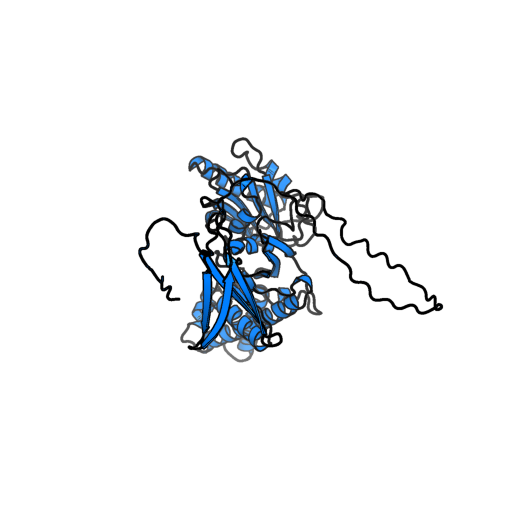C C . LEU A 1 383 ? 10.097 -7.029 14.594 1.00 92.88 383 LEU A C 1
ATOM 2886 O O . LEU A 1 383 ? 11.236 -7.194 15.020 1.00 92.88 383 LEU A O 1
ATOM 2890 N N . LYS A 1 384 ? 9.841 -6.686 13.327 1.00 90.56 384 LYS A N 1
ATOM 2891 C CA . LYS A 1 384 ? 10.843 -6.390 12.288 1.00 90.56 384 LYS A CA 1
ATOM 2892 C C . LYS A 1 384 ? 10.188 -5.744 11.065 1.00 90.56 384 LYS A C 1
ATOM 2894 O O . LYS A 1 384 ? 8.976 -5.865 10.897 1.00 90.56 384 LYS A O 1
ATOM 2899 N N . GLY A 1 385 ? 10.975 -5.159 10.164 1.00 85.12 385 GLY A N 1
ATOM 2900 C CA . GLY A 1 385 ? 10.496 -4.607 8.885 1.00 85.12 385 GLY A CA 1
ATOM 2901 C C . GLY A 1 385 ? 10.104 -3.123 8.947 1.00 85.12 385 GLY A C 1
ATOM 2902 O O . GLY A 1 385 ? 9.575 -2.575 7.980 1.00 85.12 385 GLY A O 1
ATOM 2903 N N . GLY A 1 386 ? 10.381 -2.469 10.077 1.00 84.50 386 GLY A N 1
ATOM 2904 C CA . GLY A 1 386 ? 10.183 -1.047 10.335 1.00 84.50 386 GLY A CA 1
ATOM 2905 C C . GLY A 1 386 ? 11.438 -0.198 10.099 1.00 84.50 386 GLY A C 1
ATOM 2906 O O . GLY A 1 386 ? 11.451 0.973 10.464 1.00 84.50 386 GLY A O 1
ATOM 2907 N N . GLN A 1 387 ? 12.489 -0.733 9.470 1.00 84.44 387 GLN A N 1
ATOM 2908 C CA . GLN A 1 387 ? 13.794 -0.071 9.304 1.00 84.44 387 GLN A CA 1
ATOM 2909 C C . GLN A 1 387 ? 13.763 1.237 8.496 1.00 84.44 387 GLN A C 1
ATOM 2911 O O . GLN A 1 387 ? 14.708 2.019 8.540 1.00 84.44 387 GLN A O 1
ATOM 2916 N N . ASN A 1 388 ? 12.697 1.466 7.726 1.00 86.38 388 ASN A N 1
ATOM 2917 C CA . ASN A 1 388 ? 12.506 2.698 6.958 1.00 86.38 388 ASN A CA 1
ATOM 2918 C C . ASN A 1 388 ? 11.662 3.746 7.714 1.00 86.38 388 ASN A C 1
ATOM 2920 O O . ASN A 1 388 ? 11.329 4.785 7.143 1.00 86.38 388 ASN A O 1
ATOM 2924 N N . LEU A 1 389 ? 11.262 3.470 8.959 1.00 91.50 389 LEU A N 1
ATOM 2925 C CA . LEU A 1 389 ? 10.501 4.397 9.797 1.00 91.50 389 LEU A CA 1
ATOM 2926 C C . LEU A 1 389 ? 11.440 5.352 10.556 1.00 91.50 389 LEU A C 1
ATOM 2928 O O . LEU A 1 389 ? 12.608 5.028 10.771 1.00 91.50 389 LEU A O 1
ATOM 2932 N N . PRO A 1 390 ? 10.962 6.537 10.978 1.00 92.44 390 PRO A N 1
ATOM 2933 C CA . PRO A 1 390 ? 11.808 7.501 11.676 1.00 92.44 390 PRO A CA 1
ATOM 2934 C C . PRO A 1 390 ? 12.301 6.999 13.043 1.00 92.44 390 PRO A C 1
ATOM 2936 O O . PRO A 1 390 ? 11.513 6.794 13.966 1.00 92.44 390 PRO A O 1
ATOM 2939 N N . GLY A 1 391 ? 13.615 6.833 13.206 1.00 91.31 391 GLY A N 1
ATOM 2940 C CA . GLY A 1 391 ? 14.206 6.254 14.417 1.00 91.31 391 GLY A CA 1
ATOM 2941 C C . GLY A 1 391 ? 14.091 4.726 14.438 1.00 91.31 391 GLY A C 1
ATOM 2942 O O . GLY A 1 391 ? 14.320 4.081 13.425 1.00 91.31 391 GLY A O 1
ATOM 2943 N N . ASN A 1 392 ? 13.771 4.136 15.594 1.00 91.94 392 ASN A N 1
ATOM 2944 C CA . ASN A 1 392 ? 13.568 2.688 15.719 1.00 91.94 392 ASN A CA 1
ATOM 2945 C C . ASN A 1 392 ? 12.174 2.400 16.278 1.00 91.94 392 ASN A C 1
ATOM 2947 O O . ASN A 1 392 ? 11.917 2.736 17.428 1.00 91.94 392 ASN A O 1
ATOM 2951 N N . TRP A 1 393 ? 11.281 1.807 15.492 1.00 94.38 393 TRP A N 1
ATOM 2952 C CA . TRP A 1 393 ? 9.924 1.452 15.935 1.00 94.38 393 TRP A CA 1
ATOM 2953 C C . TRP A 1 393 ? 9.803 -0.031 16.311 1.00 94.38 393 TRP A C 1
ATOM 2955 O O . TRP A 1 393 ? 8.717 -0.473 16.670 1.00 94.38 393 TRP A O 1
ATOM 2965 N N . GLU A 1 394 ? 10.900 -0.786 16.219 1.00 93.25 394 GLU A N 1
ATOM 2966 C CA . GLU A 1 394 ? 10.921 -2.230 16.419 1.00 93.25 394 GLU A CA 1
ATOM 2967 C C . GLU A 1 394 ? 11.212 -2.621 17.877 1.00 93.25 394 GLU A C 1
ATOM 2969 O O . GLU A 1 394 ? 11.979 -1.954 18.584 1.00 93.25 394 GLU A O 1
ATOM 2974 N N . GLY A 1 395 ? 10.639 -3.754 18.290 1.00 88.12 395 GLY A N 1
ATOM 2975 C CA . GLY A 1 395 ? 10.857 -4.396 19.586 1.00 88.12 395 GLY A CA 1
ATOM 2976 C C . GLY A 1 395 ? 10.024 -3.834 20.745 1.00 88.12 395 GLY A C 1
ATOM 2977 O O . GLY A 1 395 ? 9.393 -2.784 20.655 1.00 88.12 395 GLY A O 1
ATOM 2978 N N . ASP A 1 396 ? 10.075 -4.534 21.879 1.00 84.56 396 ASP A N 1
ATOM 2979 C CA . ASP A 1 396 ? 9.165 -4.353 23.028 1.00 84.56 396 ASP A CA 1
ATOM 2980 C C . ASP A 1 396 ? 9.265 -2.985 23.730 1.00 84.56 396 ASP A C 1
ATOM 2982 O O . ASP A 1 396 ? 8.417 -2.613 24.540 1.00 84.56 396 ASP A O 1
ATOM 2986 N N . GLY A 1 397 ? 10.314 -2.211 23.442 1.00 87.25 397 GLY A N 1
ATOM 2987 C CA . GLY A 1 397 ? 10.528 -0.884 24.023 1.00 87.25 397 GLY A CA 1
ATOM 2988 C C . GLY A 1 397 ? 9.609 0.207 23.463 1.00 87.25 397 GLY A C 1
ATOM 2989 O O . GLY A 1 397 ? 9.692 1.355 23.911 1.00 87.25 397 GLY A O 1
ATOM 2990 N N . PHE A 1 398 ? 8.773 -0.103 22.469 1.00 93.44 398 PHE A N 1
ATOM 2991 C CA . PHE A 1 398 ? 7.863 0.852 21.849 1.00 93.44 398 PHE A CA 1
ATOM 2992 C C . PHE A 1 398 ? 6.578 0.186 21.352 1.00 93.44 398 PHE A C 1
ATOM 2994 O O . PHE A 1 398 ? 6.605 -0.866 20.728 1.00 93.44 398 PHE A O 1
ATOM 3001 N N . ASN A 1 399 ? 5.447 0.855 21.580 1.00 95.19 399 ASN A N 1
ATOM 3002 C CA . ASN A 1 399 ? 4.154 0.446 21.049 1.00 95.19 399 ASN A CA 1
ATOM 3003 C C . ASN A 1 399 ? 3.436 1.669 20.466 1.00 95.19 399 ASN A C 1
ATOM 3005 O O . ASN A 1 399 ? 3.118 2.622 21.187 1.00 95.19 399 ASN A O 1
ATOM 3009 N N . LEU A 1 400 ? 3.198 1.638 19.154 1.00 96.19 400 LEU A N 1
ATOM 3010 C CA . LEU A 1 400 ? 2.621 2.750 18.401 1.00 96.19 400 LEU A CA 1
ATOM 3011 C C . LEU A 1 400 ? 1.197 3.088 18.863 1.00 96.19 400 LEU A C 1
ATOM 3013 O O . LEU A 1 400 ? 0.879 4.265 19.032 1.00 96.19 400 LEU A O 1
ATOM 3017 N N . ALA A 1 401 ? 0.359 2.075 19.104 1.00 95.81 401 ALA A N 1
ATOM 3018 C CA . ALA A 1 401 ? -1.023 2.270 19.540 1.00 95.81 401 ALA A CA 1
ATOM 3019 C C . ALA A 1 401 ? -1.069 2.960 20.907 1.00 95.81 401 ALA A C 1
ATOM 3021 O O . ALA A 1 401 ? -1.780 3.945 21.084 1.00 95.81 401 ALA A O 1
ATOM 3022 N N . VAL A 1 402 ? -0.238 2.520 21.856 1.00 96.00 402 VAL A N 1
ATOM 3023 C CA . VAL A 1 402 ? -0.135 3.156 23.179 1.00 96.00 402 VAL A CA 1
ATOM 3024 C C . VAL A 1 402 ? 0.407 4.584 23.075 1.00 96.00 402 VAL A C 1
ATOM 3026 O O . VAL A 1 402 ? -0.075 5.482 23.768 1.00 96.00 402 VAL A O 1
ATOM 3029 N N . ALA A 1 403 ? 1.416 4.816 22.231 1.00 96.94 403 ALA A N 1
ATOM 3030 C CA . ALA A 1 403 ? 2.031 6.132 22.077 1.00 96.94 403 ALA A CA 1
ATOM 3031 C C . ALA A 1 403 ? 1.062 7.160 21.470 1.00 96.94 403 ALA A C 1
ATOM 3033 O O . ALA A 1 403 ? 1.006 8.294 21.952 1.00 96.94 403 ALA A O 1
ATOM 3034 N N . LEU A 1 404 ? 0.284 6.759 20.460 1.00 97.06 404 LEU A N 1
ATOM 3035 C CA . LEU A 1 404 ? -0.756 7.589 19.851 1.00 97.06 404 LEU A CA 1
ATOM 3036 C C . LEU A 1 404 ? -1.970 7.759 20.766 1.00 97.06 404 LEU A C 1
ATOM 3038 O O . LEU A 1 404 ? -2.432 8.881 20.944 1.00 97.06 404 LEU A O 1
ATOM 3042 N N . GLY A 1 405 ? -2.445 6.692 21.411 1.00 95.88 405 GLY A N 1
ATOM 3043 C CA . GLY A 1 405 ? -3.614 6.742 22.295 1.00 95.88 405 GLY A CA 1
ATOM 3044 C C . GLY A 1 405 ? -3.471 7.741 23.449 1.00 95.88 405 GLY A C 1
ATOM 3045 O O . GLY A 1 405 ? -4.452 8.340 23.868 1.00 95.88 405 GLY A O 1
ATOM 3046 N N . LYS A 1 406 ? -2.241 7.998 23.918 1.00 96.31 406 LYS A N 1
ATOM 3047 C CA . LYS A 1 406 ? -1.948 9.032 24.932 1.00 96.31 406 LYS A CA 1
ATOM 3048 C C . LYS A 1 406 ? -2.066 10.472 24.421 1.00 96.31 406 LYS A C 1
ATOM 3050 O O . LYS A 1 406 ? -2.154 11.387 25.234 1.00 96.31 406 LYS A O 1
ATOM 3055 N N . ARG A 1 407 ? -1.984 10.678 23.106 1.00 97.50 407 ARG A N 1
ATOM 3056 C CA . ARG A 1 407 ? -1.961 11.998 22.453 1.00 97.50 407 ARG A CA 1
ATOM 3057 C C . ARG A 1 407 ? -3.290 12.364 21.811 1.00 97.50 407 ARG A C 1
ATOM 3059 O O . ARG A 1 407 ? -3.548 13.542 21.589 1.00 97.50 407 ARG A O 1
ATOM 3066 N N . LEU A 1 408 ? -4.110 11.368 21.485 1.00 97.25 408 LEU A N 1
ATOM 3067 C CA . LEU A 1 408 ? -5.399 11.594 20.850 1.00 97.25 408 LEU A CA 1
ATOM 3068 C C . LEU A 1 408 ? -6.463 12.003 21.880 1.00 97.25 408 LEU A C 1
ATOM 3070 O O . LEU A 1 408 ? -6.510 11.440 22.976 1.00 97.25 408 LEU A O 1
ATOM 3074 N N . PRO A 1 409 ? -7.342 12.960 21.538 1.00 96.88 409 PRO A N 1
ATOM 3075 C CA . PRO A 1 409 ? -8.506 13.275 22.344 1.00 96.88 409 PRO A CA 1
ATOM 3076 C C . PRO A 1 409 ? -9.509 12.119 22.310 1.00 96.88 409 PRO A C 1
ATOM 3078 O O . PRO A 1 409 ? -9.497 11.263 21.423 1.00 96.88 409 PRO A O 1
ATOM 3081 N N . ARG A 1 410 ? -10.419 12.124 23.284 1.00 96.06 410 ARG A N 1
ATOM 3082 C CA . ARG A 1 410 ? -11.544 11.190 23.317 1.00 96.06 410 ARG A CA 1
ATOM 3083 C C . ARG A 1 410 ? -12.552 11.517 22.225 1.00 96.06 410 ARG A C 1
ATOM 3085 O O . ARG A 1 410 ? -12.886 12.680 22.035 1.00 96.06 410 ARG A O 1
ATOM 3092 N N . ILE A 1 411 ? -13.110 10.487 21.600 1.00 94.81 411 ILE A N 1
ATOM 3093 C CA . ILE A 1 411 ? -14.182 10.605 20.606 1.00 94.81 411 ILE A CA 1
ATOM 3094 C C . ILE A 1 411 ? -15.476 10.127 21.255 1.00 94.81 411 ILE A C 1
ATOM 3096 O O . ILE A 1 411 ? -15.538 9.025 21.800 1.00 94.81 411 ILE A O 1
ATOM 3100 N N . GLY A 1 412 ? -16.504 10.979 21.272 1.00 88.56 412 GLY A N 1
ATOM 3101 C CA . GLY A 1 412 ? -17.782 10.646 21.914 1.00 88.56 412 GLY A CA 1
ATOM 3102 C C . GLY A 1 412 ? -17.661 10.315 23.411 1.00 88.56 412 GLY A C 1
ATOM 3103 O O . GLY A 1 412 ? -18.478 9.573 23.940 1.00 88.56 412 GLY A O 1
ATOM 3104 N N . GLY A 1 413 ? -16.628 10.826 24.094 1.00 92.00 413 GLY A N 1
ATOM 3105 C CA . GLY A 1 413 ? -16.350 10.535 25.507 1.00 92.00 413 GLY A CA 1
ATOM 3106 C C . GLY A 1 413 ? -15.561 9.245 25.770 1.00 92.00 413 GLY A C 1
ATOM 3107 O O . GLY A 1 413 ? -15.267 8.955 26.931 1.00 92.00 413 GLY A O 1
ATOM 3108 N N . HIS A 1 414 ? -15.167 8.513 24.727 1.00 93.69 414 HIS A N 1
ATOM 3109 C CA . HIS A 1 414 ? -14.415 7.263 24.820 1.00 93.69 414 HIS A CA 1
ATOM 3110 C C . HIS A 1 414 ? -12.973 7.429 24.334 1.00 93.69 414 HIS A C 1
ATOM 3112 O O . HIS A 1 414 ? -12.696 8.228 23.438 1.00 93.69 414 HIS A O 1
ATOM 3118 N N . ASP A 1 415 ? -12.051 6.669 24.928 1.00 94.75 415 ASP A N 1
ATOM 3119 C CA . ASP A 1 415 ? -10.686 6.555 24.410 1.00 94.75 415 ASP A CA 1
ATOM 3120 C C . ASP A 1 415 ? -10.721 5.869 23.032 1.00 94.75 415 ASP A C 1
ATOM 3122 O O . ASP A 1 415 ? -11.538 4.976 22.795 1.00 94.75 415 ASP A O 1
ATOM 3126 N N . VAL A 1 416 ? -9.858 6.303 22.110 1.00 95.38 416 VAL A N 1
ATOM 3127 C CA . VAL A 1 416 ? -9.821 5.759 20.745 1.00 95.38 416 VAL A CA 1
ATOM 3128 C C . VAL A 1 416 ? -9.215 4.360 20.770 1.00 95.38 416 VAL A C 1
ATOM 3130 O O . VAL A 1 416 ? -8.062 4.183 21.167 1.00 95.38 416 VAL A O 1
ATOM 3133 N N . PHE A 1 417 ? -9.969 3.365 20.308 1.00 94.94 417 PHE A N 1
ATOM 3134 C CA . PHE A 1 417 ? -9.448 2.020 20.104 1.00 94.94 417 PHE A CA 1
ATOM 3135 C C . PHE A 1 417 ? -8.613 1.975 18.821 1.00 94.94 417 PHE A C 1
ATOM 3137 O O . PHE A 1 417 ? -9.137 2.193 17.731 1.00 94.94 417 PHE A O 1
ATOM 3144 N N . ILE A 1 418 ? -7.315 1.696 18.942 1.00 96.12 418 ILE A N 1
ATOM 3145 C CA . ILE A 1 418 ? -6.383 1.675 17.810 1.00 96.12 418 ILE A CA 1
ATOM 3146 C C . ILE A 1 418 ? -6.054 0.228 17.457 1.00 96.12 418 ILE A C 1
ATOM 3148 O O . ILE A 1 418 ? -5.531 -0.502 18.294 1.00 96.12 418 ILE A O 1
ATOM 3152 N N . GLN A 1 419 ? -6.282 -0.161 16.204 1.00 96.38 419 GLN A N 1
ATOM 3153 C CA . GLN A 1 419 ? -5.869 -1.452 15.663 1.00 96.38 419 GLN A CA 1
ATOM 3154 C C . GLN A 1 419 ? -4.791 -1.257 14.600 1.00 96.38 419 GLN A C 1
ATOM 3156 O O . GLN A 1 419 ? -4.929 -0.435 13.698 1.00 96.38 419 GLN A O 1
ATOM 3161 N N . ILE A 1 420 ? -3.712 -2.032 14.703 1.00 96.88 420 ILE A N 1
ATOM 3162 C CA . ILE A 1 420 ? -2.554 -1.943 13.805 1.00 96.88 420 ILE A CA 1
ATOM 3163 C C . ILE A 1 420 ? -2.453 -3.243 13.019 1.00 96.88 420 ILE A C 1
ATOM 3165 O O . ILE A 1 420 ? -2.560 -4.326 13.599 1.00 96.88 420 ILE A O 1
ATOM 3169 N N . HIS A 1 421 ? -2.204 -3.128 11.720 1.00 97.06 421 HIS A N 1
ATOM 3170 C CA . HIS A 1 421 ? -1.826 -4.238 10.855 1.00 97.06 421 HIS A CA 1
ATOM 3171 C C . HIS A 1 421 ? -0.742 -3.796 9.865 1.00 97.06 421 HIS A C 1
ATOM 3173 O O . HIS A 1 421 ? -0.418 -2.612 9.756 1.00 97.06 421 HIS A O 1
ATOM 3179 N N . ASN A 1 422 ? -0.157 -4.759 9.162 1.00 96.31 422 ASN A N 1
ATOM 3180 C CA . ASN A 1 422 ? 0.821 -4.524 8.118 1.00 96.31 422 ASN A CA 1
ATOM 3181 C C . ASN A 1 422 ? 0.254 -3.621 7.005 1.00 96.31 422 ASN A C 1
ATOM 3183 O O . ASN A 1 422 ? -0.883 -3.791 6.569 1.00 96.31 422 ASN A O 1
ATOM 3187 N N . ASP A 1 423 ? 1.061 -2.683 6.519 1.00 94.81 423 ASP A N 1
ATOM 3188 C CA . ASP A 1 423 ? 0.708 -1.728 5.464 1.00 94.81 423 ASP A CA 1
ATOM 3189 C C . ASP A 1 423 ? 0.177 -2.395 4.185 1.00 94.81 423 ASP A C 1
ATOM 3191 O O . ASP A 1 423 ? -0.882 -2.012 3.687 1.00 94.81 423 ASP A O 1
ATOM 3195 N N . ALA A 1 424 ? 0.850 -3.435 3.684 1.00 95.06 424 ALA A N 1
ATOM 3196 C CA . ALA A 1 424 ? 0.398 -4.166 2.504 1.00 95.06 424 ALA A CA 1
ATOM 3197 C C . ALA A 1 424 ? -0.912 -4.918 2.767 1.00 95.06 424 ALA A C 1
ATOM 3199 O O . ALA A 1 424 ? -1.768 -4.963 1.884 1.00 95.06 424 ALA A O 1
ATOM 3200 N N . VAL A 1 425 ? -1.100 -5.454 3.979 1.00 97.19 425 VAL A N 1
ATOM 3201 C CA . VAL A 1 425 ? -2.369 -6.074 4.382 1.00 97.19 425 VAL A CA 1
ATOM 3202 C C . VAL A 1 425 ? -3.496 -5.053 4.331 1.00 97.19 425 VAL A C 1
ATOM 3204 O O . VAL A 1 425 ? -4.466 -5.269 3.610 1.00 97.19 425 VAL A O 1
ATOM 3207 N N . VAL A 1 426 ? -3.360 -3.927 5.037 1.00 97.25 426 VAL A N 1
ATOM 3208 C CA . VAL A 1 426 ? -4.409 -2.898 5.082 1.00 97.25 426 VAL A CA 1
ATOM 3209 C C . VAL A 1 426 ? -4.675 -2.338 3.689 1.00 97.25 426 VAL A C 1
ATOM 3211 O O . VAL A 1 426 ? -5.828 -2.233 3.287 1.00 97.25 426 VAL A O 1
ATOM 3214 N N . GLN A 1 427 ? -3.637 -2.060 2.902 1.00 95.75 427 GLN A N 1
ATOM 3215 C CA . GLN A 1 427 ? -3.813 -1.616 1.524 1.00 95.75 427 GLN A CA 1
ATOM 3216 C C . GLN A 1 427 ? -4.570 -2.653 0.677 1.00 95.75 427 GLN A C 1
ATOM 3218 O O . GLN A 1 427 ? -5.482 -2.283 -0.063 1.00 95.75 427 GLN A O 1
ATOM 3223 N N . GLY A 1 428 ? -4.235 -3.940 0.802 1.00 96.50 428 GLY A N 1
ATOM 3224 C CA . GLY A 1 428 ? -4.939 -5.029 0.124 1.00 96.50 428 GLY A CA 1
ATOM 3225 C C . GLY A 1 428 ? -6.403 -5.136 0.541 1.00 96.50 428 GLY A C 1
ATOM 3226 O O . GLY A 1 428 ? -7.260 -5.319 -0.316 1.00 96.50 428 GLY A O 1
ATOM 3227 N N . LEU A 1 429 ? -6.716 -4.944 1.826 1.00 96.94 429 LEU A N 1
ATOM 3228 C CA . LEU A 1 429 ? -8.087 -5.020 2.340 1.00 96.94 429 LEU A CA 1
ATOM 3229 C C . LEU A 1 429 ? -9.051 -4.034 1.665 1.00 96.94 429 LEU A C 1
ATOM 3231 O O . LEU A 1 429 ? -10.245 -4.316 1.595 1.00 96.94 429 LEU A O 1
ATOM 3235 N N . SER A 1 430 ? -8.558 -2.926 1.106 1.00 96.19 430 SER A N 1
ATOM 3236 C CA . SER A 1 430 ? -9.393 -2.011 0.313 1.00 96.19 430 SER A CA 1
ATOM 3237 C C . SER A 1 430 ? -10.038 -2.669 -0.916 1.00 96.19 430 SER A C 1
ATOM 3239 O O . SER A 1 430 ? -11.040 -2.175 -1.421 1.00 96.19 430 SER A O 1
ATOM 3241 N N . GLU A 1 431 ? -9.515 -3.814 -1.361 1.00 96.75 431 GLU A N 1
ATOM 3242 C CA . GLU A 1 431 ? -10.007 -4.565 -2.517 1.00 96.75 431 GLU A CA 1
ATOM 3243 C C . GLU A 1 431 ? -10.952 -5.711 -2.146 1.00 96.75 431 GLU A C 1
ATOM 3245 O O . GLU A 1 431 ? -11.504 -6.355 -3.034 1.00 96.75 431 GLU A O 1
ATOM 3250 N N . VAL A 1 432 ? -11.219 -5.952 -0.857 1.00 95.75 432 VAL A N 1
ATOM 3251 C CA . VAL A 1 432 ? -12.187 -6.974 -0.408 1.00 95.75 432 VAL A CA 1
ATOM 3252 C C . VAL A 1 432 ? -13.527 -6.904 -1.167 1.00 95.75 432 VAL A C 1
ATOM 3254 O O . VAL A 1 432 ? -14.014 -7.960 -1.584 1.00 95.75 432 VAL A O 1
ATOM 3257 N N . PRO A 1 433 ? -14.132 -5.721 -1.423 1.00 93.56 433 PRO A N 1
ATOM 3258 C CA . PRO A 1 433 ? -15.362 -5.628 -2.213 1.00 93.56 433 PRO A CA 1
ATOM 3259 C C . PRO A 1 433 ? -15.252 -6.214 -3.629 1.00 93.56 433 PRO A C 1
ATOM 3261 O O . PRO A 1 433 ? -16.222 -6.798 -4.114 1.00 93.56 433 PRO A O 1
ATOM 3264 N N . ASN A 1 434 ? -14.070 -6.113 -4.242 1.00 94.56 434 ASN A N 1
ATOM 3265 C CA . ASN A 1 434 ? -13.768 -6.508 -5.620 1.00 94.56 434 ASN A CA 1
ATOM 3266 C C . ASN A 1 434 ? -13.248 -7.945 -5.751 1.00 94.56 434 ASN A C 1
ATOM 3268 O O . ASN A 1 434 ? -13.076 -8.431 -6.865 1.00 94.56 434 ASN A O 1
ATOM 3272 N N . MET A 1 435 ? -12.972 -8.623 -4.635 1.00 96.31 435 MET A N 1
ATOM 3273 C CA . MET A 1 435 ? -12.360 -9.957 -4.631 1.00 96.31 435 MET A CA 1
ATOM 3274 C C . MET A 1 435 ? -13.350 -11.078 -4.321 1.00 96.31 435 MET A C 1
ATOM 3276 O O . MET A 1 435 ? -12.946 -12.230 -4.228 1.00 96.31 435 MET A O 1
ATOM 3280 N N . LYS A 1 436 ? -14.645 -10.780 -4.164 1.00 93.56 436 LYS A N 1
ATOM 3281 C CA . LYS A 1 436 ? -15.674 -11.752 -3.740 1.00 93.56 436 LYS A CA 1
ATOM 3282 C C . LYS A 1 436 ? -15.881 -12.924 -4.710 1.00 93.56 436 LYS A C 1
ATOM 3284 O O . LYS A 1 436 ? -16.485 -13.924 -4.333 1.00 93.56 436 LYS A O 1
ATOM 3289 N N . ASP A 1 437 ? -15.429 -12.793 -5.953 1.00 95.56 437 ASP A N 1
ATOM 3290 C CA . ASP A 1 437 ? -15.551 -13.799 -7.012 1.00 95.56 437 ASP A CA 1
ATOM 3291 C C . ASP A 1 437 ? -14.435 -14.860 -6.993 1.00 95.56 437 ASP A C 1
ATOM 3293 O O . ASP A 1 437 ? -14.544 -15.876 -7.681 1.00 95.56 437 ASP A O 1
ATOM 3297 N N . VAL A 1 438 ? -13.381 -14.657 -6.196 1.00 96.94 438 VAL A N 1
ATOM 3298 C CA . VAL A 1 438 ? -12.260 -15.594 -6.042 1.00 96.94 438 VAL A CA 1
ATOM 3299 C C . VAL A 1 438 ? -12.174 -16.126 -4.611 1.00 96.94 438 VAL A C 1
ATOM 3301 O O . VAL A 1 438 ? -12.646 -15.504 -3.666 1.00 96.94 438 VAL A O 1
ATOM 3304 N N . SER A 1 439 ? -11.585 -17.303 -4.422 1.00 97.00 439 SER A N 1
ATOM 3305 C CA . SER A 1 439 ? -11.360 -17.895 -3.096 1.00 97.00 439 SER A CA 1
ATOM 3306 C C . SER A 1 439 ? -10.052 -17.411 -2.479 1.00 97.00 439 SER A C 1
ATOM 3308 O O . SER A 1 439 ? -10.006 -17.115 -1.285 1.00 97.00 439 SER A O 1
ATOM 3310 N N . HIS A 1 440 ? -9.002 -17.302 -3.296 1.00 97.81 440 HIS A N 1
ATOM 3311 C CA . HIS A 1 440 ? -7.663 -16.925 -2.857 1.00 97.81 440 HIS A CA 1
ATOM 3312 C C . HIS A 1 440 ? -7.096 -15.814 -3.726 1.00 97.81 440 HIS A C 1
ATOM 3314 O O . HIS A 1 440 ? -7.063 -15.923 -4.956 1.00 97.81 440 HIS A O 1
ATOM 3320 N N . TRP A 1 441 ? -6.602 -14.765 -3.086 1.00 98.44 441 TRP A N 1
ATOM 3321 C CA . TRP A 1 441 ? -6.038 -13.611 -3.769 1.00 98.44 441 TRP A CA 1
ATOM 3322 C C . TRP A 1 441 ? -4.877 -13.028 -2.973 1.00 98.44 441 TRP A C 1
ATOM 3324 O O . TRP A 1 441 ? -4.703 -13.316 -1.793 1.00 98.44 441 TRP A O 1
ATOM 3334 N N . GLY A 1 442 ? -4.039 -12.241 -3.630 1.00 98.00 442 GLY A N 1
ATOM 3335 C CA . GLY A 1 442 ? -2.910 -11.575 -3.000 1.00 98.00 442 GLY A CA 1
ATOM 3336 C C . GLY A 1 442 ? -2.843 -10.107 -3.366 1.00 98.00 442 GLY A C 1
ATOM 3337 O O . GLY A 1 442 ? -3.518 -9.638 -4.279 1.00 98.00 442 GLY A O 1
ATOM 3338 N N . VAL A 1 443 ? -1.984 -9.390 -2.661 1.00 97.69 443 VAL A N 1
ATOM 3339 C CA . VAL A 1 443 ? -1.615 -8.013 -2.963 1.00 97.69 443 VAL A CA 1
ATOM 3340 C C . VAL A 1 443 ? -0.098 -7.910 -3.024 1.00 97.69 443 VAL A C 1
ATOM 3342 O O . VAL A 1 443 ? 0.612 -8.539 -2.236 1.00 97.69 443 VAL A O 1
ATOM 3345 N N . MET A 1 444 ? 0.403 -7.109 -3.958 1.00 96.62 444 MET A N 1
ATOM 3346 C CA . MET A 1 444 ? 1.802 -6.697 -4.006 1.00 96.62 444 MET A CA 1
ATOM 3347 C C . MET A 1 444 ? 1.878 -5.183 -4.178 1.00 96.62 444 MET A C 1
ATOM 3349 O O . MET A 1 444 ? 1.348 -4.634 -5.141 1.00 96.62 444 MET A O 1
ATOM 3353 N N . THR A 1 445 ? 2.530 -4.488 -3.252 1.00 92.38 445 THR A N 1
ATOM 3354 C CA . THR A 1 445 ? 2.580 -3.023 -3.219 1.00 92.38 445 THR A CA 1
ATOM 3355 C C . THR A 1 445 ? 3.958 -2.542 -3.671 1.00 92.38 445 THR A C 1
ATOM 3357 O O . THR A 1 445 ? 4.974 -2.738 -3.002 1.00 92.38 445 THR A O 1
ATOM 3360 N N . ILE A 1 446 ? 4.014 -1.925 -4.856 1.00 90.06 446 ILE A N 1
ATOM 3361 C CA . ILE A 1 446 ? 5.269 -1.493 -5.483 1.00 90.06 446 ILE A CA 1
ATOM 3362 C C . ILE A 1 446 ? 5.626 -0.084 -5.004 1.00 90.06 446 ILE A C 1
ATOM 3364 O O . ILE A 1 446 ? 5.154 0.933 -5.530 1.00 90.06 446 ILE A O 1
ATOM 3368 N N . GLY A 1 447 ? 6.486 -0.026 -3.991 1.00 85.19 447 GLY A N 1
ATOM 3369 C CA . GLY A 1 447 ? 6.981 1.202 -3.381 1.00 85.19 447 GLY A CA 1
ATOM 3370 C C . GLY A 1 447 ? 8.505 1.288 -3.405 1.00 85.19 447 GLY A C 1
ATOM 3371 O O . GLY A 1 447 ? 9.160 0.965 -4.400 1.00 85.19 447 GLY A O 1
ATOM 3372 N N . THR A 1 448 ? 9.070 1.775 -2.297 1.00 80.25 448 THR A N 1
ATOM 3373 C CA . THR A 1 448 ? 10.521 1.776 -2.047 1.00 80.25 448 THR A CA 1
ATOM 3374 C C . THR A 1 448 ? 11.086 0.352 -2.009 1.00 80.25 448 THR A C 1
ATOM 3376 O O . THR A 1 448 ? 12.203 0.140 -2.473 1.00 80.25 448 THR A O 1
ATOM 3379 N N . GLY A 1 449 ? 10.291 -0.596 -1.509 1.00 82.81 449 GLY A N 1
ATOM 3380 C CA . GLY A 1 449 ? 10.464 -2.041 -1.665 1.00 82.81 449 GLY A CA 1
ATOM 3381 C C . GLY A 1 449 ? 9.158 -2.673 -2.156 1.00 82.81 449 GLY A C 1
ATOM 3382 O O . GLY A 1 449 ? 8.288 -1.962 -2.673 1.00 82.81 449 GLY A O 1
ATOM 3383 N N . LEU A 1 450 ? 9.022 -3.986 -1.970 1.00 89.81 450 LEU A N 1
ATOM 3384 C CA . LEU A 1 450 ? 7.820 -4.745 -2.314 1.00 89.81 450 LEU A CA 1
ATOM 3385 C C . LEU A 1 450 ? 7.091 -5.216 -1.050 1.00 89.81 450 LEU A C 1
ATOM 3387 O O . LEU A 1 450 ? 7.524 -6.171 -0.404 1.00 89.81 450 LEU A O 1
ATOM 3391 N N . GLY A 1 451 ? 5.970 -4.576 -0.717 1.00 92.12 451 GLY A N 1
ATOM 3392 C CA . GLY A 1 451 ? 5.049 -5.114 0.284 1.00 92.12 451 GLY A CA 1
ATOM 3393 C C . GLY A 1 451 ? 4.213 -6.238 -0.323 1.00 92.12 451 GLY A C 1
ATOM 3394 O O . GLY A 1 451 ? 3.938 -6.233 -1.524 1.00 92.12 451 GLY A O 1
ATOM 3395 N N . ASN A 1 452 ? 3.837 -7.233 0.477 1.00 95.31 452 ASN A N 1
ATOM 3396 C CA . ASN A 1 452 ? 3.050 -8.363 -0.006 1.00 95.31 452 ASN A CA 1
ATOM 3397 C C . ASN A 1 452 ? 2.160 -8.956 1.089 1.00 95.31 452 ASN A C 1
ATOM 3399 O O . ASN A 1 452 ? 2.547 -8.973 2.259 1.00 95.31 452 ASN A O 1
ATOM 3403 N N . ALA A 1 453 ? 0.994 -9.457 0.683 1.00 97.50 453 ALA A N 1
ATOM 3404 C CA . ALA A 1 453 ? 0.115 -10.275 1.511 1.00 97.50 453 ALA A CA 1
ATOM 3405 C C . ALA A 1 453 ? -0.742 -11.212 0.650 1.00 97.50 453 ALA A C 1
ATOM 3407 O O . ALA A 1 453 ? -0.974 -10.944 -0.530 1.00 97.50 453 ALA A O 1
ATOM 3408 N N . ARG A 1 454 ? -1.218 -12.305 1.249 1.00 98.19 454 ARG A N 1
ATOM 3409 C CA . ARG A 1 454 ? -2.128 -13.279 0.635 1.00 98.19 454 ARG A CA 1
ATOM 3410 C C . ARG A 1 454 ? -3.319 -13.513 1.557 1.00 98.19 454 ARG A C 1
ATOM 3412 O O . ARG A 1 454 ? -3.157 -13.600 2.775 1.00 98.19 454 ARG A O 1
ATOM 3419 N N . PHE A 1 455 ? -4.494 -13.601 0.950 1.00 98.31 455 PHE A N 1
ATOM 3420 C CA . PHE A 1 455 ? -5.782 -13.700 1.608 1.00 98.31 455 PHE A CA 1
ATOM 3421 C C . PHE A 1 455 ? -6.594 -14.896 1.105 1.00 98.31 455 PHE A C 1
ATOM 3423 O O . PHE A 1 455 ? -6.584 -15.239 -0.083 1.00 98.31 455 PHE A O 1
ATOM 3430 N N . THR A 1 456 ? -7.381 -15.462 2.014 1.00 98.00 456 THR A N 1
ATOM 3431 C CA . THR A 1 456 ? -8.486 -16.373 1.725 1.00 98.00 456 THR A CA 1
ATOM 3432 C C . THR A 1 456 ? -9.787 -15.667 2.063 1.00 98.00 456 THR A C 1
ATOM 3434 O O . THR A 1 456 ? -9.976 -15.230 3.199 1.00 98.00 456 THR A O 1
ATOM 3437 N N . ASN A 1 457 ? -10.706 -15.580 1.105 1.00 97.12 457 ASN A N 1
ATOM 3438 C CA . ASN A 1 457 ? -12.043 -15.074 1.390 1.00 97.12 457 ASN A CA 1
ATOM 3439 C C . ASN A 1 457 ? -12.788 -16.036 2.307 1.00 97.12 457 ASN A C 1
ATOM 3441 O O . ASN A 1 457 ? -12.805 -17.250 2.085 1.00 97.12 457 ASN A O 1
ATOM 3445 N N . ARG A 1 458 ? -13.426 -15.481 3.335 1.00 92.19 458 ARG A N 1
ATOM 3446 C CA . ARG A 1 458 ? -14.270 -16.261 4.230 1.00 92.19 458 ARG A CA 1
ATOM 3447 C C . ARG A 1 458 ? -15.609 -16.482 3.546 1.00 92.19 458 ARG A C 1
ATOM 3449 O O . ARG A 1 458 ? -16.194 -15.564 2.979 1.00 92.19 458 ARG A O 1
ATOM 3456 N N . THR A 1 459 ? -16.047 -17.731 3.554 1.00 74.44 459 THR A N 1
ATOM 3457 C CA . THR A 1 459 ? -17.420 -18.074 3.194 1.00 74.44 459 THR A CA 1
ATOM 3458 C C . THR A 1 459 ? -18.220 -18.016 4.484 1.00 74.44 459 THR A C 1
ATOM 3460 O O . THR A 1 459 ? -17.833 -18.659 5.460 1.00 74.44 459 THR A O 1
ATOM 3463 N N . ASP A 1 460 ? -19.242 -17.162 4.504 1.00 53.78 460 ASP A N 1
ATOM 3464 C CA . ASP A 1 460 ? -20.211 -17.093 5.602 1.00 53.78 460 ASP A CA 1
ATOM 3465 C C . ASP A 1 460 ? -20.981 -18.413 5.758 1.00 53.78 460 ASP A C 1
ATOM 3467 O O . ASP A 1 460 ? -21.300 -19.045 4.716 1.00 53.78 460 ASP A O 1
#

Sequence (460 aa):
MQFAALSKAGGSPDDVAPLARVSCVVRLGGFVQAAVSWMSAPTEPCIRPTACSIRTWSAATNALTLRCDIAQEETDIGLRATPTVTADRGGGVFDGRRARELVLSNTDEADADARPHTPLAHGSRVLPAVTVDTYNEELRDDDGFVGDRASRRAFRAILADWRERLKEHGEDPLGATPTEEVSKAKLDKMMASDDPKSAALVHTVVEEFAVELATVVRRFMRLASWKDTQRIVLGGGLIASRIGELAMGRASLILTGAGVTVELSPIQNHPDEAGLIGSVQLAPSWILAGHDAILAADIGGTNARVGIVELNADKRGSVAEADVWKRQHWRHFDDKPSREEAIDRIADMLVKLIERAEGEKVKLAPFMGIGCPGLIDDHGTILKGGQNLPGNWEGDGFNLAVALGKRLPRIGGHDVFIQIHNDAVVQGLSEVPNMKDVSHWGVMTIGTGLGNARFTNRTD